Protein AF-0000000084687989 (afdb_homodimer)

Nearest PDB structures (foldseek):
  3awd-assembly1_D  TM=9.070E-01  e=1.779E-14  Gluconobacter oxydans
  4dyv-assembly1_A  TM=9.206E-01  e=1.058E-13  Xanthobacter autotrophicus Py2
  5zi0-assembly1_D  TM=8.362E-01  e=7.218E-14  Levilactobacillus brevis ATCC 367
  4dry-assembly1_A  TM=9.124E-01  e=2.395E-12  Sinorhizobium meliloti 1021
  5zfm-assembly1_D  TM=8.132E-01  e=1.999E-13  Levilactobacillus brevis ATCC 367

pLDDT: mean 89.08, std 17.15, range [34.72, 98.94]

Secondary structure (DSSP, 8-state):
-------------TT-EEEEET----SSS--HHHHHHHHHHHTT-EEEEEESSHHHHHHHHHHHHHHHTT-TTPPPEEEEE--TTSHHHHHHHHHHHHHHHS---EEEE------S-S-TTT--HHHHHHHHIIIIIHHHHHHHHHHHHHHTTGGG-EEEEEE-S-SS----TT-SHHHHHHHHHHHHHHHHHHHHGGGTEEEEEE-TT-/-------------TT-EEEEET----SSS--HHHHHHHHHHHTT-EEEEEESSHHHHHHHHHHHHHHHTT-TTPPPEEEEE--TTSHHHHHHHHHHHHHHHS---EEEE------S-S-TTT--HHHHHHHHIIIIIHHHHHHHHHHHHHHTTGGG-EEEEEE-S-SS----TT-SHHHHHHHHHHHHHHHHHHHHGGGTEEEEEE-TT-

InterPro domains:
  IPR002347 Short-chain dehydrogenase/reductase SDR [PF00106] (16-210)
  IPR002347 Short-chain dehydrogenase/reductase SDR [PR00080] (102-113)
  IPR002347 Short-chain dehydrogenase/reductase SDR [PR00080] (158-166)
  IPR002347 Short-chain dehydrogenase/reductase SDR [PR00080] (178-197)
  IPR002347 Short-chain dehydrogenase/reductase SDR [PR00081] (20-37)
  IPR002347 Short-chain dehydrogenase/reductase SDR [PR00081] (102-113)
  IPR002347 Short-chain dehydrogenase/reductase SDR [PR00081] (152-168)
  IPR002347 Short-chain dehydrogenase/reductase SDR [PR00081] (178-197)
  IPR002347 Short-chain dehydrogenase/reductase SDR [PR00081] (199-210)
  IPR020904 Short-chain dehydrogenase/reductase, conserved site [PS00061] (165-193)
  IPR036291 NAD(P)-binding domain superfamily [SSF51735] (12-209)

Organism: Botryosphaeria parva (strain UCR-NP2) (NCBI:txid1287680)

Structure (mmCIF, N/CA/C/O backbone):
data_AF-0000000084687989-model_v1
#
loop_
_entity.id
_entity.type
_entity.pdbx_description
1 polymer 'Putative short-chain dehydrogenase reductase sdr protein'
#
loop_
_atom_site.group_PDB
_atom_site.id
_atom_site.type_symbol
_atom_site.label_atom_id
_atom_site.label_alt_id
_atom_site.label_comp_id
_atom_site.label_asym_id
_atom_site.label_entity_id
_atom_site.label_seq_id
_atom_site.pdbx_PDB_ins_code
_atom_site.Cartn_x
_atom_site.Cartn_y
_atom_site.Cartn_z
_atom_site.occupancy
_atom_site.B_iso_or_equiv
_atom_site.auth_seq_id
_atom_site.auth_comp_id
_atom_site.auth_asym_id
_atom_site.auth_atom_id
_atom_site.pdbx_PDB_model_num
ATOM 1 N N . MET A 1 1 ? -3.402 -11.742 -52.562 1 34.72 1 MET A N 1
ATOM 2 C CA . MET A 1 1 ? -2.896 -12.93 -51.875 1 34.72 1 MET A CA 1
ATOM 3 C C . MET A 1 1 ? -3.08 -12.82 -50.375 1 34.72 1 MET A C 1
ATOM 5 O O . MET A 1 1 ? -2.6 -11.867 -49.75 1 34.72 1 MET A O 1
ATOM 9 N N . SER A 1 2 ? -4.215 -13.359 -49.812 1 37.75 2 SER A N 1
ATOM 10 C CA . SER A 1 2 ? -4.719 -13.383 -48.438 1 37.75 2 SER A CA 1
ATOM 11 C C . SER A 1 2 ? -3.725 -14.047 -47.5 1 37.75 2 SER A C 1
ATOM 13 O O . SER A 1 2 ? -3.285 -15.18 -47.75 1 37.75 2 SER A O 1
ATOM 15 N N . HIS A 1 3 ? -2.82 -13.305 -46.938 1 43 3 HIS A N 1
ATOM 16 C CA . HIS A 1 3 ? -1.905 -13.883 -45.969 1 43 3 HIS A CA 1
ATOM 17 C C . HIS A 1 3 ? -2.652 -14.742 -44.938 1 43 3 HIS A C 1
ATOM 19 O O . HIS A 1 3 ? -3.586 -14.266 -44.281 1 43 3 HIS A O 1
ATOM 25 N N . PRO A 1 4 ? -2.693 -16.094 -45.219 1 42.88 4 PRO A N 1
ATOM 26 C CA . PRO A 1 4 ? -3.391 -16.969 -44.25 1 42.88 4 PRO A CA 1
ATOM 27 C C . PRO A 1 4 ? -3.021 -16.656 -42.812 1 42.88 4 PRO A C 1
ATOM 29 O O . PRO A 1 4 ? -1.905 -16.219 -42.531 1 42.88 4 PRO A O 1
ATOM 32 N N . HIS A 1 5 ? -3.92 -16.031 -42.094 1 41.25 5 HIS A N 1
ATOM 33 C CA . HIS A 1 5 ? -3.826 -15.93 -40.625 1 41.25 5 HIS A CA 1
ATOM 34 C C . HIS A 1 5 ? -3.275 -17.203 -40 1 41.25 5 HIS A C 1
ATOM 36 O O . HIS A 1 5 ? -3.867 -18.281 -40.156 1 41.25 5 HIS A O 1
ATOM 42 N N . THR A 1 6 ? -2.004 -17.469 -40.219 1 38.75 6 THR A N 1
ATOM 43 C CA . THR A 1 6 ? -1.519 -18.594 -39.406 1 38.75 6 THR A CA 1
ATOM 44 C C . THR A 1 6 ? -2.195 -18.625 -38.062 1 38.75 6 THR A C 1
ATOM 46 O O . THR A 1 6 ? -2.16 -17.641 -37.312 1 38.75 6 THR A O 1
ATOM 49 N N . PRO A 1 7 ? -3.252 -19.453 -37.938 1 39.09 7 PRO A N 1
ATOM 50 C CA . PRO A 1 7 ? -3.848 -19.469 -36.625 1 39.09 7 PRO A CA 1
ATOM 51 C C . PRO A 1 7 ? -2.803 -19.406 -35.5 1 39.09 7 PRO A C 1
ATOM 53 O O . PRO A 1 7 ? -1.708 -19.953 -35.656 1 39.09 7 PRO A O 1
ATOM 56 N N . ARG A 1 8 ? -2.637 -18.25 -34.938 1 43.06 8 ARG A N 1
ATOM 57 C CA . ARG A 1 8 ? -1.857 -18.219 -33.719 1 43.06 8 ARG A CA 1
ATOM 58 C C . ARG A 1 8 ? -1.845 -19.578 -33.031 1 43.06 8 ARG A C 1
ATOM 60 O O . ARG A 1 8 ? -2.9 -20.125 -32.688 1 43.06 8 ARG A O 1
ATOM 67 N N . ARG A 1 9 ? -1.252 -20.453 -33.625 1 44.94 9 ARG A N 1
ATOM 68 C CA . ARG A 1 9 ? -1.193 -21.781 -33.031 1 44.94 9 ARG A CA 1
ATOM 69 C C . ARG A 1 9 ? -1.443 -21.703 -31.531 1 44.94 9 ARG A C 1
ATOM 71 O O . ARG A 1 9 ? -0.708 -21.031 -30.797 1 44.94 9 ARG A O 1
ATOM 78 N N . PRO A 1 10 ? -2.584 -21.969 -31 1 52.78 10 PRO A N 1
ATOM 79 C CA . PRO A 1 10 ? -3.041 -21.891 -29.609 1 52.78 10 PRO A CA 1
ATOM 80 C C . PRO A 1 10 ? -2.016 -22.438 -28.609 1 52.78 10 PRO A C 1
ATOM 82 O O . PRO A 1 10 ? -1.48 -23.531 -28.812 1 52.78 10 PRO A O 1
ATOM 85 N N . ARG A 1 11 ? -1.165 -21.594 -27.984 1 62.25 11 ARG A N 1
ATOM 86 C CA . ARG A 1 11 ? -0.045 -21.938 -27.125 1 62.25 11 ARG A CA 1
ATOM 87 C C . ARG A 1 11 ? -0.489 -22.875 -26 1 62.25 11 ARG A C 1
ATOM 89 O O . ARG A 1 11 ? -1.372 -22.547 -25.219 1 62.25 11 ARG A O 1
ATOM 96 N N . SER A 1 12 ? -0.439 -24.125 -26.281 1 88.88 12 SER A N 1
ATOM 97 C CA . SER A 1 12 ? -0.671 -25.172 -25.297 1 88.88 12 SER A CA 1
ATOM 98 C C . SER A 1 12 ? 0.185 -24.953 -24.062 1 88.88 12 SER A C 1
ATOM 100 O O . SER A 1 12 ? 1.348 -24.562 -24.156 1 88.88 12 SER A O 1
ATOM 102 N N . LEU A 1 13 ? -0.496 -25.016 -22.828 1 95.62 13 LEU A N 1
ATOM 103 C CA . LEU A 1 13 ? 0.204 -24.938 -21.547 1 95.62 13 LEU A CA 1
ATOM 104 C C . LEU A 1 13 ? 0.449 -26.328 -20.984 1 95.62 13 LEU A C 1
ATOM 106 O O . LEU A 1 13 ? 0.655 -26.484 -19.781 1 95.62 13 LEU A O 1
ATOM 110 N N . ALA A 1 14 ? 0.366 -27.266 -21.922 1 94.94 14 ALA A N 1
ATOM 111 C CA . ALA A 1 14 ? 0.663 -28.625 -21.5 1 94.94 14 ALA A CA 1
ATOM 112 C C . ALA A 1 14 ? 2.064 -28.719 -20.891 1 94.94 14 ALA A C 1
ATOM 114 O O . ALA A 1 14 ? 3.02 -28.172 -21.438 1 94.94 14 ALA A O 1
ATOM 115 N N . GLY A 1 15 ? 2.104 -29.391 -19.812 1 95.44 15 GLY A N 1
ATOM 116 C CA . GLY A 1 15 ? 3.385 -29.578 -19.141 1 95.44 15 GLY A CA 1
ATOM 117 C C . GLY A 1 15 ? 3.738 -28.453 -18.188 1 95.44 15 GLY A C 1
ATOM 118 O O . GLY A 1 15 ? 4.746 -28.531 -17.484 1 95.44 15 GLY A O 1
ATOM 119 N N . LYS A 1 16 ? 2.967 -27.438 -18.156 1 97.88 16 LYS A N 1
ATOM 120 C CA . LYS A 1 16 ? 3.174 -26.328 -17.234 1 97.88 16 LYS A CA 1
ATOM 121 C C . LYS A 1 16 ? 2.316 -26.5 -15.977 1 97.88 16 LYS A C 1
ATOM 123 O O . LYS A 1 16 ? 1.377 -27.297 -15.961 1 97.88 16 LYS A O 1
ATOM 128 N N . ALA A 1 17 ? 2.658 -25.781 -14.938 1 98.75 17 ALA A N 1
ATOM 129 C CA . ALA A 1 17 ? 1.918 -25.797 -13.68 1 98.75 17 ALA A CA 1
ATOM 130 C C . ALA A 1 17 ? 1.626 -24.375 -13.203 1 98.75 17 ALA A C 1
ATOM 132 O O . ALA A 1 17 ? 2.5 -23.516 -13.242 1 98.75 17 ALA A O 1
ATOM 133 N N . ALA A 1 18 ? 0.414 -24.234 -12.742 1 98.94 18 ALA A N 1
ATOM 134 C CA . ALA A 1 18 ? -0.031 -22.922 -12.273 1 98.94 18 ALA A CA 1
ATOM 135 C C . ALA A 1 18 ? -0.56 -23 -10.844 1 98.94 18 ALA A C 1
ATOM 137 O O . ALA A 1 18 ? -1.088 -24.031 -10.43 1 98.94 18 ALA A O 1
ATOM 138 N N . ILE A 1 19 ? -0.331 -21.938 -10.133 1 98.94 19 ILE A N 1
ATOM 139 C CA . ILE A 1 19 ? -1.017 -21.672 -8.875 1 98.94 19 ILE A CA 1
ATOM 140 C C . ILE A 1 19 ? -2.004 -20.516 -9.062 1 98.94 19 ILE A C 1
ATOM 142 O O . ILE A 1 19 ? -1.635 -19.453 -9.547 1 98.94 19 ILE A O 1
ATOM 146 N N . VAL A 1 20 ? -3.268 -20.719 -8.719 1 98.81 20 VAL A N 1
ATOM 147 C CA . VAL A 1 20 ? -4.277 -19.672 -8.734 1 98.81 20 VAL A CA 1
ATOM 148 C C . VAL A 1 20 ? -4.816 -19.438 -7.324 1 98.81 20 VAL A C 1
ATOM 150 O O . VAL A 1 20 ? -5.48 -20.312 -6.762 1 98.81 20 VAL A O 1
ATOM 153 N N . THR A 1 21 ? -4.52 -18.312 -6.762 1 98.56 21 THR A N 1
ATOM 154 C CA . THR A 1 21 ? -5.078 -17.984 -5.453 1 98.56 21 THR A CA 1
ATOM 155 C C . THR A 1 21 ? -6.48 -17.406 -5.598 1 98.56 21 THR A C 1
ATOM 157 O O . THR A 1 21 ? -6.789 -16.75 -6.598 1 98.56 21 THR A O 1
ATOM 160 N N . GLY A 1 22 ? -7.289 -17.641 -4.547 1 96.75 22 GLY A N 1
ATOM 161 C CA . GLY A 1 22 ? -8.68 -17.25 -4.684 1 96.75 22 GLY A CA 1
ATOM 162 C C . GLY A 1 22 ? -9.398 -17.969 -5.801 1 96.75 22 GLY A C 1
ATOM 163 O O . GLY A 1 22 ? -10.188 -17.375 -6.539 1 96.75 22 GLY A O 1
ATOM 164 N N . ALA A 1 23 ? -9.094 -19.188 -5.973 1 97.19 23 ALA A N 1
ATOM 165 C CA . ALA A 1 23 ? -9.625 -19.969 -7.082 1 97.19 23 ALA A CA 1
ATOM 166 C C . ALA A 1 23 ? -11.062 -20.406 -6.805 1 97.19 23 ALA A C 1
ATOM 168 O O . ALA A 1 23 ? -11.742 -20.938 -7.688 1 97.19 23 ALA A O 1
ATOM 169 N N . GLY A 1 24 ? -11.469 -20.188 -5.59 1 93.75 24 GLY A N 1
ATOM 170 C CA . GLY A 1 24 ? -12.875 -20.406 -5.285 1 93.75 24 GLY A CA 1
ATOM 171 C C . GLY A 1 24 ? -13.758 -19.25 -5.727 1 93.75 24 GLY A C 1
ATOM 172 O O . GLY A 1 24 ? -13.273 -18.25 -6.258 1 93.75 24 GLY A O 1
ATOM 173 N N . SER A 1 25 ? -15.047 -19.422 -5.695 1 84.06 25 SER A N 1
ATOM 174 C CA . SER A 1 25 ? -16.016 -18.375 -5.953 1 84.06 25 SER A CA 1
ATOM 175 C C . SER A 1 25 ? -17.203 -18.469 -5 1 84.06 25 SER A C 1
ATOM 177 O O . SER A 1 25 ? -17.844 -19.516 -4.898 1 84.06 25 SER A O 1
ATOM 179 N N . ALA A 1 26 ? -17.266 -17.547 -4.152 1 66.62 26 ALA A N 1
ATOM 180 C CA . ALA A 1 26 ? -18.344 -17.562 -3.17 1 66.62 26 ALA A CA 1
ATOM 181 C C . ALA A 1 26 ? -19.703 -17.328 -3.836 1 66.62 26 ALA A C 1
ATOM 183 O O . ALA A 1 26 ? -20.719 -17.859 -3.396 1 66.62 26 ALA A O 1
ATOM 184 N N . GLY A 1 27 ? -19.812 -16.562 -4.734 1 61.78 27 GLY A N 1
ATOM 185 C CA . GLY A 1 27 ? -21.109 -16.219 -5.309 1 61.78 27 GLY A CA 1
ATOM 186 C C . GLY A 1 27 ? -21.484 -17.094 -6.484 1 61.78 27 GLY A C 1
ATOM 187 O O . GLY A 1 27 ? -20.906 -18.141 -6.695 1 61.78 27 GLY A O 1
ATOM 188 N N . THR A 1 28 ? -22.75 -16.844 -6.938 1 55.25 28 THR A N 1
ATOM 189 C CA . THR A 1 28 ? -23.375 -17.625 -8.008 1 55.25 28 THR A CA 1
ATOM 190 C C . THR A 1 28 ? -22.547 -17.531 -9.289 1 55.25 28 THR A C 1
ATOM 192 O O . THR A 1 28 ? -22.656 -18.391 -10.172 1 55.25 28 THR A O 1
ATOM 195 N N . GLY A 1 29 ? -21.688 -16.547 -9.305 1 60.69 29 GLY A N 1
ATOM 196 C CA . GLY A 1 29 ? -20.906 -16.391 -10.523 1 60.69 29 GLY A CA 1
ATOM 197 C C . GLY A 1 29 ? -19.516 -16.984 -10.438 1 60.69 29 GLY A C 1
ATOM 198 O O . GLY A 1 29 ? -19.141 -17.531 -9.398 1 60.69 29 GLY A O 1
ATOM 199 N N . ILE A 1 30 ? -19.062 -17.078 -11.664 1 70.12 30 ILE A N 1
ATOM 200 C CA . ILE A 1 30 ? -17.688 -17.547 -11.711 1 70.12 30 ILE A CA 1
ATOM 201 C C . ILE A 1 30 ? -16.734 -16.391 -11.477 1 70.12 30 ILE A C 1
ATOM 203 O O . ILE A 1 30 ? -16.641 -15.477 -12.305 1 70.12 30 ILE A O 1
ATOM 207 N N . GLY A 1 31 ? -16.188 -16.375 -10.344 1 86.12 31 GLY A N 1
ATOM 208 C CA . GLY A 1 31 ? -15.195 -15.359 -10.062 1 86.12 31 GLY A CA 1
ATOM 209 C C . GLY A 1 31 ? -13.961 -15.477 -10.93 1 86.12 31 GLY A C 1
ATOM 210 O O . GLY A 1 31 ? -13.734 -16.516 -11.562 1 86.12 31 GLY A O 1
ATOM 211 N N . ASN A 1 32 ? -13.18 -14.414 -11.023 1 89.19 32 ASN A N 1
ATOM 212 C CA . ASN A 1 32 ? -11.977 -14.359 -11.852 1 89.19 32 ASN A CA 1
ATOM 213 C C . ASN A 1 32 ? -11.023 -15.5 -11.523 1 89.19 32 ASN A C 1
ATOM 215 O O . ASN A 1 32 ? -10.398 -16.062 -12.422 1 89.19 32 ASN A O 1
ATOM 219 N N . GLY A 1 33 ? -10.938 -15.906 -10.266 1 94.88 33 GLY A N 1
ATOM 220 C CA . GLY A 1 33 ? -10.023 -16.969 -9.867 1 94.88 33 GLY A CA 1
ATOM 221 C C . GLY A 1 33 ? -10.414 -18.328 -10.414 1 94.88 33 GLY A C 1
ATOM 222 O O . GLY A 1 33 ? -9.602 -19 -11.047 1 94.88 33 GLY A O 1
ATOM 223 N N . ARG A 1 34 ? -11.688 -18.656 -10.258 1 95.88 34 ARG A N 1
ATOM 224 C CA . ARG A 1 34 ? -12.203 -19.922 -10.781 1 95.88 34 ARG A CA 1
ATOM 225 C C . ARG A 1 34 ? -12.125 -19.938 -12.305 1 95.88 34 ARG A C 1
ATOM 227 O O . ARG A 1 34 ? -11.688 -20.938 -12.891 1 95.88 34 ARG A O 1
ATOM 234 N N . ALA A 1 35 ? -12.508 -18.844 -12.953 1 94.56 35 ALA A N 1
ATOM 235 C CA . ALA A 1 35 ? -12.445 -18.766 -14.414 1 94.56 35 ALA A CA 1
ATOM 236 C C . ALA A 1 35 ? -11.016 -18.953 -14.914 1 94.56 35 ALA A C 1
ATOM 238 O O . ALA A 1 35 ? -10.781 -19.672 -15.883 1 94.56 35 ALA A O 1
ATOM 239 N N . SER A 1 36 ? -10.094 -18.312 -14.234 1 95.75 36 SER A N 1
ATOM 240 C CA . SER A 1 36 ? -8.695 -18.422 -14.617 1 95.75 36 SER A CA 1
ATOM 241 C C . SER A 1 36 ? -8.195 -19.859 -14.477 1 95.75 36 SER A C 1
ATOM 243 O O . SER A 1 36 ? -7.504 -20.375 -15.359 1 95.75 36 SER A O 1
ATOM 245 N N . ALA A 1 37 ? -8.562 -20.469 -13.375 1 97.81 37 ALA A N 1
ATOM 246 C CA . ALA A 1 37 ? -8.133 -21.844 -13.133 1 97.81 37 ALA A CA 1
ATOM 247 C C . ALA A 1 37 ? -8.664 -22.781 -14.219 1 97.81 37 ALA A C 1
ATOM 249 O O . ALA A 1 37 ? -7.926 -23.594 -14.758 1 97.81 37 ALA A O 1
ATOM 250 N N . ILE A 1 38 ? -9.898 -22.625 -14.539 1 96.69 38 ILE A N 1
ATOM 251 C CA . ILE A 1 38 ? -10.539 -23.484 -15.531 1 96.69 38 ILE A CA 1
ATOM 252 C C . ILE A 1 38 ? -9.898 -23.266 -16.906 1 96.69 38 ILE A C 1
ATOM 254 O O . ILE A 1 38 ? -9.586 -24.234 -17.609 1 96.69 38 ILE A O 1
ATOM 258 N N . LEU A 1 39 ? -9.648 -22 -17.281 1 96.25 39 LEU A N 1
ATOM 259 C CA . LEU A 1 39 ? -9.062 -21.688 -18.578 1 96.25 39 LEU A CA 1
ATOM 260 C C . LEU A 1 39 ? -7.648 -22.234 -18.688 1 96.25 39 LEU A C 1
ATOM 262 O O . LEU A 1 39 ? -7.262 -22.766 -19.734 1 96.25 39 LEU A O 1
ATOM 266 N N . LEU A 1 40 ? -6.906 -22.156 -17.609 1 97.81 40 LEU A N 1
ATOM 267 C CA . LEU A 1 40 ? -5.551 -22.688 -17.594 1 97.81 40 LEU A CA 1
ATOM 268 C C . LEU A 1 40 ? -5.57 -24.203 -17.781 1 97.81 40 LEU A C 1
ATOM 270 O O . LEU A 1 40 ? -4.785 -24.75 -18.547 1 97.81 40 LEU A O 1
ATOM 274 N N . ALA A 1 41 ? -6.469 -24.844 -17.062 1 97.94 41 ALA A N 1
ATOM 275 C CA . ALA A 1 41 ? -6.586 -26.297 -17.188 1 97.94 41 ALA A CA 1
ATOM 276 C C . ALA A 1 41 ? -7.043 -26.688 -18.594 1 97.94 41 ALA A C 1
ATOM 278 O O . ALA A 1 41 ? -6.578 -27.688 -19.156 1 97.94 41 ALA A O 1
ATOM 279 N N . GLU A 1 42 ? -7.91 -25.922 -19.125 1 96.31 42 GLU A N 1
ATOM 280 C CA . GLU A 1 42 ? -8.391 -26.156 -20.484 1 96.31 42 GLU A CA 1
ATOM 281 C C . GLU A 1 42 ? -7.246 -26.125 -21.484 1 96.31 42 GLU A C 1
ATOM 283 O O . GLU A 1 42 ? -7.27 -26.859 -22.484 1 96.31 42 GLU A O 1
ATOM 288 N N . ASP A 1 43 ? -6.277 -25.359 -21.188 1 96.69 43 ASP A N 1
ATOM 289 C CA . ASP A 1 43 ? -5.121 -25.219 -22.062 1 96.69 43 ASP A CA 1
ATOM 290 C C . ASP A 1 43 ? -4.051 -26.266 -21.734 1 96.69 43 ASP A C 1
ATOM 292 O O . ASP A 1 43 ? -2.939 -26.203 -22.266 1 96.69 43 ASP A O 1
ATOM 296 N N . GLY A 1 44 ? -4.426 -27.156 -20.844 1 97 44 GLY A N 1
ATOM 297 C CA . GLY A 1 44 ? -3.564 -28.297 -20.578 1 97 44 GLY A CA 1
ATOM 298 C C . GLY A 1 44 ? -2.686 -28.094 -19.344 1 97 44 GLY A C 1
ATOM 299 O O . GLY A 1 44 ? -1.911 -28.984 -18.984 1 97 44 GLY A O 1
ATOM 300 N N . CYS A 1 45 ? -2.781 -27 -18.672 1 98.12 45 CYS A N 1
ATOM 301 C CA . CYS A 1 45 ? -1.948 -26.656 -17.531 1 98.12 45 CYS A CA 1
ATOM 302 C C . CYS A 1 45 ? -2.391 -27.406 -16.281 1 98.12 45 CYS A C 1
ATOM 304 O O . CYS A 1 45 ? -3.588 -27.531 -16.016 1 98.12 45 CYS A O 1
ATOM 306 N N . ALA A 1 46 ? -1.42 -27.938 -15.555 1 98.56 46 ALA A N 1
ATOM 307 C CA . ALA A 1 46 ? -1.758 -28.375 -14.195 1 98.56 46 ALA A CA 1
ATOM 308 C C . ALA A 1 46 ? -2.051 -27.172 -13.297 1 98.56 46 ALA A C 1
ATOM 310 O O . ALA A 1 46 ? -1.351 -26.156 -13.359 1 98.56 46 ALA A O 1
ATOM 311 N N . VAL A 1 47 ? -3.107 -27.281 -12.484 1 98.88 47 VAL A N 1
ATOM 312 C CA . VAL A 1 47 ? -3.516 -26.094 -11.742 1 98.88 47 VAL A CA 1
ATOM 313 C C . VAL A 1 47 ? -3.709 -26.453 -10.266 1 98.88 47 VAL A C 1
ATOM 315 O O . VAL A 1 47 ? -4.473 -27.359 -9.938 1 98.88 47 VAL A O 1
ATOM 318 N N . LEU A 1 48 ? -2.969 -25.812 -9.391 1 98.94 48 LEU A N 1
ATOM 319 C CA . LEU A 1 48 ? -3.291 -25.828 -7.965 1 98.94 48 LEU A CA 1
ATOM 320 C C . LEU A 1 48 ? -4.277 -24.703 -7.625 1 98.94 48 LEU A C 1
ATOM 322 O O . LEU A 1 48 ? -3.941 -23.531 -7.715 1 98.94 48 LEU A O 1
ATOM 326 N N . CYS A 1 49 ? -5.477 -25.094 -7.254 1 98.81 49 CYS A N 1
ATOM 327 C CA . CYS A 1 49 ? -6.539 -24.172 -6.867 1 98.81 49 CYS A CA 1
ATOM 328 C C . CYS A 1 49 ? -6.469 -23.859 -5.379 1 98.81 49 CYS A C 1
ATOM 330 O O . CYS A 1 49 ? -6.797 -24.703 -4.543 1 98.81 49 CYS A O 1
ATOM 332 N N . VAL A 1 50 ? -6.148 -22.609 -5.078 1 98.88 50 VAL A N 1
ATOM 333 C CA . VAL A 1 50 ? -5.934 -22.203 -3.691 1 98.88 50 VAL A CA 1
ATOM 334 C C . VAL A 1 50 ? -7.082 -21.312 -3.23 1 98.88 50 VAL A C 1
ATOM 336 O O . VAL A 1 50 ? -7.445 -20.344 -3.918 1 98.88 50 VAL A O 1
ATOM 339 N N . ASP A 1 51 ? -7.672 -21.625 -2.115 1 98.19 51 ASP A N 1
ATOM 340 C CA . ASP A 1 51 ? -8.672 -20.797 -1.453 1 98.19 51 ASP A CA 1
ATOM 341 C C . ASP A 1 51 ? -8.68 -21.047 0.053 1 98.19 51 ASP A C 1
ATOM 343 O O . ASP A 1 51 ? -8.398 -22.156 0.506 1 98.19 51 ASP A O 1
ATOM 347 N N . GLN A 1 52 ? -8.945 -20 0.755 1 97.69 52 GLN A N 1
ATOM 348 C CA . GLN A 1 52 ? -9.047 -20.188 2.197 1 97.69 52 GLN A CA 1
ATOM 349 C C . GLN A 1 52 ? -10.188 -21.141 2.545 1 97.69 52 GLN A C 1
ATOM 351 O O . GLN A 1 52 ? -10.109 -21.891 3.529 1 97.69 52 GLN A O 1
ATOM 356 N N . ASP A 1 53 ? -11.18 -21.141 1.755 1 97.06 53 ASP A N 1
ATOM 357 C CA . ASP A 1 53 ? -12.305 -22.062 1.89 1 97.06 53 ASP A CA 1
ATOM 358 C C . ASP A 1 53 ? -12.055 -23.359 1.1 1 97.06 53 ASP A C 1
ATOM 360 O O . ASP A 1 53 ? -12.125 -23.359 -0.131 1 97.06 53 ASP A O 1
ATOM 364 N N . ALA A 1 54 ? -11.844 -24.406 1.792 1 97.56 54 ALA A N 1
ATOM 365 C CA . ALA A 1 54 ? -11.477 -25.688 1.182 1 97.56 54 ALA A CA 1
ATOM 366 C C . ALA A 1 54 ? -12.562 -26.156 0.224 1 97.56 54 ALA A C 1
ATOM 368 O O . ALA A 1 54 ? -12.258 -26.703 -0.847 1 97.56 54 ALA A O 1
ATOM 369 N N . ALA A 1 55 ? -13.734 -26 0.617 1 97.31 55 ALA A N 1
ATOM 370 C CA . ALA A 1 55 ? -14.852 -26.484 -0.187 1 97.31 55 ALA A CA 1
ATOM 371 C C . ALA A 1 55 ? -14.945 -25.734 -1.512 1 97.31 55 ALA A C 1
ATOM 373 O O . ALA A 1 55 ? -15.273 -26.328 -2.545 1 97.31 55 ALA A O 1
ATOM 374 N N . LEU A 1 56 ? -14.672 -24.469 -1.487 1 96.88 56 LEU A N 1
ATOM 375 C CA . LEU A 1 56 ? -14.742 -23.672 -2.701 1 96.88 56 LEU A CA 1
ATOM 376 C C . LEU A 1 56 ? -13.617 -24.031 -3.666 1 96.88 56 LEU A C 1
ATOM 378 O O . LEU A 1 56 ? -13.836 -24.094 -4.879 1 96.88 56 LEU A O 1
ATOM 382 N N . ALA A 1 57 ? -12.453 -24.25 -3.141 1 97.81 57 ALA A N 1
ATOM 383 C CA . ALA A 1 57 ? -11.352 -24.719 -3.979 1 97.81 57 ALA A CA 1
ATOM 384 C C . ALA A 1 57 ? -11.672 -26.078 -4.602 1 97.81 57 ALA A C 1
ATOM 386 O O . ALA A 1 57 ? -11.438 -26.297 -5.793 1 97.81 57 ALA A O 1
ATOM 387 N N . ALA A 1 58 ? -12.219 -26.953 -3.824 1 97.94 58 ALA A N 1
ATOM 388 C CA . ALA A 1 58 ? -12.57 -28.297 -4.289 1 97.94 58 ALA A CA 1
ATOM 389 C C . ALA A 1 58 ? -13.625 -28.234 -5.383 1 97.94 58 ALA A C 1
ATOM 391 O O . ALA A 1 58 ? -13.578 -29.016 -6.344 1 97.94 58 ALA A O 1
ATOM 392 N N . ALA A 1 59 ? -14.555 -27.328 -5.184 1 97.19 59 ALA A N 1
ATOM 393 C CA . ALA A 1 59 ? -15.594 -27.172 -6.195 1 97.19 59 ALA A CA 1
ATOM 394 C C . ALA A 1 59 ? -15 -26.812 -7.547 1 97.19 59 ALA A C 1
ATOM 396 O O . ALA A 1 59 ? -15.438 -27.312 -8.586 1 97.19 59 ALA A O 1
ATOM 397 N N . THR A 1 60 ? -14.039 -25.922 -7.57 1 97.56 60 THR A N 1
ATOM 398 C CA . THR A 1 60 ? -13.367 -25.547 -8.812 1 97.56 60 THR A CA 1
ATOM 399 C C . THR A 1 60 ? -12.656 -26.75 -9.422 1 97.56 60 THR A C 1
ATOM 401 O O . THR A 1 60 ? -12.727 -26.969 -10.633 1 97.56 60 THR A O 1
ATOM 404 N N . VAL A 1 61 ? -12 -27.516 -8.625 1 98.12 61 VAL A N 1
ATOM 405 C CA . VAL A 1 61 ? -11.305 -28.703 -9.086 1 98.12 61 VAL A CA 1
ATOM 406 C C . VAL A 1 61 ? -12.305 -29.672 -9.727 1 98.12 61 VAL A C 1
ATOM 408 O O . VAL A 1 61 ? -12.039 -30.234 -10.789 1 98.12 61 VAL A O 1
ATOM 411 N N . ASP A 1 62 ? -13.43 -29.828 -9.094 1 97.19 62 ASP A N 1
ATOM 412 C CA . ASP A 1 62 ? -14.469 -30.703 -9.625 1 97.19 62 ASP A CA 1
ATOM 413 C C . ASP A 1 62 ? -14.961 -30.219 -10.984 1 97.19 62 ASP A C 1
ATOM 415 O O . ASP A 1 62 ? -15.211 -31.031 -11.883 1 97.19 62 ASP A O 1
ATOM 419 N N . MET A 1 63 ? -15.094 -28.953 -11.109 1 95.56 63 MET A N 1
ATOM 420 C CA . MET A 1 63 ? -15.508 -28.375 -12.383 1 95.56 63 MET A CA 1
ATOM 421 C C . MET A 1 63 ? -14.484 -28.672 -13.477 1 95.56 63 MET A C 1
ATOM 423 O O . MET A 1 63 ? -14.852 -29.016 -14.602 1 95.56 63 MET A O 1
ATOM 427 N N . ILE A 1 64 ? -13.25 -28.5 -13.109 1 96.69 64 ILE A N 1
ATOM 428 C CA . ILE A 1 64 ? -12.18 -28.766 -14.062 1 96.69 64 ILE A CA 1
ATOM 429 C C . ILE A 1 64 ? -12.188 -30.25 -14.453 1 96.69 64 ILE A C 1
ATOM 431 O O . ILE A 1 64 ? -12.086 -30.578 -15.633 1 96.69 64 ILE A O 1
ATOM 435 N N . ALA A 1 65 ? -12.336 -31.109 -13.492 1 96.44 65 ALA A N 1
ATOM 436 C CA . ALA A 1 65 ? -12.375 -32.562 -13.742 1 96.44 65 ALA A CA 1
ATOM 437 C C . ALA A 1 65 ? -13.555 -32.906 -14.641 1 96.44 65 ALA A C 1
ATOM 439 O O . ALA A 1 65 ? -13.406 -33.719 -15.562 1 96.44 65 ALA A O 1
ATOM 440 N N . SER A 1 66 ? -14.656 -32.312 -14.344 1 94.88 66 SER A N 1
ATOM 441 C CA . SER A 1 66 ? -15.852 -32.562 -15.125 1 94.88 66 SER A CA 1
ATOM 442 C C . SER A 1 66 ? -15.695 -32.094 -16.562 1 94.88 66 SER A C 1
ATOM 444 O O . SER A 1 66 ? -16.062 -32.812 -17.5 1 94.88 66 SER A O 1
ATOM 446 N N . ALA A 1 67 ? -15.148 -30.938 -16.734 1 92 67 ALA A N 1
ATOM 447 C CA . ALA A 1 67 ? -14.945 -30.391 -18.078 1 92 67 ALA A CA 1
ATOM 448 C C . ALA A 1 67 ? -13.922 -31.219 -18.844 1 92 67 ALA A C 1
ATOM 450 O O . ALA A 1 67 ? -14.016 -31.359 -20.062 1 92 67 ALA A O 1
ATOM 451 N N . GLY A 1 68 ? -12.938 -31.625 -18.141 1 89.5 68 GLY A N 1
ATOM 452 C CA . GLY A 1 68 ? -11.844 -32.344 -18.766 1 89.5 68 GLY A CA 1
ATOM 453 C C . GLY A 1 68 ? -12.172 -33.812 -19.047 1 89.5 68 GLY A C 1
ATOM 454 O O . GLY A 1 68 ? -11.391 -34.531 -19.672 1 89.5 68 GLY A O 1
ATOM 455 N N . SER A 1 69 ? -13.219 -34.344 -18.531 1 87.38 69 SER A N 1
ATOM 456 C CA . SER A 1 69 ? -13.578 -35.75 -18.672 1 87.38 69 SER A CA 1
ATOM 457 C C . SER A 1 69 ? -13.797 -36.125 -20.141 1 87.38 69 SER A C 1
ATOM 459 O O . SER A 1 69 ? -13.695 -37.281 -20.516 1 87.38 69 SER A O 1
ATOM 461 N N . THR A 1 70 ? -13.953 -35.125 -20.938 1 82.19 70 THR A N 1
ATOM 462 C CA . THR A 1 70 ? -14.242 -35.438 -22.344 1 82.19 70 THR A CA 1
ATOM 463 C C . THR A 1 70 ? -13.078 -35 -23.234 1 82.19 70 THR A C 1
ATOM 465 O O . THR A 1 70 ? -13.188 -35.031 -24.453 1 82.19 70 THR A O 1
ATOM 468 N N . SER A 1 71 ? -12.055 -34.438 -22.641 1 79.25 71 SER A N 1
ATOM 469 C CA . SER A 1 71 ? -10.922 -33.938 -23.422 1 79.25 71 SER A CA 1
ATOM 470 C C . SER A 1 71 ? -9.602 -34.406 -22.812 1 79.25 71 SER A C 1
ATOM 472 O O . SER A 1 71 ? -9.375 -34.25 -21.609 1 79.25 71 SER A O 1
ATOM 474 N N . ALA A 1 72 ? -8.836 -35 -23.641 1 76.19 72 ALA A N 1
ATOM 475 C CA . ALA A 1 72 ? -7.527 -35.5 -23.188 1 76.19 72 ALA A CA 1
ATOM 476 C C . ALA A 1 72 ? -6.555 -34.344 -23.016 1 76.19 72 ALA A C 1
ATOM 478 O O . ALA A 1 72 ? -5.512 -34.5 -22.359 1 76.19 72 ALA A O 1
ATOM 479 N N . SER A 1 73 ? -6.93 -33.156 -23.328 1 87.38 73 SER A N 1
ATOM 480 C CA . SER A 1 73 ? -5.988 -32.062 -23.359 1 87.38 73 SER A CA 1
ATOM 481 C C . SER A 1 73 ? -6.078 -31.219 -22.078 1 87.38 73 SER A C 1
ATOM 483 O O . SER A 1 73 ? -5.199 -30.406 -21.797 1 87.38 73 SER A O 1
ATOM 485 N N . PHE A 1 74 ? -6.992 -31.562 -21.188 1 92 74 PHE A N 1
ATOM 486 C CA . PHE A 1 74 ? -7.184 -30.766 -19.969 1 92 74 PHE A CA 1
ATOM 487 C C . PHE A 1 74 ? -6.133 -31.125 -18.922 1 92 74 PHE A C 1
ATOM 489 O O . PHE A 1 74 ? -5.836 -32.312 -18.719 1 92 74 PHE A O 1
ATOM 496 N N . GLY A 1 75 ? -5.562 -30.156 -18.312 1 95.56 75 GLY A N 1
ATOM 497 C CA . GLY A 1 75 ? -4.598 -30.391 -17.25 1 95.56 75 GLY A CA 1
ATOM 498 C C . GLY A 1 75 ? -5.238 -30.812 -15.938 1 95.56 75 GLY A C 1
ATOM 499 O O . GLY A 1 75 ? -6.426 -30.562 -15.719 1 95.56 75 GLY A O 1
ATOM 500 N N . PRO A 1 76 ? -4.527 -31.469 -15.172 1 96.81 76 PRO A N 1
ATOM 501 C CA . PRO A 1 76 ? -5.047 -31.859 -13.852 1 96.81 76 PRO A CA 1
ATOM 502 C C . PRO A 1 76 ? -5.164 -30.672 -12.898 1 96.81 76 PRO A C 1
ATOM 504 O O . PRO A 1 76 ? -4.516 -29.641 -13.102 1 96.81 76 PRO A O 1
ATOM 507 N N . ALA A 1 77 ? -6.051 -30.844 -11.906 1 98.56 77 ALA A N 1
ATOM 508 C CA . ALA A 1 77 ? -6.203 -29.797 -10.898 1 98.56 77 ALA A CA 1
ATOM 509 C C . ALA A 1 77 ? -6.234 -30.406 -9.492 1 98.56 77 ALA A C 1
ATOM 511 O O . ALA A 1 77 ? -6.629 -31.562 -9.32 1 98.56 77 ALA A O 1
ATOM 512 N N . ALA A 1 78 ? -5.766 -29.672 -8.555 1 98.75 78 ALA A N 1
ATOM 513 C CA . ALA A 1 78 ? -5.824 -30.031 -7.141 1 98.75 78 ALA A CA 1
ATOM 514 C C . ALA A 1 78 ? -6.203 -28.828 -6.285 1 98.75 78 ALA A C 1
ATOM 516 O O . ALA A 1 78 ? -5.945 -27.672 -6.664 1 98.75 78 ALA A O 1
ATOM 517 N N . ALA A 1 79 ? -6.82 -29.156 -5.152 1 98.81 79 ALA A N 1
ATOM 518 C CA . ALA A 1 79 ? -7.219 -28.109 -4.219 1 98.81 79 ALA A CA 1
ATOM 519 C C . ALA A 1 79 ? -6.195 -27.953 -3.096 1 98.81 79 ALA A C 1
ATOM 521 O O . ALA A 1 79 ? -5.582 -28.922 -2.67 1 98.81 79 ALA A O 1
ATOM 522 N N . CYS A 1 80 ? -5.996 -26.734 -2.625 1 98.81 80 CYS A N 1
ATOM 523 C CA . CYS A 1 80 ? -5.152 -26.422 -1.479 1 98.81 80 CYS A CA 1
ATOM 524 C C . CYS A 1 80 ? -5.777 -25.312 -0.631 1 98.81 80 CYS A C 1
ATOM 526 O O . CYS A 1 80 ? -5.949 -24.188 -1.096 1 98.81 80 CYS A O 1
ATOM 528 N N . ALA A 1 81 ? -6.184 -25.672 0.561 1 98.81 81 ALA A N 1
ATOM 529 C CA . ALA A 1 81 ? -6.719 -24.672 1.481 1 98.81 81 ALA A CA 1
ATOM 530 C C . ALA A 1 81 ? -5.598 -23.844 2.113 1 98.81 81 ALA A C 1
ATOM 532 O O . ALA A 1 81 ? -4.691 -24.406 2.736 1 98.81 81 ALA A O 1
ATOM 533 N N . ALA A 1 82 ? -5.66 -22.484 1.951 1 98.81 82 ALA A N 1
ATOM 534 C CA . ALA A 1 82 ? -4.625 -21.625 2.539 1 98.81 82 ALA A CA 1
ATOM 535 C C . ALA A 1 82 ? -5.102 -20.188 2.652 1 98.81 82 ALA A C 1
ATOM 537 O O . ALA A 1 82 ? -5.844 -19.703 1.794 1 98.81 82 ALA A O 1
ATOM 538 N N . ASP A 1 83 ? -4.691 -19.562 3.668 1 98.56 83 ASP A N 1
ATOM 539 C CA . ASP A 1 83 ? -4.793 -18.125 3.822 1 98.56 83 ASP A CA 1
ATOM 540 C C . ASP A 1 83 ? -3.523 -17.422 3.334 1 98.56 83 ASP A C 1
ATOM 542 O O . ASP A 1 83 ? -2.508 -17.422 4.035 1 98.56 83 ASP A O 1
ATOM 546 N N . VAL A 1 84 ? -3.652 -16.781 2.188 1 98.31 84 VAL A N 1
ATOM 547 C CA . VAL A 1 84 ? -2.436 -16.281 1.55 1 98.31 84 VAL A CA 1
ATOM 548 C C . VAL A 1 84 ? -1.986 -14.992 2.225 1 98.31 84 VAL A C 1
ATOM 550 O O . VAL A 1 84 ? -0.938 -14.438 1.885 1 98.31 84 VAL A O 1
ATOM 553 N N . SER A 1 85 ? -2.75 -14.469 3.172 1 97.19 85 SER A N 1
ATOM 554 C CA . SER A 1 85 ? -2.262 -13.344 3.955 1 97.19 85 SER A CA 1
ATOM 555 C C . SER A 1 85 ? -1.239 -13.789 4.992 1 97.19 85 SER A C 1
ATOM 557 O O . SER A 1 85 ? -0.625 -12.953 5.664 1 97.19 85 SER A O 1
ATOM 559 N N . SER A 1 86 ? -1.027 -15.078 5.148 1 98.06 86 SER A N 1
ATOM 560 C CA . SER A 1 86 ? -0.014 -15.656 6.023 1 98.06 86 SER A CA 1
ATOM 561 C C . SER A 1 86 ? 1.235 -16.047 5.238 1 98.06 86 SER A C 1
ATOM 563 O O . SER A 1 86 ? 1.187 -16.922 4.379 1 98.06 86 SER A O 1
ATOM 565 N N . PRO A 1 87 ? 2.359 -15.461 5.59 1 97.88 87 PRO A N 1
ATOM 566 C CA . PRO A 1 87 ? 3.584 -15.82 4.875 1 97.88 87 PRO A CA 1
ATOM 567 C C . PRO A 1 87 ? 3.873 -17.328 4.922 1 97.88 87 PRO A C 1
ATOM 569 O O . PRO A 1 87 ? 4.27 -17.906 3.91 1 97.88 87 PRO A O 1
ATOM 572 N N . ALA A 1 88 ? 3.652 -17.953 6.02 1 98.31 88 ALA A N 1
ATOM 573 C CA . ALA A 1 88 ? 3.93 -19.375 6.164 1 98.31 88 ALA A CA 1
ATOM 574 C C . ALA A 1 88 ? 3.029 -20.203 5.254 1 98.31 88 ALA A C 1
ATOM 576 O O . ALA A 1 88 ? 3.465 -21.219 4.688 1 98.31 88 ALA A O 1
ATOM 577 N N . GLU A 1 89 ? 1.801 -19.812 5.105 1 98.81 89 GLU A N 1
ATOM 578 C CA . GLU A 1 89 ? 0.878 -20.547 4.242 1 98.81 89 GLU A CA 1
ATOM 579 C C . GLU A 1 89 ? 1.229 -20.344 2.77 1 98.81 89 GLU A C 1
ATOM 581 O O . GLU A 1 89 ? 1.055 -21.266 1.961 1 98.81 89 GLU A O 1
ATOM 586 N N . CYS A 1 90 ? 1.757 -19.203 2.441 1 98.81 90 CYS A N 1
ATOM 587 C CA . CYS A 1 90 ? 2.209 -18.969 1.074 1 98.81 90 CYS A CA 1
ATOM 588 C C . CYS A 1 90 ? 3.346 -19.922 0.711 1 98.81 90 CYS A C 1
ATOM 590 O O . CYS A 1 90 ? 3.357 -20.5 -0.38 1 98.81 90 CYS A O 1
ATOM 592 N N . GLU A 1 91 ? 4.227 -20.062 1.648 1 98.81 91 GLU A N 1
ATOM 593 C CA . GLU A 1 91 ? 5.316 -21.016 1.439 1 98.81 91 GLU A CA 1
ATOM 594 C C . GLU A 1 91 ? 4.793 -22.438 1.265 1 98.81 91 GLU A C 1
ATOM 596 O O . GLU A 1 91 ? 5.207 -23.141 0.349 1 98.81 91 GLU A O 1
ATOM 601 N N . ARG A 1 92 ? 3.891 -22.797 2.104 1 98.88 92 ARG A N 1
ATOM 602 C CA . ARG A 1 92 ? 3.305 -24.125 2.053 1 98.88 92 ARG A CA 1
ATOM 603 C C . ARG A 1 92 ? 2.602 -24.359 0.721 1 98.88 92 ARG A C 1
ATOM 605 O O . ARG A 1 92 ? 2.686 -25.453 0.156 1 98.88 92 ARG A O 1
ATOM 612 N N . VAL A 1 93 ? 1.953 -23.359 0.186 1 98.94 93 VAL A N 1
ATOM 613 C CA . VAL A 1 93 ? 1.223 -23.453 -1.072 1 98.94 93 VAL A CA 1
ATOM 614 C C . VAL A 1 93 ? 2.195 -23.766 -2.211 1 98.94 93 VAL A C 1
ATOM 616 O O . VAL A 1 93 ? 1.959 -24.656 -3.018 1 98.94 93 VAL A O 1
ATOM 619 N N . VAL A 1 94 ? 3.295 -23.016 -2.283 1 98.94 94 VAL A N 1
ATOM 620 C CA . VAL A 1 94 ? 4.254 -23.203 -3.369 1 98.94 94 VAL A CA 1
ATOM 621 C C . VAL A 1 94 ? 4.902 -24.578 -3.258 1 98.94 94 VAL A C 1
ATOM 623 O O . VAL A 1 94 ? 5.074 -25.266 -4.262 1 98.94 94 VAL A O 1
ATOM 626 N N . HIS A 1 95 ? 5.156 -24.984 -2.053 1 98.88 95 HIS A N 1
ATOM 627 C CA . HIS A 1 95 ? 5.719 -26.328 -1.844 1 98.88 95 HIS A CA 1
ATOM 628 C C . HIS A 1 95 ? 4.734 -27.406 -2.266 1 98.88 95 HIS A C 1
ATOM 630 O O . HIS A 1 95 ? 5.133 -28.438 -2.824 1 98.88 95 HIS A O 1
ATOM 636 N N . ALA A 1 96 ? 3.498 -27.219 -1.967 1 98.88 96 ALA A N 1
ATOM 637 C CA . ALA A 1 96 ? 2.475 -28.172 -2.381 1 98.88 96 ALA A CA 1
ATOM 638 C C . ALA A 1 96 ? 2.439 -28.312 -3.9 1 98.88 96 ALA A C 1
ATOM 640 O O . ALA A 1 96 ? 2.314 -29.422 -4.422 1 98.88 96 ALA A O 1
ATOM 641 N N . ALA A 1 97 ? 2.561 -27.203 -4.605 1 98.88 97 ALA A N 1
ATOM 642 C CA . ALA A 1 97 ? 2.592 -27.25 -6.066 1 98.88 97 ALA A CA 1
ATOM 643 C C . ALA A 1 97 ? 3.816 -28.016 -6.566 1 98.88 97 ALA A C 1
ATOM 645 O O . ALA A 1 97 ? 3.713 -28.844 -7.477 1 98.88 97 ALA A O 1
ATOM 646 N N . LEU A 1 98 ? 4.945 -27.719 -5.953 1 98.81 98 LEU A N 1
ATOM 647 C CA . LEU A 1 98 ? 6.184 -28.391 -6.352 1 98.81 98 LEU A CA 1
ATOM 648 C C . LEU A 1 98 ? 6.113 -29.891 -6.082 1 98.81 98 LEU A C 1
ATOM 650 O O . LEU A 1 98 ? 6.582 -30.688 -6.891 1 98.81 98 LEU A O 1
ATOM 654 N N . ARG A 1 99 ? 5.559 -30.234 -4.977 1 98.69 99 ARG A N 1
ATOM 655 C CA . ARG A 1 99 ? 5.418 -31.641 -4.633 1 98.69 99 ARG A CA 1
ATOM 656 C C . ARG A 1 99 ? 4.48 -32.344 -5.602 1 98.69 99 ARG A C 1
ATOM 658 O O . ARG A 1 99 ? 4.738 -33.5 -6.004 1 98.69 99 ARG A O 1
ATOM 665 N N . ARG A 1 100 ? 3.473 -31.688 -6.023 1 98.56 100 ARG A N 1
ATOM 666 C CA . ARG A 1 100 ? 2.42 -32.312 -6.812 1 98.56 100 ARG A CA 1
ATOM 667 C C . ARG A 1 100 ? 2.773 -32.312 -8.297 1 98.56 100 ARG A C 1
ATOM 669 O O . ARG A 1 100 ? 2.51 -33.312 -9 1 98.56 100 ARG A O 1
ATOM 676 N N . PHE A 1 101 ? 3.355 -31.203 -8.703 1 98.44 101 PHE A N 1
ATOM 677 C CA . PHE A 1 101 ? 3.494 -31.031 -10.141 1 98.44 101 PHE A CA 1
ATOM 678 C C . PHE A 1 101 ? 4.965 -30.984 -10.539 1 98.44 101 PHE A C 1
ATOM 680 O O . PHE A 1 101 ? 5.289 -31.031 -11.727 1 98.44 101 PHE A O 1
ATOM 687 N N . GLY A 1 102 ? 5.883 -30.766 -9.602 1 98.31 102 GLY A N 1
ATOM 688 C CA . GLY A 1 102 ? 7.32 -30.766 -9.844 1 98.31 102 GLY A CA 1
ATOM 689 C C . GLY A 1 102 ? 7.84 -29.406 -10.312 1 98.31 102 GLY A C 1
ATOM 690 O O . GLY A 1 102 ? 9.047 -29.234 -10.461 1 98.31 102 GLY A O 1
ATOM 691 N N . ARG A 1 103 ? 6.926 -28.5 -10.578 1 98.25 103 ARG A N 1
ATOM 692 C CA . ARG A 1 103 ? 7.32 -27.188 -11.102 1 98.25 103 ARG A CA 1
ATOM 693 C C . ARG A 1 103 ? 6.238 -26.156 -10.844 1 98.25 103 ARG A C 1
ATOM 695 O O . ARG A 1 103 ? 5.113 -26.5 -10.477 1 98.25 103 ARG A O 1
ATOM 702 N N . VAL A 1 104 ? 6.613 -24.906 -10.945 1 98.88 104 VAL A N 1
ATOM 703 C CA . VAL A 1 104 ? 5.707 -23.766 -10.984 1 98.88 104 VAL A CA 1
ATOM 704 C C . VAL A 1 104 ? 6.074 -22.844 -12.148 1 98.88 104 VAL A C 1
ATOM 706 O O . VAL A 1 104 ? 7.199 -22.344 -12.227 1 98.88 104 VAL A O 1
ATOM 709 N N . ASP A 1 105 ? 5.074 -22.625 -13.039 1 98.75 105 ASP A N 1
ATOM 710 C CA . ASP A 1 105 ? 5.316 -21.797 -14.219 1 98.75 105 ASP A CA 1
ATOM 711 C C . ASP A 1 105 ? 4.508 -20.516 -14.156 1 98.75 105 ASP A C 1
ATOM 713 O O . ASP A 1 105 ? 4.922 -19.484 -14.703 1 98.75 105 ASP A O 1
ATOM 717 N N . ILE A 1 106 ? 3.332 -20.562 -13.508 1 98.88 106 ILE A N 1
ATOM 718 C CA . ILE A 1 106 ? 2.396 -19.438 -13.516 1 98.88 106 ILE A CA 1
ATOM 719 C C . ILE A 1 106 ? 1.846 -19.219 -12.109 1 98.88 106 ILE A C 1
ATOM 721 O O . ILE A 1 106 ? 1.453 -20.172 -11.43 1 98.88 106 ILE A O 1
ATOM 725 N N . LEU A 1 107 ? 1.901 -18.062 -11.664 1 98.88 107 LEU A N 1
ATOM 726 C CA . LEU A 1 107 ? 1.23 -17.625 -10.438 1 98.88 107 LEU A CA 1
ATOM 727 C C . LEU A 1 107 ? 0.19 -16.562 -10.742 1 98.88 107 LEU A C 1
ATOM 729 O O . LEU A 1 107 ? 0.522 -15.5 -11.281 1 98.88 107 LEU A O 1
ATOM 733 N N . VAL A 1 108 ? -1.059 -16.844 -10.469 1 98.69 108 VAL A N 1
ATOM 734 C CA . VAL A 1 108 ? -2.131 -15.859 -10.539 1 98.69 108 VAL A CA 1
ATOM 735 C C . VAL A 1 108 ? -2.543 -15.438 -9.133 1 98.69 108 VAL A C 1
ATOM 737 O O . VAL A 1 108 ? -3.227 -16.188 -8.43 1 98.69 108 VAL A O 1
ATOM 740 N N . ASN A 1 109 ? -2.084 -14.328 -8.773 1 98.25 109 ASN A N 1
ATOM 741 C CA . ASN A 1 109 ? -2.547 -13.695 -7.543 1 98.25 109 ASN A CA 1
ATOM 742 C C . ASN A 1 109 ? -3.896 -13.008 -7.738 1 98.25 109 ASN A C 1
ATOM 744 O O . ASN A 1 109 ? -3.959 -11.883 -8.234 1 98.25 109 ASN A O 1
ATOM 748 N N . ASN A 1 110 ? -4.945 -13.672 -7.203 1 95.88 110 ASN A N 1
ATOM 749 C CA . ASN A 1 110 ? -6.289 -13.188 -7.508 1 95.88 110 ASN A CA 1
ATOM 750 C C . ASN A 1 110 ? -7.047 -12.805 -6.246 1 95.88 110 ASN A C 1
ATOM 752 O O . ASN A 1 110 ? -8.125 -12.211 -6.32 1 95.88 110 ASN A O 1
ATOM 756 N N . VAL A 1 111 ? -6.52 -13.141 -5.098 1 94.69 111 VAL A N 1
ATOM 757 C CA . VAL A 1 111 ? -7.219 -12.836 -3.857 1 94.69 111 VAL A CA 1
ATOM 758 C C . VAL A 1 111 ? -7.281 -11.328 -3.656 1 94.69 111 VAL A C 1
ATOM 760 O O . VAL A 1 111 ? -6.273 -10.633 -3.82 1 94.69 111 VAL A O 1
ATOM 763 N N . GLY A 1 112 ? -8.422 -10.82 -3.328 1 91.44 112 GLY A N 1
ATOM 764 C CA . GLY A 1 112 ? -8.648 -9.422 -2.994 1 91.44 112 GLY A CA 1
ATOM 765 C C . GLY A 1 112 ? -9.984 -9.188 -2.307 1 91.44 112 GLY A C 1
ATOM 766 O O . GLY A 1 112 ? -10.953 -9.906 -2.561 1 91.44 112 GLY A O 1
ATOM 767 N N . ILE A 1 113 ? -10 -8.227 -1.512 1 89.5 113 ILE A N 1
ATOM 768 C CA . ILE A 1 113 ? -11.227 -7.836 -0.826 1 89.5 113 ILE A CA 1
ATOM 769 C C . ILE A 1 113 ? -11.422 -6.328 -0.946 1 89.5 113 ILE A C 1
ATOM 771 O O . ILE A 1 113 ? -10.484 -5.594 -1.258 1 89.5 113 ILE A O 1
ATOM 775 N N . LEU A 1 114 ? -12.625 -5.895 -0.732 1 85.5 114 LEU A N 1
ATOM 776 C CA . LEU A 1 114 ? -12.883 -4.461 -0.69 1 85.5 114 LEU A CA 1
ATOM 777 C C . LEU A 1 114 ? -12.156 -3.812 0.484 1 85.5 114 LEU A C 1
ATOM 779 O O . LEU A 1 114 ? -11.617 -2.713 0.354 1 85.5 114 LEU A O 1
ATOM 783 N N . GLY A 1 115 ? -12.141 -4.637 1.595 1 84.44 115 GLY A N 1
ATOM 784 C CA . GLY A 1 115 ? -11.43 -4.18 2.775 1 84.44 115 GLY A CA 1
ATOM 785 C C . GLY A 1 115 ? -12.281 -3.34 3.705 1 84.44 115 GLY A C 1
ATOM 786 O O . GLY A 1 115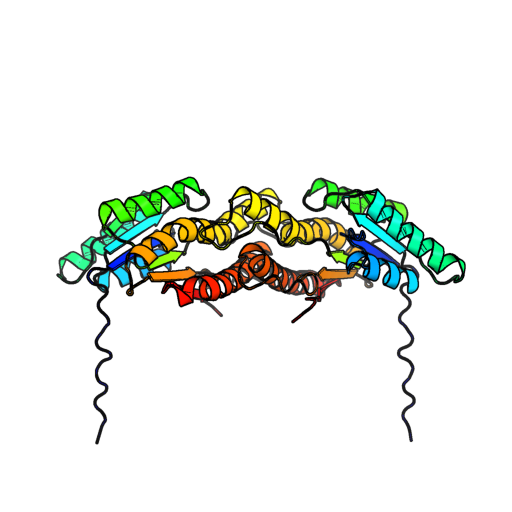 ? -13.516 -3.422 3.666 1 84.44 115 GLY A O 1
ATOM 787 N N . ALA A 1 116 ? -11.586 -2.578 4.594 1 88.31 116 ALA A N 1
ATOM 788 C CA . ALA A 1 116 ? -12.25 -1.771 5.613 1 88.31 116 ALA A CA 1
ATOM 789 C C . ALA A 1 116 ? -13.078 -0.66 4.977 1 88.31 116 ALA A C 1
ATOM 791 O O . ALA A 1 116 ? -12.594 0.075 4.117 1 88.31 116 ALA A O 1
ATOM 792 N N . PRO A 1 117 ? -14.289 -0.563 5.469 1 91.56 117 PRO A N 1
ATOM 793 C CA . PRO A 1 117 ? -15.141 0.473 4.883 1 91.56 117 PRO A CA 1
ATOM 794 C C . PRO A 1 117 ? -14.766 1.879 5.348 1 91.56 117 PRO A C 1
ATOM 796 O O . PRO A 1 117 ? -14.188 2.041 6.422 1 91.56 117 PRO A O 1
ATOM 799 N N . GLY A 1 118 ? -15.125 2.846 4.398 1 94.44 118 GLY A N 1
ATOM 800 C CA . GLY A 1 118 ? -15.062 4.242 4.801 1 94.44 118 GLY A CA 1
ATOM 801 C C . GLY A 1 118 ? -13.875 4.977 4.207 1 94.44 118 GLY A C 1
ATOM 802 O O . GLY A 1 118 ? -12.953 4.355 3.668 1 94.44 118 GLY A O 1
ATOM 803 N N . ASP A 1 119 ? -13.969 6.273 4.359 1 95.81 119 ASP A N 1
ATOM 804 C CA . ASP A 1 119 ? -12.852 7.129 3.979 1 95.81 119 ASP A CA 1
ATOM 805 C C . ASP A 1 119 ? -11.852 7.27 5.125 1 95.81 119 ASP A C 1
ATOM 807 O O . ASP A 1 119 ? -11.906 6.52 6.098 1 95.81 119 ASP A O 1
ATOM 811 N N . ALA A 1 120 ? -10.922 8.172 5.02 1 96.5 120 ALA A N 1
ATOM 812 C CA . ALA A 1 120 ? -9.852 8.297 6.004 1 96.5 120 ALA A CA 1
ATOM 813 C C . ALA A 1 120 ? -10.406 8.57 7.395 1 96.5 120 ALA A C 1
ATOM 815 O O . ALA A 1 120 ? -9.828 8.141 8.398 1 96.5 120 ALA A O 1
ATOM 816 N N . THR A 1 121 ? -11.516 9.242 7.508 1 97.44 121 THR A N 1
ATOM 817 C CA . THR A 1 121 ? -12.062 9.648 8.797 1 97.44 121 THR A CA 1
ATOM 818 C C . THR A 1 121 ? -12.805 8.492 9.461 1 97.44 121 THR A C 1
ATOM 820 O O . THR A 1 121 ? -13.094 8.539 10.656 1 97.44 121 THR A O 1
ATOM 823 N N . ALA A 1 122 ? -13.055 7.426 8.711 1 96.94 122 ALA A N 1
ATOM 824 C CA . ALA A 1 122 ? -13.938 6.387 9.227 1 96.94 122 ALA A CA 1
ATOM 825 C C . ALA A 1 122 ? -13.227 5.039 9.289 1 96.94 122 ALA A C 1
ATOM 827 O O . ALA A 1 122 ? -13.57 4.188 10.117 1 96.94 122 ALA A O 1
ATOM 828 N N . VAL A 1 123 ? -12.25 4.82 8.508 1 95.75 123 VAL A N 1
ATOM 829 C CA . VAL A 1 123 ? -11.633 3.506 8.359 1 95.75 123 VAL A CA 1
ATOM 830 C C . VAL A 1 123 ? -10.961 3.098 9.672 1 95.75 123 VAL A C 1
ATOM 832 O O . VAL A 1 123 ? -10.297 3.912 10.312 1 95.75 123 VAL A O 1
ATOM 835 N N . ALA A 1 124 ? -11.148 1.884 10.078 1 96.44 124 ALA A N 1
ATOM 836 C CA . ALA A 1 124 ? -10.539 1.345 11.289 1 96.44 124 ALA A CA 1
ATOM 837 C C . ALA A 1 124 ? -9.133 0.821 11.016 1 96.44 124 ALA A C 1
ATOM 839 O O . ALA A 1 124 ? -8.898 0.161 10 1 96.44 124 ALA A O 1
ATOM 840 N N . PRO A 1 125 ? -8.203 1.053 11.938 1 95.69 125 PRO A N 1
ATOM 841 C CA . PRO A 1 125 ? -6.812 0.663 11.719 1 95.69 125 PRO A CA 1
ATOM 842 C C . PRO A 1 125 ? -6.648 -0.838 11.484 1 95.69 125 PRO A C 1
ATOM 844 O O . PRO A 1 125 ? -5.91 -1.253 10.586 1 95.69 125 PRO A O 1
ATOM 847 N N . ASP A 1 126 ? -7.332 -1.634 12.273 1 95.38 126 ASP A N 1
ATOM 848 C CA . ASP A 1 126 ? -7.195 -3.08 12.148 1 95.38 126 ASP A CA 1
ATOM 849 C C . ASP A 1 126 ? -7.699 -3.562 10.789 1 95.38 126 ASP A C 1
ATOM 851 O O . ASP A 1 126 ? -7.094 -4.438 10.172 1 95.38 126 ASP A O 1
ATOM 855 N N . GLY A 1 127 ? -8.797 -3.021 10.406 1 95.88 127 GLY A N 1
ATOM 856 C CA . GLY A 1 127 ? -9.328 -3.346 9.094 1 95.88 127 GLY A CA 1
ATOM 857 C C . GLY A 1 127 ? -8.414 -2.912 7.961 1 95.88 127 GLY A C 1
ATOM 858 O O . GLY A 1 127 ? -8.273 -3.623 6.961 1 95.88 127 GLY A O 1
ATOM 859 N N . TRP A 1 128 ? -7.809 -1.764 8.086 1 96.88 128 TRP A N 1
ATOM 860 C CA . TRP A 1 128 ? -6.855 -1.266 7.102 1 96.88 128 TRP A CA 1
ATOM 861 C C . TRP A 1 128 ? -5.684 -2.229 6.945 1 96.88 128 TRP A C 1
ATOM 863 O O . TRP A 1 128 ? -5.348 -2.635 5.828 1 96.88 128 TRP A O 1
ATOM 873 N N . ASP A 1 129 ? -5.156 -2.602 8.062 1 96.12 129 ASP A N 1
ATOM 874 C CA . ASP A 1 129 ? -3.994 -3.484 8.047 1 96.12 129 ASP A CA 1
ATOM 875 C C . ASP A 1 129 ? -4.332 -4.828 7.402 1 96.12 129 ASP A C 1
ATOM 877 O O . ASP A 1 129 ? -3.574 -5.328 6.57 1 96.12 129 ASP A O 1
ATOM 881 N N . ARG A 1 130 ? -5.387 -5.352 7.809 1 95.81 130 ARG A N 1
ATOM 882 C CA . ARG A 1 130 ? -5.812 -6.637 7.262 1 95.81 130 ARG A CA 1
ATOM 883 C C . ARG A 1 130 ? -6.047 -6.539 5.758 1 95.81 130 ARG A C 1
ATOM 885 O O . ARG A 1 130 ? -5.633 -7.418 5 1 95.81 130 ARG A O 1
ATOM 892 N N . GLY A 1 131 ? -6.691 -5.5 5.336 1 95.81 131 GLY A N 1
ATOM 893 C CA . GLY A 1 131 ? -6.977 -5.32 3.922 1 95.81 131 GLY A CA 1
ATOM 894 C C . GLY A 1 131 ? -5.727 -5.176 3.074 1 95.81 131 GLY A C 1
ATOM 895 O O . GLY A 1 131 ? -5.617 -5.785 2.01 1 95.81 131 GLY A O 1
ATOM 896 N N . MET A 1 132 ? -4.797 -4.371 3.555 1 97.06 132 MET A N 1
ATOM 897 C CA . MET A 1 132 ? -3.553 -4.184 2.816 1 97.06 132 MET A CA 1
ATOM 898 C C . MET A 1 132 ? -2.744 -5.477 2.773 1 97.06 132 MET A C 1
ATOM 900 O O . MET A 1 132 ? -2.07 -5.758 1.781 1 97.06 132 MET A O 1
ATOM 904 N N . ARG A 1 133 ? -2.838 -6.211 3.818 1 97 133 ARG A N 1
ATOM 905 C CA . ARG A 1 133 ? -2.156 -7.5 3.85 1 97 133 ARG A CA 1
ATOM 906 C C . ARG A 1 133 ? -2.75 -8.461 2.822 1 97 133 ARG A C 1
ATOM 908 O O . ARG A 1 133 ? -2.018 -9.094 2.059 1 97 133 ARG A O 1
ATOM 915 N N . VAL A 1 134 ? -4.02 -8.57 2.791 1 96.81 134 VAL A N 1
ATOM 916 C CA . VAL A 1 134 ? -4.707 -9.492 1.892 1 96.81 134 VAL A CA 1
ATOM 917 C C . VAL A 1 134 ? -4.523 -9.039 0.445 1 96.81 134 VAL A C 1
ATOM 919 O O . VAL A 1 134 ? -4.148 -9.836 -0.419 1 96.81 134 VAL A O 1
ATOM 922 N N . ASN A 1 135 ? -4.699 -7.73 0.205 1 95.69 135 ASN A N 1
ATOM 923 C CA . ASN A 1 135 ? -4.777 -7.234 -1.164 1 95.69 135 ASN A CA 1
ATOM 924 C C . ASN A 1 135 ? -3.389 -7.008 -1.758 1 95.69 135 ASN A C 1
ATOM 926 O O . ASN A 1 135 ? -3.227 -6.996 -2.979 1 95.69 135 ASN A O 1
ATOM 930 N N . VAL A 1 136 ? -2.373 -6.781 -0.915 1 97.56 136 VAL A N 1
ATOM 931 C CA . VAL A 1 136 ? -1.076 -6.383 -1.448 1 97.56 136 VAL A CA 1
ATOM 932 C C . VAL A 1 136 ? 0.003 -7.344 -0.962 1 97.56 136 VAL A C 1
ATOM 934 O O . VAL A 1 136 ? 0.621 -8.055 -1.764 1 97.56 136 VAL A O 1
ATOM 937 N N . ALA A 1 137 ? 0.147 -7.477 0.347 1 98.31 137 ALA A N 1
ATOM 938 C CA . ALA A 1 137 ? 1.245 -8.266 0.897 1 98.31 137 ALA A CA 1
ATOM 939 C C . ALA A 1 137 ? 1.141 -9.727 0.464 1 98.31 137 ALA A C 1
ATOM 941 O O . ALA A 1 137 ? 2.156 -10.391 0.26 1 98.31 137 ALA A O 1
ATOM 942 N N . SER A 1 138 ? -0.046 -10.25 0.363 1 98.44 138 SER A N 1
ATOM 943 C CA . SER A 1 138 ? -0.25 -11.641 -0.029 1 98.44 138 SER A CA 1
ATOM 944 C C . SER A 1 138 ? 0.429 -11.945 -1.359 1 98.44 138 SER A C 1
ATOM 946 O O . SER A 1 138 ? 0.989 -13.031 -1.543 1 98.44 138 SER A O 1
ATOM 948 N N . MET A 1 139 ? 0.415 -10.992 -2.303 1 98.44 139 MET A N 1
ATOM 949 C CA . MET A 1 139 ? 1.029 -11.172 -3.615 1 98.44 139 MET A CA 1
ATOM 950 C C . MET A 1 139 ? 2.549 -11.234 -3.5 1 98.44 139 MET A C 1
ATOM 952 O O . MET A 1 139 ? 3.201 -11.984 -4.227 1 98.44 139 MET A O 1
ATOM 956 N N . VAL A 1 140 ? 3.049 -10.43 -2.586 1 98.56 140 VAL A N 1
ATOM 957 C CA . VAL A 1 140 ? 4.484 -10.43 -2.33 1 98.56 140 VAL A CA 1
ATOM 958 C C . VAL A 1 140 ? 4.906 -11.773 -1.737 1 98.56 140 VAL A C 1
ATOM 960 O O . VAL A 1 140 ? 5.891 -12.375 -2.176 1 98.56 140 VAL A O 1
ATOM 963 N N . TRP A 1 141 ? 4.113 -12.297 -0.777 1 98.56 141 TRP A N 1
ATOM 964 C CA . TRP A 1 141 ? 4.461 -13.539 -0.096 1 98.56 141 TRP A CA 1
ATOM 965 C C . TRP A 1 141 ? 4.383 -14.727 -1.051 1 98.56 141 TRP A C 1
ATOM 967 O O . TRP A 1 141 ? 5.234 -15.617 -1.012 1 98.56 141 TRP A O 1
ATOM 977 N N . MET A 1 142 ? 3.424 -14.711 -1.88 1 98.88 142 MET A N 1
ATOM 978 C CA . MET A 1 142 ? 3.34 -15.766 -2.885 1 98.88 142 MET A CA 1
ATOM 979 C C . MET A 1 142 ? 4.523 -15.703 -3.846 1 98.88 142 MET A C 1
ATOM 981 O O . MET A 1 142 ? 5.16 -16.719 -4.121 1 98.88 142 MET A O 1
ATOM 985 N N . ALA A 1 143 ? 4.816 -14.516 -4.348 1 98.75 143 ALA A N 1
ATOM 986 C CA . ALA A 1 143 ? 5.914 -14.344 -5.293 1 98.75 143 ALA A CA 1
ATOM 987 C C . ALA A 1 143 ? 7.25 -14.719 -4.66 1 98.75 143 ALA A C 1
ATOM 989 O O . ALA A 1 143 ? 8.141 -15.234 -5.34 1 98.75 143 ALA A O 1
ATOM 990 N N . LYS A 1 144 ? 7.367 -14.461 -3.365 1 98.56 144 LYS A N 1
ATOM 991 C CA . LYS A 1 144 ? 8.602 -14.75 -2.635 1 98.56 144 LYS A CA 1
ATOM 992 C C . LYS A 1 144 ? 9.039 -16.188 -2.85 1 98.56 144 LYS A C 1
ATOM 994 O O . LYS A 1 144 ? 10.234 -16.469 -2.984 1 98.56 144 LYS A O 1
ATOM 999 N N . HIS A 1 145 ? 8.117 -17.062 -2.926 1 98.75 145 HIS A N 1
ATOM 1000 C CA . HIS A 1 145 ? 8.445 -18.484 -3.027 1 98.75 145 HIS A CA 1
ATOM 1001 C C . HIS A 1 145 ? 8.234 -19 -4.449 1 98.75 145 HIS A C 1
ATOM 1003 O O . HIS A 1 145 ? 8.938 -19.906 -4.895 1 98.75 145 HIS A O 1
ATOM 1009 N N . ALA A 1 146 ? 7.32 -18.375 -5.207 1 98.94 146 ALA A N 1
ATOM 1010 C CA . ALA A 1 146 ? 7.02 -18.844 -6.559 1 98.94 146 ALA A CA 1
ATOM 1011 C C . ALA A 1 146 ? 8.125 -18.453 -7.531 1 98.94 146 ALA A C 1
ATOM 1013 O O . ALA A 1 146 ? 8.477 -19.219 -8.43 1 98.94 146 ALA A O 1
ATOM 1014 N N . VAL A 1 147 ? 8.688 -17.25 -7.316 1 98.81 147 VAL A N 1
ATOM 1015 C CA . VAL A 1 147 ? 9.664 -16.734 -8.266 1 98.81 147 VAL A CA 1
ATOM 1016 C C . VAL A 1 147 ? 10.906 -17.625 -8.273 1 98.81 147 VAL A C 1
ATOM 1018 O O . VAL A 1 147 ? 11.352 -18.062 -9.336 1 98.81 147 VAL A O 1
ATOM 1021 N N . PRO A 1 148 ? 11.438 -18 -7.082 1 98.56 148 PRO A N 1
ATOM 1022 C CA . PRO A 1 148 ? 12.562 -18.922 -7.113 1 98.56 148 PRO A CA 1
ATOM 1023 C C . PRO A 1 148 ? 12.219 -20.266 -7.777 1 98.56 148 PRO A C 1
ATOM 1025 O O . PRO A 1 148 ? 13.055 -20.844 -8.477 1 98.56 148 PRO A O 1
ATOM 1028 N N . ALA A 1 149 ? 11.039 -20.75 -7.559 1 98.75 149 ALA A N 1
ATOM 1029 C CA . ALA A 1 149 ? 10.602 -21.984 -8.203 1 98.75 149 ALA A CA 1
ATOM 1030 C C . ALA A 1 149 ? 10.57 -21.828 -9.719 1 98.75 149 ALA A C 1
ATOM 1032 O O . ALA A 1 149 ? 10.961 -22.75 -10.453 1 98.75 149 ALA A O 1
ATOM 1033 N N . MET A 1 150 ? 10.164 -20.703 -10.219 1 98.69 150 MET A N 1
ATOM 1034 C CA . MET A 1 150 ? 10.086 -20.406 -11.648 1 98.69 150 MET A CA 1
ATOM 1035 C C . MET A 1 150 ? 11.477 -20.328 -12.266 1 98.69 150 MET A C 1
ATOM 1037 O O . MET A 1 150 ? 11.688 -20.797 -13.391 1 98.69 150 MET A O 1
ATOM 1041 N N . LEU A 1 151 ? 12.359 -19.781 -11.531 1 97.44 151 LEU A N 1
ATOM 1042 C CA . LEU A 1 151 ? 13.719 -19.609 -12.039 1 97.44 151 LEU A CA 1
ATOM 1043 C C . LEU A 1 151 ? 14.414 -20.953 -12.195 1 97.44 151 LEU A C 1
ATOM 1045 O O . LEU A 1 151 ? 15.305 -21.094 -13.031 1 97.44 151 LEU A O 1
ATOM 1049 N N . ARG A 1 152 ? 13.945 -21.906 -11.461 1 96.88 152 ARG A N 1
ATOM 1050 C CA . ARG A 1 152 ? 14.508 -23.25 -11.57 1 96.88 152 ARG A CA 1
ATOM 1051 C C . ARG A 1 152 ? 14.07 -23.922 -12.867 1 96.88 152 ARG A C 1
ATOM 1053 O O . ARG A 1 152 ? 14.633 -24.953 -13.266 1 96.88 152 ARG A O 1
ATOM 1060 N N . ASN A 1 153 ? 13.117 -23.344 -13.516 1 96.56 153 ASN A N 1
ATOM 1061 C CA . ASN A 1 153 ? 12.656 -23.875 -14.789 1 96.56 153 ASN A CA 1
ATOM 1062 C C . ASN A 1 153 ? 13.648 -23.594 -15.914 1 96.56 153 ASN A C 1
ATOM 1064 O O . ASN A 1 153 ? 13.477 -24.062 -17.031 1 96.56 153 ASN A O 1
ATOM 1068 N N . GLY A 1 154 ? 14.734 -22.75 -15.695 1 93.38 154 GLY A N 1
ATOM 1069 C CA . GLY A 1 154 ? 15.695 -22.375 -16.719 1 93.38 154 GLY A CA 1
ATOM 1070 C C . GLY A 1 154 ? 15.195 -21.25 -17.625 1 93.38 154 GLY A C 1
ATOM 1071 O O . GLY A 1 154 ? 14.609 -20.281 -17.141 1 93.38 154 GLY A O 1
ATOM 1072 N N . PRO A 1 155 ? 15.461 -21.422 -18.906 1 89.06 155 PRO A N 1
ATOM 1073 C CA . PRO A 1 155 ? 15.133 -20.328 -19.828 1 89.06 155 PRO A CA 1
ATOM 1074 C C . PRO A 1 155 ? 13.625 -20.109 -19.953 1 89.06 155 PRO A C 1
ATOM 1076 O O . PRO A 1 155 ? 13.195 -19.031 -20.391 1 89.06 155 PRO A O 1
ATOM 1079 N N . ALA A 1 156 ? 12.883 -21.156 -19.547 1 87.38 156 ALA A N 1
ATOM 1080 C CA . ALA A 1 156 ? 11.43 -21.016 -19.641 1 87.38 156 ALA A CA 1
ATOM 1081 C C . ALA A 1 156 ? 10.906 -20 -18.625 1 87.38 156 ALA A C 1
ATOM 1083 O O . ALA A 1 156 ? 9.906 -19.328 -18.875 1 87.38 156 ALA A O 1
ATOM 1084 N N . GLY A 1 157 ? 11.609 -19.953 -17.469 1 95.94 157 GLY A N 1
ATOM 1085 C CA . GLY A 1 157 ? 11.227 -18.984 -16.438 1 95.94 157 GLY A CA 1
ATOM 1086 C C . GLY A 1 157 ? 9.805 -19.188 -15.938 1 95.94 157 GLY A C 1
ATOM 1087 O O . GLY A 1 157 ? 9.422 -20.297 -15.57 1 95.94 157 GLY A O 1
ATOM 1088 N N . GLY A 1 158 ? 9.039 -18.062 -15.812 1 98.31 158 GLY A N 1
ATOM 1089 C CA . GLY A 1 158 ? 7.664 -18.125 -15.344 1 98.31 158 GLY A CA 1
ATOM 1090 C C . GLY A 1 158 ? 6.926 -16.797 -15.492 1 98.31 158 GLY A C 1
ATOM 1091 O O . GLY A 1 158 ? 7.422 -15.875 -16.141 1 98.31 158 GLY A O 1
ATOM 1092 N N . SER A 1 159 ? 5.699 -16.812 -15.094 1 98.62 159 SER A N 1
ATOM 1093 C CA . SER A 1 159 ? 4.859 -15.625 -15.203 1 98.62 159 SER A CA 1
ATOM 1094 C C . SER A 1 159 ? 4.023 -15.422 -13.945 1 98.62 159 SER A C 1
ATOM 1096 O O . SER A 1 159 ? 3.449 -16.375 -13.414 1 98.62 159 SER A O 1
ATOM 1098 N N . VAL A 1 160 ? 4.039 -14.211 -13.484 1 98.69 160 VAL A N 1
ATOM 1099 C CA . VAL A 1 160 ? 3.188 -13.797 -12.375 1 98.69 160 VAL A CA 1
ATOM 1100 C C . VAL A 1 160 ? 2.121 -12.828 -12.883 1 98.69 160 VAL A C 1
ATOM 1102 O O . VAL A 1 160 ? 2.432 -11.867 -13.586 1 98.69 160 VAL A O 1
ATOM 1105 N N . VAL A 1 161 ? 0.874 -13.094 -12.594 1 98.19 161 VAL A N 1
ATOM 1106 C CA . VAL A 1 161 ? -0.244 -12.195 -12.875 1 98.19 161 VAL A CA 1
ATOM 1107 C C . VAL A 1 161 ? -0.852 -11.703 -11.562 1 98.19 161 VAL A C 1
ATOM 1109 O O . VAL A 1 161 ? -1.355 -12.5 -10.766 1 98.19 161 VAL A O 1
ATOM 1112 N N . ASN A 1 162 ? -0.75 -10.438 -11.305 1 97.06 162 ASN A N 1
ATOM 1113 C CA . ASN A 1 162 ? -1.419 -9.797 -10.18 1 97.06 162 ASN A CA 1
ATOM 1114 C C . ASN A 1 162 ? -2.77 -9.211 -10.586 1 97.06 162 ASN A C 1
ATOM 1116 O O . ASN A 1 162 ? -2.838 -8.336 -11.445 1 97.06 162 ASN A O 1
ATOM 1120 N N . VAL A 1 163 ? -3.826 -9.695 -9.977 1 93.12 163 VAL A N 1
ATOM 1121 C CA . VAL A 1 163 ? -5.156 -9.188 -10.312 1 93.12 163 VAL A CA 1
ATOM 1122 C C . VAL A 1 163 ? -5.531 -8.055 -9.359 1 93.12 163 VAL A C 1
ATOM 1124 O O . VAL A 1 163 ? -5.703 -8.281 -8.156 1 93.12 163 VAL A O 1
ATOM 1127 N N . GLY A 1 164 ? -5.422 -6.785 -9.719 1 78 164 GLY A N 1
ATOM 1128 C CA . GLY A 1 164 ? -5.602 -5.586 -8.914 1 78 164 GLY A CA 1
ATOM 1129 C C . GLY A 1 164 ? -7.051 -5.324 -8.547 1 78 164 GLY A C 1
ATOM 1130 O O . GLY A 1 164 ? -7.336 -4.703 -7.523 1 78 164 GLY A O 1
ATOM 1131 N N . SER A 1 165 ? -7.859 -5.238 -9.625 1 60.84 165 SER A N 1
ATOM 1132 C CA . SER A 1 165 ? -9.227 -4.789 -9.398 1 60.84 165 SER A CA 1
ATOM 1133 C C . SER A 1 165 ? -10.211 -5.949 -9.5 1 60.84 165 SER A C 1
ATOM 1135 O O . SER A 1 165 ? -9.984 -6.902 -10.242 1 60.84 165 SER A O 1
ATOM 1137 N N . VAL A 1 166 ? -10.68 -6.5 -8.469 1 46.97 166 VAL A N 1
ATOM 1138 C CA . VAL A 1 166 ? -11.852 -7.336 -8.719 1 46.97 166 VAL A CA 1
ATOM 1139 C C . VAL A 1 166 ? -12.828 -6.602 -9.641 1 46.97 166 VAL A C 1
ATOM 1141 O O . VAL A 1 166 ? -12.898 -5.371 -9.625 1 46.97 166 VAL A O 1
ATOM 1144 N N . ALA A 1 167 ? -13.32 -7.293 -10.57 1 39.91 167 ALA A N 1
ATOM 1145 C CA . ALA A 1 167 ? -14.281 -6.75 -11.531 1 39.91 167 ALA A CA 1
ATOM 1146 C C . ALA A 1 167 ? -14.867 -5.43 -11.031 1 39.91 167 ALA A C 1
ATOM 1148 O O . ALA A 1 167 ? -14.656 -5.047 -9.875 1 39.91 167 ALA A O 1
ATOM 1149 N N . GLY A 1 168 ? -16.188 -5.215 -11.461 1 36.78 168 GLY A N 1
ATOM 1150 C CA . GLY A 1 168 ? -17.359 -4.352 -11.539 1 36.78 168 GLY A CA 1
ATOM 1151 C C . GLY A 1 168 ? -17.672 -3.654 -10.227 1 36.78 168 GLY A C 1
ATOM 1152 O O . GLY A 1 168 ? -18.75 -3.076 -10.062 1 36.78 168 GLY A O 1
ATOM 1153 N N . LEU A 1 169 ? -17.141 -4.352 -9.195 1 37.69 169 LEU A N 1
ATOM 1154 C CA . LEU A 1 169 ? -17.906 -3.705 -8.141 1 37.69 169 LEU A CA 1
ATOM 1155 C C . LEU A 1 169 ? -17.625 -2.209 -8.094 1 37.69 169 LEU A C 1
ATOM 1157 O O . LEU A 1 169 ? -16.469 -1.795 -7.957 1 37.69 169 LEU A O 1
ATOM 1161 N N . GLY A 1 170 ? -18.156 -1.651 -9 1 39.09 170 GLY A N 1
ATOM 1162 C CA . GLY A 1 170 ? -18.453 -0.228 -8.938 1 39.09 170 GLY A CA 1
ATOM 1163 C C . GLY A 1 170 ? -18.328 0.342 -7.535 1 39.09 170 GLY A C 1
ATOM 1164 O O . GLY A 1 170 ? -19.094 1.22 -7.141 1 39.09 170 GLY A O 1
ATOM 1165 N N . GLY A 1 171 ? -18.078 -0.654 -6.578 1 43.38 171 GLY A N 1
ATOM 1166 C CA . GLY A 1 171 ? -18.25 0.03 -5.305 1 43.38 171 GLY A CA 1
ATOM 1167 C C . GLY A 1 171 ? -17.688 1.437 -5.301 1 43.38 171 GLY A C 1
ATOM 1168 O O . GLY A 1 171 ? -16.625 1.684 -5.875 1 43.38 171 GLY A O 1
ATOM 1169 N N . GLY A 1 172 ? -18.484 2.209 -5.344 1 44.78 172 GLY A N 1
ATOM 1170 C CA . GLY A 1 172 ? -18.453 3.66 -5.25 1 44.78 172 GLY A CA 1
ATOM 1171 C C . GLY A 1 172 ? -17.266 4.191 -4.48 1 44.78 172 GLY A C 1
ATOM 1172 O O . GLY A 1 172 ? -16.594 3.443 -3.768 1 44.78 172 GLY A O 1
ATOM 1173 N N . GLN A 1 173 ? -16.625 5.438 -4.891 1 57.34 173 GLN A N 1
ATOM 1174 C CA . GLN A 1 173 ? -15.781 6.539 -4.441 1 57.34 173 GLN A CA 1
ATOM 1175 C C . GLN A 1 173 ? -15.859 6.711 -2.928 1 57.34 173 GLN A C 1
ATOM 1177 O O . GLN A 1 173 ? -15.195 7.582 -2.361 1 57.34 173 GLN A O 1
ATOM 1182 N N . SER A 1 174 ? -16.516 5.578 -2.283 1 74.31 174 SER A N 1
ATOM 1183 C CA . SER A 1 174 ? -16.703 5.965 -0.888 1 74.31 174 SER A CA 1
ATOM 1184 C C . SER A 1 174 ? -15.648 5.324 0.006 1 74.31 174 SER A C 1
ATOM 1186 O O . SER A 1 174 ? -15.391 5.805 1.11 1 74.31 174 SER A O 1
ATOM 1188 N N . ASP A 1 175 ? -14.969 4.059 -0.458 1 91.81 175 ASP A N 1
ATOM 1189 C CA . ASP A 1 175 ? -13.992 3.439 0.428 1 91.81 175 ASP A CA 1
ATOM 1190 C C . ASP A 1 175 ? -12.57 3.807 0.015 1 91.81 175 ASP A C 1
ATOM 1192 O O . ASP A 1 175 ? -12.258 3.881 -1.176 1 91.81 175 ASP A O 1
ATOM 1196 N N . LEU A 1 176 ? -11.773 3.875 0.996 1 95.38 176 LEU A N 1
ATOM 1197 C CA . LEU A 1 176 ? -10.422 4.379 0.777 1 95.38 176 LEU A CA 1
ATOM 1198 C C . LEU A 1 176 ? -9.453 3.23 0.495 1 95.38 176 LEU A C 1
ATOM 1200 O O . LEU A 1 176 ? -8.602 3.336 -0.389 1 95.38 176 LEU A O 1
ATOM 1204 N N . LEU A 1 177 ? -9.633 2.117 1.176 1 95.31 177 LEU A N 1
ATOM 1205 C CA . LEU A 1 177 ? -8.633 1.06 1.172 1 95.31 177 LEU A CA 1
ATOM 1206 C C . LEU A 1 177 ? -8.508 0.429 -0.212 1 95.31 177 LEU A C 1
ATOM 1208 O O . LEU A 1 177 ? -7.402 0.214 -0.707 1 95.31 177 LEU A O 1
ATOM 1212 N N . TYR A 1 178 ? -9.562 0.214 -0.874 1 92.69 178 TYR A N 1
ATOM 1213 C CA . TYR A 1 178 ? -9.531 -0.567 -2.105 1 92.69 178 TYR A CA 1
ATOM 1214 C C . TYR A 1 178 ? -8.758 0.164 -3.197 1 92.69 178 TYR A C 1
ATOM 1216 O O . TYR A 1 178 ? -7.801 -0.377 -3.758 1 92.69 178 TYR A O 1
ATOM 1224 N N . PRO A 1 179 ? -9.102 1.406 -3.52 1 91 179 PRO A N 1
ATOM 1225 C CA . PRO A 1 179 ? -8.305 2.105 -4.531 1 91 179 PRO A CA 1
ATOM 1226 C C . PRO A 1 179 ? -6.836 2.242 -4.141 1 91 179 PRO A C 1
ATOM 1228 O O . PRO A 1 179 ? -5.957 2.223 -5.004 1 91 179 PRO A O 1
ATOM 1231 N N . VAL A 1 180 ? -6.574 2.422 -2.912 1 94.38 180 VAL A N 1
ATOM 1232 C CA . VAL A 1 180 ? -5.195 2.541 -2.453 1 94.38 180 VAL A CA 1
ATOM 1233 C C . VAL A 1 180 ? -4.445 1.236 -2.721 1 94.38 180 VAL A C 1
ATOM 1235 O O . VAL A 1 180 ? -3.326 1.251 -3.238 1 94.38 180 VAL A O 1
ATOM 1238 N N . SER A 1 181 ? -5.062 0.124 -2.367 1 94.75 181 SER A N 1
ATOM 1239 C CA . SER A 1 181 ? -4.438 -1.173 -2.615 1 94.75 181 SER A CA 1
ATOM 1240 C C . SER A 1 181 ? -4.207 -1.398 -4.105 1 94.75 181 SER A C 1
ATOM 1242 O O . SER A 1 181 ? -3.188 -1.969 -4.5 1 94.75 181 SER A O 1
ATOM 1244 N N . LYS A 1 182 ? -5.109 -0.96 -4.91 1 90.94 182 LYS A N 1
ATOM 1245 C CA . LYS A 1 182 ? -4.941 -1.074 -6.355 1 90.94 182 LYS A CA 1
ATOM 1246 C C . LYS A 1 182 ? -3.719 -0.291 -6.828 1 90.94 182 LYS A C 1
ATOM 1248 O O . LYS A 1 182 ? -2.967 -0.761 -7.684 1 90.94 182 LYS A O 1
ATOM 1253 N N . GLY A 1 183 ? -3.594 0.897 -6.359 1 91.31 183 GLY A N 1
ATOM 1254 C CA . GLY A 1 183 ? -2.4 1.665 -6.672 1 91.31 183 GLY A CA 1
ATOM 1255 C C . GLY A 1 183 ? -1.116 0.96 -6.273 1 91.31 183 GLY A C 1
ATOM 1256 O O . GLY A 1 183 ? -0.14 0.967 -7.023 1 91.31 183 GLY A O 1
ATOM 1257 N N . ALA A 1 184 ? -1.16 0.382 -5.113 1 94.44 184 ALA A N 1
ATOM 1258 C CA . ALA A 1 184 ? -0.009 -0.38 -4.637 1 94.44 184 ALA A CA 1
ATOM 1259 C C . ALA A 1 184 ? 0.302 -1.546 -5.57 1 94.44 184 ALA A C 1
ATOM 1261 O O . ALA A 1 184 ? 1.465 -1.792 -5.902 1 94.44 184 ALA A O 1
ATOM 1262 N N . VAL A 1 185 ? -0.687 -2.225 -6.008 1 95.44 185 VAL A N 1
ATOM 1263 C CA . VAL A 1 185 ? -0.525 -3.422 -6.824 1 95.44 185 VAL A CA 1
ATOM 1264 C C . VAL A 1 185 ? 0.076 -3.047 -8.18 1 95.44 185 VAL A C 1
ATOM 1266 O O . VAL A 1 185 ? 0.911 -3.779 -8.719 1 95.44 185 VAL A O 1
ATOM 1269 N N . VAL A 1 186 ? -0.34 -1.932 -8.719 1 92.75 186 VAL A N 1
ATOM 1270 C CA . VAL A 1 186 ? 0.191 -1.484 -10 1 92.75 186 VAL A CA 1
ATOM 1271 C C . VAL A 1 186 ? 1.702 -1.289 -9.898 1 92.75 186 VAL A C 1
ATOM 1273 O O . VAL A 1 186 ? 2.459 -1.808 -10.719 1 92.75 186 VAL A O 1
ATOM 1276 N N . ASN A 1 187 ? 2.154 -0.593 -8.914 1 92.94 187 ASN A N 1
ATOM 1277 C CA . ASN A 1 187 ? 3.586 -0.361 -8.773 1 92.94 187 ASN A CA 1
ATOM 1278 C C . ASN A 1 187 ? 4.32 -1.628 -8.336 1 92.94 187 ASN A C 1
ATOM 1280 O O . ASN A 1 187 ? 5.477 -1.837 -8.703 1 92.94 187 ASN A O 1
ATOM 1284 N N . LEU A 1 188 ? 3.645 -2.453 -7.543 1 95.44 188 LEU A N 1
ATOM 1285 C CA . LEU A 1 188 ? 4.195 -3.77 -7.227 1 95.44 188 LEU A CA 1
ATOM 1286 C C . LEU A 1 188 ? 4.516 -4.543 -8.5 1 95.44 188 LEU A C 1
ATOM 1288 O O . LEU A 1 188 ? 5.625 -5.059 -8.656 1 95.44 188 LEU A O 1
ATOM 1292 N N . THR A 1 189 ? 3.562 -4.539 -9.359 1 95.69 189 THR A N 1
ATOM 1293 C CA . THR A 1 189 ? 3.695 -5.262 -10.625 1 95.69 189 THR A CA 1
ATOM 1294 C C . THR A 1 189 ? 4.84 -4.695 -11.453 1 95.69 189 THR A C 1
ATOM 1296 O O . THR A 1 189 ? 5.699 -5.441 -11.93 1 95.69 189 THR A O 1
ATOM 1299 N N . ARG A 1 190 ? 4.859 -3.385 -11.586 1 94.44 190 ARG A N 1
ATOM 1300 C CA . ARG A 1 190 ? 5.902 -2.732 -12.375 1 94.44 190 ARG A CA 1
ATOM 1301 C C . ARG A 1 190 ? 7.285 -3.027 -11.797 1 94.44 190 ARG A C 1
ATOM 1303 O O . ARG A 1 190 ? 8.219 -3.342 -12.539 1 94.44 190 ARG A O 1
ATOM 1310 N N . SER A 1 191 ? 7.398 -2.932 -10.523 1 94.62 191 SER A N 1
ATOM 1311 C CA . SER A 1 191 ? 8.68 -3.139 -9.859 1 94.62 191 SER A CA 1
ATOM 1312 C C . SER A 1 191 ? 9.148 -4.582 -10 1 94.62 191 SER A C 1
ATOM 1314 O O . SER A 1 191 ? 10.32 -4.84 -10.297 1 94.62 191 SER A O 1
ATOM 1316 N N . MET A 1 192 ? 8.273 -5.488 -9.805 1 96.62 192 MET A N 1
ATOM 1317 C CA . MET A 1 192 ? 8.625 -6.898 -9.938 1 96.62 192 MET A CA 1
ATOM 1318 C C . MET A 1 192 ? 9.016 -7.23 -11.375 1 96.62 192 MET A C 1
ATOM 1320 O O . MET A 1 192 ? 9.922 -8.031 -11.609 1 96.62 192 MET A O 1
ATOM 1324 N N . ALA A 1 193 ? 8.258 -6.656 -12.328 1 95.69 193 ALA A N 1
ATOM 1325 C CA . ALA A 1 193 ? 8.594 -6.863 -13.734 1 95.69 193 ALA A CA 1
ATOM 1326 C C . ALA A 1 193 ? 10.016 -6.406 -14.031 1 95.69 193 ALA A C 1
ATOM 1328 O O . ALA A 1 193 ? 10.75 -7.078 -14.758 1 95.69 193 ALA A O 1
ATOM 1329 N N . TRP A 1 194 ? 10.32 -5.309 -13.492 1 95.19 194 TRP A N 1
ATOM 1330 C CA . TRP A 1 194 ? 11.664 -4.77 -13.68 1 95.19 194 TRP A CA 1
ATOM 1331 C C . TRP A 1 194 ? 12.703 -5.648 -12.992 1 95.19 194 TRP A C 1
ATOM 1333 O O . TRP A 1 194 ? 13.758 -5.934 -13.562 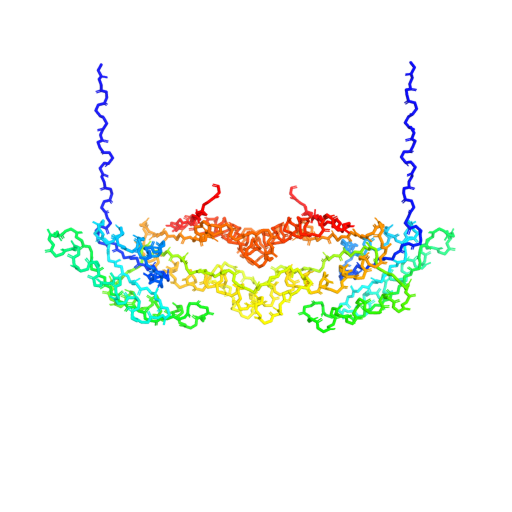1 95.19 194 TRP A O 1
ATOM 1343 N N . GLN A 1 195 ? 12.469 -6.16 -11.836 1 95.31 195 GLN A N 1
ATOM 1344 C CA . GLN A 1 195 ? 13.43 -6.871 -11 1 95.31 195 GLN A CA 1
ATOM 1345 C C . GLN A 1 195 ? 13.609 -8.312 -11.469 1 95.31 195 GLN A C 1
ATOM 1347 O O . GLN A 1 195 ? 14.711 -8.852 -11.43 1 95.31 195 GLN A O 1
ATOM 1352 N N . HIS A 1 196 ? 12.547 -8.875 -11.93 1 96.31 196 HIS A N 1
ATOM 1353 C CA . HIS A 1 196 ? 12.594 -10.312 -12.195 1 96.31 196 HIS A CA 1
ATOM 1354 C C . HIS A 1 196 ? 12.523 -10.602 -13.688 1 96.31 196 HIS A C 1
ATOM 1356 O O . HIS A 1 196 ? 12.836 -11.711 -14.133 1 96.31 196 HIS A O 1
ATOM 1362 N N . GLY A 1 197 ? 12.125 -9.648 -14.461 1 95.31 197 GLY A N 1
ATOM 1363 C CA . GLY A 1 197 ? 11.984 -9.812 -15.898 1 95.31 197 GLY A CA 1
ATOM 1364 C C . GLY A 1 197 ? 13.25 -10.297 -16.578 1 95.31 197 GLY A C 1
ATOM 1365 O O . GLY A 1 197 ? 13.227 -11.281 -17.312 1 95.31 197 GLY A O 1
ATOM 1366 N N . PRO A 1 198 ? 14.336 -9.664 -16.297 1 94.62 198 PRO A N 1
ATOM 1367 C CA . PRO A 1 198 ? 15.594 -10.055 -16.938 1 94.62 198 PRO A CA 1
ATOM 1368 C C . PRO A 1 198 ? 15.992 -11.492 -16.641 1 94.62 198 PRO A C 1
ATOM 1370 O O . PRO A 1 198 ? 16.688 -12.133 -17.438 1 94.62 198 PRO A O 1
ATOM 1373 N N . ALA A 1 199 ? 15.523 -12.047 -15.531 1 95.75 199 ALA A N 1
ATOM 1374 C CA . ALA A 1 199 ? 15.852 -13.422 -15.148 1 95.75 199 ALA A CA 1
ATOM 1375 C C . ALA A 1 199 ? 14.844 -14.406 -15.742 1 95.75 199 ALA A C 1
ATOM 1377 O O . ALA A 1 199 ? 14.961 -15.617 -15.531 1 95.75 199 ALA A O 1
ATOM 1378 N N . GLY A 1 200 ? 13.812 -13.836 -16.422 1 97.12 200 GLY A N 1
ATOM 1379 C CA . GLY A 1 200 ? 12.93 -14.727 -17.156 1 97.12 200 GLY A CA 1
ATOM 1380 C C . GLY A 1 200 ? 11.562 -14.867 -16.516 1 97.12 200 GLY A C 1
ATOM 1381 O O . GLY A 1 200 ? 10.789 -15.75 -16.875 1 97.12 200 GLY A O 1
ATOM 1382 N N . VAL A 1 201 ? 11.32 -14.07 -15.477 1 98.19 201 VAL A N 1
ATOM 1383 C CA . VAL A 1 201 ? 10 -14.109 -14.867 1 98.19 201 VAL A CA 1
ATOM 1384 C C . VAL A 1 201 ? 9.219 -12.844 -15.242 1 98.19 201 VAL A C 1
ATOM 1386 O O . VAL A 1 201 ? 9.523 -11.758 -14.758 1 98.19 201 VAL A O 1
ATOM 1389 N N . ARG A 1 202 ? 8.219 -13.016 -16.094 1 97.56 202 ARG A N 1
ATOM 1390 C CA . ARG A 1 202 ? 7.363 -11.898 -16.469 1 97.56 202 ARG A CA 1
ATOM 1391 C C . ARG A 1 202 ? 6.344 -11.586 -15.383 1 97.56 202 ARG A C 1
ATOM 1393 O O . ARG A 1 202 ? 5.828 -12.5 -14.734 1 97.56 202 ARG A O 1
ATOM 1400 N N . VAL A 1 203 ? 6.047 -10.352 -15.133 1 97.75 203 VAL A N 1
ATOM 1401 C CA . VAL A 1 203 ? 5.066 -9.922 -14.141 1 97.75 203 VAL A CA 1
ATOM 1402 C C . VAL A 1 203 ? 4.117 -8.898 -14.758 1 97.75 203 VAL A C 1
ATOM 1404 O O . VAL A 1 203 ? 4.555 -7.875 -15.289 1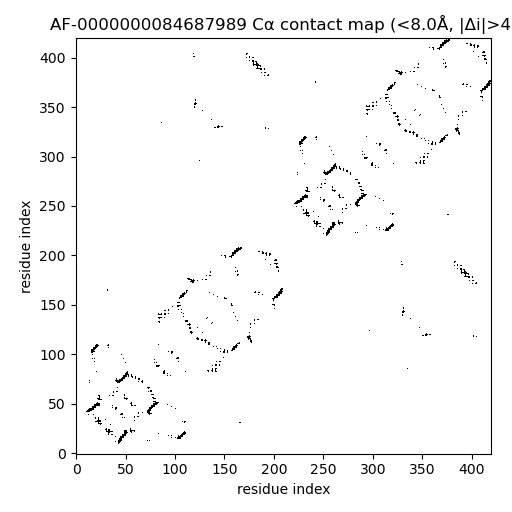 97.75 203 VAL A O 1
ATOM 1407 N N . ASN A 1 204 ? 2.797 -9.227 -14.703 1 95.56 204 ASN A N 1
ATOM 1408 C CA . ASN A 1 204 ? 1.78 -8.344 -15.266 1 95.56 204 ASN A CA 1
ATOM 1409 C C . ASN A 1 204 ? 0.596 -8.18 -1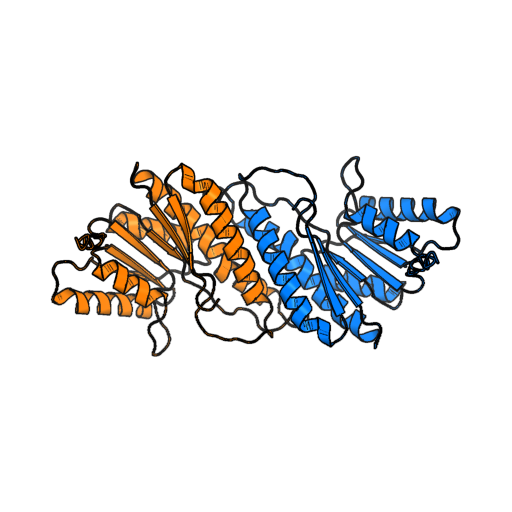4.312 1 95.56 204 ASN A C 1
ATOM 1411 O O . ASN A 1 204 ? 0.457 -8.93 -13.352 1 95.56 204 ASN A O 1
ATOM 1415 N N . CYS A 1 205 ? -0.126 -7.145 -14.539 1 93.25 205 CYS A N 1
ATOM 1416 C CA . CYS A 1 205 ? -1.332 -6.883 -13.766 1 93.25 205 CYS A CA 1
ATOM 1417 C C . CYS A 1 205 ? -2.57 -6.91 -14.656 1 93.25 205 CYS A C 1
ATOM 1419 O O . CYS A 1 205 ? -2.521 -6.484 -15.805 1 93.25 205 CYS A O 1
ATOM 1421 N N . VAL A 1 206 ? -3.635 -7.469 -14.164 1 85.31 206 VAL A N 1
ATOM 1422 C CA . VAL A 1 206 ? -4.949 -7.395 -14.797 1 85.31 206 VAL A CA 1
ATOM 1423 C C . VAL A 1 206 ? -5.891 -6.562 -13.93 1 85.31 206 VAL A C 1
ATOM 1425 O O . VAL A 1 206 ? -6.008 -6.793 -12.727 1 85.31 206 VAL A O 1
ATOM 1428 N N . CYS A 1 207 ? -6.25 -5.473 -14.312 1 70.62 207 CYS A N 1
ATOM 1429 C CA . CYS A 1 207 ? -7.219 -4.633 -13.625 1 70.62 207 CYS A CA 1
ATOM 1430 C C . CYS A 1 207 ? -8.586 -4.727 -14.281 1 70.62 207 CYS A C 1
ATOM 1432 O O . CYS A 1 207 ? -8.859 -4.031 -15.266 1 70.62 207 CYS A O 1
ATOM 1434 N N . PRO A 1 208 ? -9.352 -5.672 -13.773 1 51.94 208 PRO A N 1
ATOM 1435 C CA . PRO A 1 208 ? -10.688 -5.75 -14.367 1 51.94 208 PRO A CA 1
ATOM 1436 C C . PRO A 1 208 ? -11.523 -4.5 -14.109 1 51.94 208 PRO A C 1
ATOM 1438 O O . PRO A 1 208 ? -11.492 -3.955 -13 1 51.94 208 PRO A O 1
ATOM 1441 N N . GLY A 1 209 ? -11.984 -3.535 -15.133 1 47.03 209 GLY A N 1
ATOM 1442 C CA . GLY A 1 209 ? -12.867 -2.379 -15.141 1 47.03 209 GLY A CA 1
ATOM 1443 C C . GLY A 1 209 ? -12.148 -1.089 -15.5 1 47.03 209 GLY A C 1
ATOM 1444 O O . GLY A 1 209 ? -12.648 0.002 -15.219 1 47.03 209 GLY A O 1
ATOM 1445 N N . GLY A 1 210 ? -10.805 -1.068 -15.695 1 37 210 GLY A N 1
ATOM 1446 C CA . GLY A 1 210 ? -10.477 0.267 -16.172 1 37 210 GLY A CA 1
ATOM 1447 C C . GLY A 1 210 ? -11.336 0.714 -17.344 1 37 210 GLY A C 1
ATOM 1448 O O . GLY A 1 210 ? -11.969 -0.11 -18 1 37 210 GLY A O 1
ATOM 1449 N N . MET B 1 1 ? 0.503 47.594 -24.562 1 34.78 1 MET B N 1
ATOM 1450 C CA . MET B 1 1 ? 0.021 47.844 -23.203 1 34.78 1 MET B CA 1
ATOM 1451 C C . MET B 1 1 ? 0.262 46.625 -22.312 1 34.78 1 MET B C 1
ATOM 1453 O O . MET B 1 1 ? -0.218 45.531 -22.625 1 34.78 1 MET B O 1
ATOM 1457 N N . SER B 1 2 ? 1.43 46.562 -21.594 1 37.94 2 SER B N 1
ATOM 1458 C CA . SER B 1 2 ? 2.01 45.531 -20.734 1 37.94 2 SER B CA 1
ATOM 1459 C C . SER B 1 2 ? 1.093 45.219 -19.562 1 37.94 2 SER B C 1
ATOM 1461 O O . SER B 1 2 ? 0.665 46.125 -18.844 1 37.94 2 SER B O 1
ATOM 1463 N N . HIS B 1 3 ? 0.2 44.281 -19.734 1 43.78 3 HIS B N 1
ATOM 1464 C CA . HIS B 1 3 ? -0.648 43.906 -18.609 1 43.78 3 HIS B CA 1
ATOM 1465 C C . HIS B 1 3 ? 0.174 43.688 -17.344 1 43.78 3 HIS B C 1
ATOM 1467 O O . HIS B 1 3 ? 1.136 42.906 -17.344 1 43.78 3 HIS B O 1
ATOM 1473 N N . PRO B 1 4 ? 0.227 44.719 -16.469 1 43.78 4 PRO B N 1
ATOM 1474 C CA . PRO B 1 4 ? 1.004 44.562 -15.234 1 43.78 4 PRO B CA 1
ATOM 1475 C C . PRO B 1 4 ? 0.712 43.25 -14.523 1 43.78 4 PRO B C 1
ATOM 1477 O O . PRO B 1 4 ? -0.39 42.719 -14.641 1 43.78 4 PRO B O 1
ATOM 1480 N N . HIS B 1 5 ? 1.649 42.344 -14.539 1 41.69 5 HIS B N 1
ATOM 1481 C CA . HIS B 1 5 ? 1.633 41.156 -13.688 1 41.69 5 HIS B CA 1
ATOM 1482 C C . HIS B 1 5 ? 1.145 41.5 -12.289 1 41.69 5 HIS B C 1
ATOM 1484 O O . HIS B 1 5 ? 1.748 42.312 -11.594 1 41.69 5 HIS B O 1
ATOM 1490 N N . THR B 1 6 ? -0.136 41.75 -12.133 1 39.28 6 THR B N 1
ATOM 1491 C CA . THR B 1 6 ? -0.555 41.844 -10.742 1 39.28 6 THR B CA 1
ATOM 1492 C C . THR B 1 6 ? 0.218 40.875 -9.867 1 39.28 6 THR B C 1
ATOM 1494 O O . THR B 1 6 ? 0.227 39.656 -10.133 1 39.28 6 THR B O 1
ATOM 1497 N N . PRO B 1 7 ? 1.275 41.375 -9.227 1 39.28 7 PRO B N 1
ATOM 1498 C CA . PRO B 1 7 ? 1.968 40.406 -8.391 1 39.28 7 PRO B CA 1
ATOM 1499 C C . PRO B 1 7 ? 1.007 39.469 -7.656 1 39.28 7 PRO B C 1
ATOM 1501 O O . PRO B 1 7 ? -0.09 39.875 -7.27 1 39.28 7 PRO B O 1
ATOM 1504 N N . ARG B 1 8 ? 0.864 38.281 -8.156 1 43.53 8 ARG B N 1
ATOM 1505 C CA . ARG B 1 8 ? 0.178 37.281 -7.348 1 43.53 8 ARG B CA 1
ATOM 1506 C C . ARG B 1 8 ? 0.254 37.625 -5.863 1 43.53 8 ARG B C 1
ATOM 1508 O O . ARG B 1 8 ? 1.346 37.781 -5.309 1 43.53 8 ARG B O 1
ATOM 1515 N N . ARG B 1 9 ? -0.365 38.625 -5.531 1 44.88 9 ARG B N 1
ATOM 1516 C CA . ARG B 1 9 ? -0.336 39 -4.121 1 44.88 9 ARG B CA 1
ATOM 1517 C C . ARG B 1 9 ? 0.022 37.781 -3.248 1 44.88 9 ARG B C 1
ATOM 1519 O O . ARG B 1 9 ? -0.673 36.781 -3.266 1 44.88 9 ARG B O 1
ATOM 1526 N N . PRO B 1 10 ? 1.198 37.625 -2.795 1 52.88 10 PRO B N 1
ATOM 1527 C CA . PRO B 1 10 ? 1.758 36.5 -2.021 1 52.88 10 PRO B CA 1
ATOM 1528 C C . PRO B 1 10 ? 0.824 36.031 -0.911 1 52.88 10 PRO B C 1
ATOM 1530 O O . PRO B 1 10 ? 0.298 36.844 -0.15 1 52.88 10 PRO B O 1
ATOM 1533 N N . ARG B 1 11 ? 0.012 34.969 -1.123 1 62.69 11 ARG B N 1
ATOM 1534 C CA . ARG B 1 11 ? -1.034 34.469 -0.241 1 62.69 11 ARG B CA 1
ATOM 1535 C C . ARG B 1 11 ? -0.495 34.219 1.165 1 62.69 11 ARG B C 1
ATOM 1537 O O . ARG B 1 11 ? 0.436 33.438 1.353 1 62.69 11 ARG B O 1
ATOM 1544 N N . SER B 1 12 ? -0.544 35.25 1.948 1 88.81 12 SER B N 1
ATOM 1545 C CA . SER B 1 12 ? -0.225 35.125 3.369 1 88.81 12 SER B CA 1
ATOM 1546 C C . SER B 1 12 ? -1.006 34 4.035 1 88.81 12 SER B C 1
ATOM 1548 O O . SER B 1 12 ? -2.184 33.812 3.73 1 88.81 12 SER B O 1
ATOM 1550 N N . LEU B 1 13 ? -0.246 33.125 4.816 1 95.56 13 LEU B N 1
ATOM 1551 C CA . LEU B 1 13 ? -0.866 32.062 5.605 1 95.56 13 LEU B CA 1
ATOM 1552 C C . LEU B 1 13 ? -1.034 32.5 7.059 1 95.56 13 LEU B C 1
ATOM 1554 O O . LEU B 1 13 ? -1.16 31.641 7.949 1 95.56 13 LEU B O 1
ATOM 1558 N N . ALA B 1 14 ? -0.983 33.812 7.18 1 94.94 14 ALA B N 1
ATOM 1559 C CA . ALA B 1 14 ? -1.213 34.344 8.523 1 94.94 14 ALA B CA 1
ATOM 1560 C C . ALA B 1 14 ? -2.57 33.875 9.062 1 94.94 14 ALA B C 1
ATOM 1562 O O . ALA B 1 14 ? -3.572 33.938 8.344 1 94.94 14 ALA B O 1
ATOM 1563 N N . GLY B 1 15 ? -2.523 33.469 10.273 1 95.38 15 GLY B N 1
ATOM 1564 C CA . GLY B 1 15 ? -3.754 33.031 10.914 1 95.38 15 GLY B CA 1
ATOM 1565 C C . GLY B 1 15 ? -4.082 31.578 10.664 1 95.38 15 GLY B C 1
ATOM 1566 O O . GLY B 1 15 ? -5.043 31.047 11.227 1 95.38 15 GLY B O 1
ATOM 1567 N N . LYS B 1 16 ? -3.338 30.922 9.859 1 97.81 16 LYS B N 1
ATOM 1568 C CA . LYS B 1 16 ? -3.516 29.5 9.602 1 97.81 16 LYS B CA 1
ATOM 1569 C C . LYS B 1 16 ? -2.578 28.656 10.461 1 97.81 16 LYS B C 1
ATOM 1571 O O . LYS B 1 16 ? -1.619 29.188 11.031 1 97.81 16 LYS B O 1
ATOM 1576 N N . ALA B 1 17 ? -2.875 27.391 10.586 1 98.81 17 ALA B N 1
ATOM 1577 C CA . ALA B 1 17 ? -2.059 26.453 11.344 1 98.81 17 ALA B CA 1
ATOM 1578 C C . ALA B 1 17 ? -1.778 25.188 10.531 1 98.81 17 ALA B C 1
ATOM 1580 O O . ALA B 1 17 ? -2.678 24.641 9.883 1 98.81 17 ALA B O 1
ATOM 1581 N N . ALA B 1 18 ? -0.544 24.781 10.617 1 98.94 18 ALA B N 1
ATOM 1582 C CA . ALA B 1 18 ? -0.109 23.594 9.875 1 98.94 18 ALA B CA 1
ATOM 1583 C C . ALA B 1 18 ? 0.508 22.562 10.805 1 98.94 18 ALA B C 1
ATOM 1585 O O . ALA B 1 18 ? 1.087 22.906 11.836 1 98.94 18 ALA B O 1
ATOM 1586 N N . ILE B 1 19 ? 0.303 21.344 10.438 1 98.94 19 ILE B N 1
ATOM 1587 C CA . ILE B 1 19 ? 1.059 20.219 10.977 1 98.94 19 ILE B CA 1
ATOM 1588 C C . ILE B 1 19 ? 2 19.656 9.914 1 98.94 19 ILE B C 1
ATOM 1590 O O . ILE B 1 19 ? 1.57 19.344 8.797 1 98.94 19 ILE B O 1
ATOM 1594 N N . VAL B 1 20 ? 3.283 19.562 10.211 1 98.81 20 VAL B N 1
ATOM 1595 C CA . VAL B 1 20 ? 4.258 18.938 9.32 1 98.81 20 VAL B CA 1
ATOM 1596 C C . VAL B 1 20 ? 4.879 17.719 10.008 1 98.81 20 VAL B C 1
ATOM 1598 O O . VAL B 1 20 ? 5.598 17.859 11 1 98.81 20 VAL B O 1
ATOM 1601 N N . THR B 1 21 ? 4.59 16.562 9.5 1 98.5 21 THR B N 1
ATOM 1602 C CA . THR B 1 21 ? 5.219 15.367 10.031 1 98.5 21 THR B CA 1
ATOM 1603 C C . THR B 1 21 ? 6.59 15.148 9.406 1 98.5 21 THR B C 1
ATOM 1605 O O . THR B 1 21 ? 6.812 15.508 8.25 1 98.5 21 THR B O 1
ATOM 1608 N N . GLY B 1 22 ? 7.461 14.5 10.203 1 96.75 22 GLY B N 1
ATOM 1609 C CA . GLY B 1 22 ? 8.828 14.398 9.719 1 96.75 22 GLY B CA 1
ATOM 1610 C C . GLY B 1 22 ? 9.5 15.75 9.539 1 96.75 22 GLY B C 1
ATOM 1611 O O . GLY B 1 22 ? 10.227 15.961 8.562 1 96.75 22 GLY B O 1
ATOM 1612 N N . ALA B 1 23 ? 9.219 16.641 10.391 1 97.12 23 ALA B N 1
ATOM 1613 C CA . ALA B 1 23 ? 9.711 18.016 10.273 1 97.12 23 ALA B CA 1
ATOM 1614 C C . ALA B 1 23 ? 11.172 18.109 10.703 1 97.12 23 ALA B C 1
ATOM 1616 O O . ALA B 1 23 ? 11.812 19.156 10.523 1 97.12 23 ALA B O 1
ATOM 1617 N N . GLY B 1 24 ? 11.648 17.031 11.266 1 93.62 24 GLY B N 1
ATOM 1618 C CA . GLY B 1 24 ? 13.07 16.969 11.547 1 93.62 24 GLY B CA 1
ATOM 1619 C C . GLY B 1 24 ? 13.898 16.609 10.328 1 93.62 24 GLY B C 1
ATOM 1620 O O . GLY B 1 24 ? 13.359 16.344 9.258 1 93.62 24 GLY B O 1
ATOM 1621 N N . SER B 1 25 ? 15.195 16.75 10.398 1 84.12 25 SER B N 1
ATOM 1622 C CA . SER B 1 25 ? 16.125 16.312 9.367 1 84.12 25 SER B CA 1
ATOM 1623 C C . SER B 1 25 ? 17.375 15.688 9.969 1 84.12 25 SER B C 1
ATOM 1625 O O . SER B 1 25 ? 18.047 16.297 10.797 1 84.12 25 SER B O 1
ATOM 1627 N N . ALA B 1 26 ? 17.469 14.445 9.789 1 66.94 26 ALA B N 1
ATOM 1628 C CA . ALA B 1 26 ? 18.625 13.734 10.352 1 66.94 26 ALA B CA 1
ATOM 1629 C C . ALA B 1 26 ? 19.906 14.148 9.648 1 66.94 26 ALA B C 1
ATOM 1631 O O . ALA B 1 26 ? 20.969 14.188 10.266 1 66.94 26 ALA B O 1
ATOM 1632 N N . GLY B 1 27 ? 19.938 14.336 8.492 1 61.44 27 GLY B N 1
ATOM 1633 C CA . GLY B 1 27 ? 21.188 14.609 7.777 1 61.44 27 GLY B CA 1
ATOM 1634 C C . GLY B 1 27 ? 21.5 16.094 7.688 1 61.44 27 GLY B C 1
ATOM 1635 O O . GLY B 1 27 ? 20.922 16.906 8.406 1 61.44 27 GLY B O 1
ATOM 1636 N N . THR B 1 28 ? 22.734 16.344 7.137 1 55.22 28 THR B N 1
ATOM 1637 C CA . THR B 1 28 ? 23.297 17.688 7.023 1 55.22 28 THR B CA 1
ATOM 1638 C C . THR B 1 28 ? 22.375 18.578 6.199 1 55.22 28 THR B C 1
ATOM 1640 O O . THR B 1 28 ? 22.453 19.812 6.297 1 55.22 28 THR B O 1
ATOM 1643 N N . GLY B 1 29 ? 21.5 17.953 5.473 1 60.38 29 GLY B N 1
ATOM 1644 C CA . GLY B 1 29 ? 20.641 18.75 4.621 1 60.38 29 GLY B CA 1
ATOM 1645 C C . GLY B 1 29 ? 19.281 19.031 5.234 1 60.38 29 GLY B C 1
ATOM 1646 O O . GLY B 1 29 ? 18.969 18.562 6.328 1 60.38 29 GLY B O 1
ATOM 1647 N N . ILE B 1 30 ? 18.75 20.016 4.543 1 69.69 30 ILE B N 1
ATOM 1648 C CA . ILE B 1 30 ? 17.391 20.328 4.977 1 69.69 30 ILE B CA 1
ATOM 1649 C C . ILE B 1 30 ? 16.406 19.375 4.297 1 69.69 30 ILE B C 1
ATOM 1651 O O . ILE B 1 30 ? 16.219 19.438 3.08 1 69.69 30 ILE B O 1
ATOM 1655 N N . GLY B 1 31 ? 15.961 18.453 5.043 1 85.75 31 GLY B N 1
ATOM 1656 C CA . GLY B 1 31 ? 14.953 17.562 4.508 1 85.75 31 GLY B CA 1
ATOM 1657 C C . GLY B 1 31 ? 13.672 18.281 4.113 1 85.75 31 GLY B C 1
ATOM 1658 O O . GLY B 1 31 ? 13.438 19.422 4.523 1 85.75 31 GLY B O 1
ATOM 1659 N N . ASN B 1 32 ? 12.852 17.656 3.273 1 89.06 32 ASN B N 1
ATOM 1660 C CA . ASN B 1 32 ? 11.609 18.234 2.777 1 89.06 32 ASN B CA 1
ATOM 1661 C C . ASN B 1 32 ? 10.703 18.672 3.922 1 89.06 32 ASN B C 1
ATOM 1663 O O . ASN B 1 32 ? 10.039 19.703 3.83 1 89.06 32 ASN B O 1
ATOM 1667 N N . GLY B 1 33 ? 10.695 17.938 5.035 1 94.81 33 GLY B N 1
ATOM 1668 C CA . GLY B 1 33 ? 9.836 18.281 6.164 1 94.81 33 GLY B CA 1
ATOM 1669 C C . GLY B 1 33 ? 10.234 19.578 6.852 1 94.81 33 GLY B C 1
ATOM 1670 O O . GLY B 1 33 ? 9.406 20.469 7.023 1 94.81 33 GLY B O 1
ATOM 1671 N N . ARG B 1 34 ? 11.523 19.703 7.121 1 95.81 34 ARG B N 1
ATOM 1672 C CA . ARG B 1 34 ? 12.039 20.922 7.734 1 95.81 34 ARG B CA 1
ATOM 1673 C C . ARG B 1 34 ? 11.867 22.125 6.809 1 95.81 34 ARG B C 1
ATOM 1675 O O . ARG B 1 34 ? 11.422 23.188 7.234 1 95.81 34 ARG B O 1
ATOM 1682 N N . ALA B 1 35 ? 12.188 21.938 5.527 1 94.5 35 ALA B N 1
ATOM 1683 C CA . ALA B 1 35 ? 12.031 23.016 4.551 1 94.5 35 ALA B CA 1
ATOM 1684 C C . ALA B 1 35 ? 10.578 23.469 4.461 1 94.5 35 ALA B C 1
ATOM 1686 O O . ALA B 1 35 ? 10.305 24.672 4.426 1 94.5 35 ALA B O 1
ATOM 1687 N N . SER B 1 36 ? 9.68 22.516 4.457 1 95.75 36 SER B N 1
ATOM 1688 C CA . SER B 1 36 ? 8.258 22.844 4.391 1 95.75 36 SER B CA 1
ATOM 1689 C C . SER B 1 36 ? 7.812 23.625 5.621 1 95.75 36 SER B C 1
ATOM 1691 O O . SER B 1 36 ? 7.086 24.609 5.504 1 95.75 36 SER B O 1
ATOM 1693 N N . ALA B 1 37 ? 8.266 23.172 6.762 1 97.81 37 ALA B N 1
ATOM 1694 C CA . ALA B 1 37 ? 7.895 23.844 8.008 1 97.81 37 ALA B CA 1
ATOM 1695 C C . ALA B 1 37 ? 8.391 25.281 8.016 1 97.81 37 ALA B C 1
ATOM 1697 O O . ALA B 1 37 ? 7.637 26.203 8.367 1 97.81 37 ALA B O 1
ATOM 1698 N N . ILE B 1 38 ? 9.586 25.484 7.617 1 96.62 38 ILE B N 1
ATOM 1699 C CA . ILE B 1 38 ? 10.195 26.812 7.621 1 96.62 38 ILE B CA 1
ATOM 1700 C C . ILE B 1 38 ? 9.469 27.703 6.633 1 96.62 38 ILE B C 1
ATOM 1702 O O . ILE B 1 38 ? 9.133 28.859 6.953 1 96.62 38 ILE B O 1
ATOM 1706 N N . LEU B 1 39 ? 9.148 27.188 5.43 1 96.25 39 LEU B N 1
ATOM 1707 C CA . LEU B 1 39 ? 8.484 27.984 4.402 1 96.25 39 LEU B CA 1
ATOM 1708 C C . LEU B 1 39 ? 7.078 28.375 4.848 1 96.25 39 LEU B C 1
ATOM 1710 O O . LEU B 1 39 ? 6.641 29.5 4.613 1 96.25 39 LEU B O 1
ATOM 1714 N N . LEU B 1 40 ? 6.395 27.469 5.504 1 97.81 40 LEU B N 1
ATOM 1715 C CA . LEU B 1 40 ? 5.059 27.75 6.012 1 97.81 40 LEU B CA 1
ATOM 1716 C C . LEU B 1 40 ? 5.109 28.844 7.07 1 97.81 40 LEU B C 1
ATOM 1718 O O . LEU B 1 40 ? 4.293 29.781 7.051 1 97.81 40 LEU B O 1
ATOM 1722 N N . ALA B 1 41 ? 6.066 28.734 7.957 1 97.94 41 ALA B N 1
ATOM 1723 C CA . ALA B 1 41 ? 6.223 29.75 9 1 97.94 41 ALA B CA 1
ATOM 1724 C C . ALA B 1 41 ? 6.598 31.094 8.391 1 97.94 41 ALA B C 1
ATOM 1726 O O . ALA B 1 41 ? 6.129 32.156 8.844 1 97.94 41 ALA B O 1
ATOM 1727 N N . GLU B 1 42 ? 7.414 31.047 7.406 1 96.25 42 GLU B N 1
ATOM 1728 C CA . GLU B 1 42 ? 7.82 32.281 6.711 1 96.25 42 GLU B CA 1
ATOM 1729 C C . GLU B 1 42 ? 6.613 33 6.129 1 96.25 42 GLU B C 1
ATOM 1731 O O . GLU B 1 42 ? 6.598 34.219 6.062 1 96.25 42 GLU B O 1
ATOM 1736 N N . ASP B 1 43 ? 5.645 32.25 5.785 1 96.62 43 ASP B N 1
ATOM 1737 C CA . ASP B 1 43 ? 4.438 32.812 5.195 1 96.62 43 ASP B CA 1
ATOM 1738 C C . ASP B 1 43 ? 3.416 33.188 6.27 1 96.62 43 ASP B C 1
ATOM 1740 O O . ASP B 1 43 ? 2.273 33.5 5.961 1 96.62 43 ASP B O 1
ATOM 1744 N N . GLY B 1 44 ? 3.865 33.062 7.496 1 97 44 GLY B N 1
ATOM 1745 C CA . GLY B 1 44 ? 3.055 33.531 8.602 1 97 44 GLY B CA 1
ATOM 1746 C C . GLY B 1 44 ? 2.25 32.438 9.273 1 97 44 GLY B C 1
ATOM 1747 O O . GLY B 1 44 ? 1.527 32.688 10.242 1 97 44 GLY B O 1
ATOM 1748 N N . CYS B 1 45 ? 2.363 31.234 8.859 1 98.12 45 CYS B N 1
ATOM 1749 C CA . CYS B 1 45 ? 1.593 30.094 9.359 1 98.12 45 CYS B CA 1
ATOM 1750 C C . CYS B 1 45 ? 2.135 29.609 10.695 1 98.12 45 CYS B C 1
ATOM 1752 O O . CYS B 1 45 ? 3.35 29.531 10.883 1 98.12 45 CYS B O 1
ATOM 1754 N N . ALA B 1 46 ? 1.223 29.359 11.625 1 98.56 46 ALA B N 1
ATOM 1755 C CA . ALA B 1 46 ? 1.657 28.578 12.789 1 98.56 46 ALA B CA 1
ATOM 1756 C C . ALA B 1 46 ? 1.971 27.141 12.406 1 98.56 46 ALA B C 1
ATOM 1758 O O . ALA B 1 46 ? 1.242 26.531 11.617 1 98.56 46 ALA B O 1
ATOM 1759 N N . VAL B 1 47 ? 3.076 26.625 12.938 1 98.88 47 VAL B N 1
ATOM 1760 C CA . VAL B 1 47 ? 3.496 25.312 12.461 1 98.88 47 VAL B CA 1
ATOM 1761 C C . VAL B 1 47 ? 3.789 24.391 13.648 1 98.88 47 VAL B C 1
ATOM 1763 O O . VAL B 1 47 ? 4.594 24.734 14.523 1 98.88 47 VAL B O 1
ATOM 1766 N N . LEU B 1 48 ? 3.092 23.281 13.758 1 98.94 48 LEU B N 1
ATOM 1767 C CA . LEU B 1 48 ? 3.502 22.188 14.641 1 98.94 48 LEU B CA 1
ATOM 1768 C C . LEU B 1 48 ? 4.477 21.25 13.93 1 98.94 48 LEU B C 1
ATOM 1770 O O . LEU B 1 48 ? 4.102 20.562 12.977 1 98.94 48 LEU B O 1
ATOM 1774 N N . CYS B 1 49 ? 5.703 21.25 14.391 1 98.81 49 CYS B N 1
ATOM 1775 C CA . CYS B 1 49 ? 6.758 20.406 13.859 1 98.81 49 CYS B CA 1
ATOM 1776 C C . CYS B 1 49 ? 6.773 19.047 14.555 1 98.81 49 CYS B C 1
ATOM 1778 O O . CYS B 1 49 ? 7.176 18.938 15.711 1 98.81 49 CYS B O 1
ATOM 1780 N N . VAL B 1 50 ? 6.441 18.016 13.781 1 98.88 50 VAL B N 1
ATOM 1781 C CA . VAL B 1 50 ? 6.301 16.672 14.359 1 98.88 50 VAL B CA 1
ATOM 1782 C C . VAL B 1 50 ? 7.449 15.789 13.883 1 98.88 50 VAL B C 1
ATOM 1784 O O . VAL B 1 50 ? 7.746 15.727 12.688 1 98.88 50 VAL B O 1
ATOM 1787 N N . ASP B 1 51 ? 8.109 15.141 14.805 1 98.19 51 ASP B N 1
ATOM 1788 C CA . ASP B 1 51 ? 9.117 14.125 14.516 1 98.19 51 ASP B CA 1
ATOM 1789 C C . ASP B 1 51 ? 9.234 13.117 15.656 1 98.19 51 ASP B C 1
ATOM 1791 O O . ASP B 1 51 ? 9.008 13.461 16.812 1 98.19 51 ASP B O 1
ATOM 1795 N N . GLN B 1 52 ? 9.508 11.922 15.273 1 97.69 52 GLN B N 1
ATOM 1796 C CA . GLN B 1 52 ? 9.703 10.938 16.328 1 97.69 52 GLN B CA 1
ATOM 1797 C C . GLN B 1 52 ? 10.891 11.305 17.219 1 97.69 52 GLN B C 1
ATOM 1799 O O . GLN B 1 52 ? 10.891 11.008 18.406 1 97.69 52 GLN B O 1
ATOM 1804 N N . ASP B 1 53 ? 11.836 11.945 16.656 1 97.06 53 ASP B N 1
ATOM 1805 C CA . ASP B 1 53 ? 12.984 12.453 17.391 1 97.06 53 ASP B CA 1
ATOM 1806 C C . ASP B 1 53 ? 12.727 13.867 17.906 1 97.06 53 ASP B C 1
ATOM 1808 O O . ASP B 1 53 ? 12.727 14.828 17.125 1 97.06 53 ASP B O 1
ATOM 1812 N N . ALA B 1 54 ? 12.586 13.992 19.156 1 97.56 54 ALA B N 1
ATOM 1813 C CA . ALA B 1 54 ? 12.219 15.258 19.781 1 97.56 54 ALA B CA 1
ATOM 1814 C C . ALA B 1 54 ? 13.258 16.344 19.5 1 97.56 54 ALA B C 1
ATOM 1816 O O . ALA B 1 54 ? 12.914 17.5 19.25 1 97.56 54 ALA B O 1
ATOM 1817 N N . ALA B 1 55 ? 14.453 15.969 19.531 1 97.31 55 ALA B N 1
ATOM 1818 C CA . ALA B 1 55 ? 15.531 16.938 19.344 1 97.31 55 ALA B CA 1
ATOM 1819 C C . ALA B 1 55 ? 15.523 17.484 17.922 1 97.31 55 ALA B C 1
ATOM 1821 O O . ALA B 1 55 ? 15.805 18.672 17.719 1 97.31 55 ALA B O 1
ATOM 1822 N N . LEU B 1 56 ? 15.219 16.656 16.984 1 96.88 56 LEU B N 1
ATOM 1823 C CA . LEU B 1 56 ? 15.195 17.094 15.586 1 96.88 56 LEU B CA 1
ATOM 1824 C C . LEU B 1 56 ? 14.023 18.047 15.328 1 96.88 56 LEU B C 1
ATOM 1826 O O . LEU B 1 56 ? 14.164 19.031 14.602 1 96.88 56 LEU B O 1
ATOM 1830 N N . ALA B 1 57 ? 12.898 17.734 15.914 1 97.81 57 ALA B N 1
ATOM 1831 C CA . ALA B 1 57 ? 11.758 18.641 15.812 1 97.81 57 ALA B CA 1
ATOM 1832 C C . ALA B 1 57 ? 12.078 20 16.453 1 97.81 57 ALA B C 1
ATOM 1834 O O . ALA B 1 57 ? 11.781 21.047 15.883 1 97.81 57 ALA B O 1
ATOM 1835 N N . ALA B 1 58 ? 12.703 19.969 17.594 1 97.94 58 ALA B N 1
ATOM 1836 C CA . ALA B 1 58 ? 13.055 21.188 18.312 1 97.94 58 ALA B CA 1
ATOM 1837 C C . ALA B 1 58 ? 14.039 22.031 17.516 1 97.94 58 ALA B C 1
ATOM 1839 O O . ALA B 1 58 ? 13.961 23.25 17.516 1 97.94 58 ALA B O 1
ATOM 1840 N N . ALA B 1 59 ? 14.953 21.328 16.875 1 97.19 59 ALA B N 1
ATOM 1841 C CA . ALA B 1 59 ? 15.93 22.047 16.062 1 97.19 59 ALA B CA 1
ATOM 1842 C C . ALA B 1 59 ? 15.234 22.844 14.953 1 97.19 59 ALA B C 1
ATOM 1844 O O . ALA B 1 59 ? 15.625 23.969 14.664 1 97.19 59 ALA B O 1
ATOM 1845 N N . THR B 1 60 ? 14.25 22.266 14.328 1 97.56 60 THR B N 1
ATOM 1846 C CA . THR B 1 60 ? 13.5 22.969 13.297 1 97.56 60 THR B CA 1
ATOM 1847 C C . THR B 1 60 ? 12.781 24.188 13.883 1 97.56 60 THR B C 1
ATOM 1849 O O . THR B 1 60 ? 12.789 25.266 13.289 1 97.56 60 THR B O 1
ATOM 1852 N N . VAL B 1 61 ? 12.188 24.016 15.008 1 98.12 61 VAL B N 1
ATOM 1853 C CA . VAL B 1 61 ? 11.5 25.109 15.688 1 98.12 61 VAL B CA 1
ATOM 1854 C C . VAL B 1 61 ? 12.484 26.25 15.969 1 98.12 61 VAL B C 1
ATOM 1856 O O . VAL B 1 61 ? 12.172 27.422 15.766 1 98.12 61 VAL B O 1
ATOM 1859 N N . ASP B 1 62 ? 13.664 25.891 16.422 1 97.19 62 ASP B N 1
ATOM 1860 C CA . ASP B 1 62 ? 14.695 26.891 16.703 1 97.19 62 ASP B CA 1
ATOM 1861 C C . ASP B 1 62 ? 15.078 27.656 15.445 1 97.19 62 ASP B C 1
ATOM 1863 O O . ASP B 1 62 ? 15.297 28.875 15.492 1 97.19 62 ASP B O 1
ATOM 1867 N N . MET B 1 63 ? 15.164 26.953 14.375 1 95.5 63 MET B N 1
ATOM 1868 C CA . MET B 1 63 ? 15.492 27.609 13.109 1 95.5 63 MET B CA 1
ATOM 1869 C C . MET B 1 63 ? 14.406 28.594 12.711 1 95.5 63 MET B C 1
ATOM 1871 O O . MET B 1 63 ? 14.711 29.703 12.25 1 95.5 63 MET B O 1
ATOM 1875 N N . ILE B 1 64 ? 13.195 28.172 12.875 1 96.69 64 ILE B N 1
ATOM 1876 C CA . ILE B 1 64 ? 12.07 29.047 12.547 1 96.69 64 ILE B CA 1
ATOM 1877 C C . ILE B 1 64 ? 12.102 30.281 13.453 1 96.69 64 ILE B C 1
ATOM 1879 O O . ILE B 1 64 ? 11.93 31.406 12.977 1 96.69 64 ILE B O 1
ATOM 1883 N N . ALA B 1 65 ? 12.336 30.078 14.727 1 96.38 65 ALA B N 1
ATOM 1884 C CA . ALA B 1 65 ? 12.398 31.188 15.68 1 96.38 65 ALA B CA 1
ATOM 1885 C C . ALA B 1 65 ? 13.523 32.156 15.328 1 96.38 65 ALA B C 1
ATOM 1887 O O . ALA B 1 65 ? 13.344 33.375 15.398 1 96.38 65 ALA B O 1
ATOM 1888 N N . SER B 1 66 ? 14.625 31.562 14.977 1 94.88 66 SER B N 1
ATOM 1889 C CA . SER B 1 66 ? 15.789 32.375 14.625 1 94.88 66 SER B CA 1
ATOM 1890 C C . SER B 1 66 ? 15.523 33.188 13.367 1 94.88 66 SER B C 1
ATOM 1892 O O . SER B 1 66 ? 15.859 34.375 13.312 1 94.88 66 SER B O 1
ATOM 1894 N N . ALA B 1 67 ? 14.93 32.562 12.391 1 92.12 67 ALA B N 1
ATOM 1895 C CA . ALA B 1 67 ? 14.633 33.25 11.141 1 92.12 67 ALA B CA 1
ATOM 1896 C C . ALA B 1 67 ? 13.578 34.344 11.352 1 92.12 67 ALA B C 1
ATOM 1898 O O . ALA B 1 67 ? 13.602 35.375 10.68 1 92.12 67 ALA B O 1
ATOM 1899 N N . GLY B 1 68 ? 12.664 34.031 12.195 1 89.75 68 GLY B N 1
ATOM 1900 C CA . GLY B 1 68 ? 11.547 34.938 12.43 1 89.75 68 GLY B CA 1
ATOM 1901 C C . GLY B 1 68 ? 11.898 36.094 13.367 1 89.75 68 GLY B C 1
ATOM 1902 O O . GLY B 1 68 ? 11.094 37 13.57 1 89.75 68 GLY B O 1
ATOM 1903 N N . SER B 1 69 ? 13.008 36.031 14.023 1 87.62 69 SER B N 1
ATOM 1904 C CA . SER B 1 69 ? 13.383 37.031 15.008 1 87.62 69 SER B CA 1
ATOM 1905 C C . SER B 1 69 ? 13.523 38.406 14.359 1 87.62 69 SER B C 1
ATOM 1907 O O . SER B 1 69 ? 13.422 39.438 15.039 1 87.62 69 SER B O 1
ATOM 1909 N N . THR B 1 70 ? 13.602 38.438 13.078 1 82.88 70 THR B N 1
ATOM 1910 C CA . THR B 1 70 ? 13.812 39.719 12.414 1 82.88 70 THR B CA 1
ATOM 1911 C C . THR B 1 70 ? 12.578 40.094 11.602 1 82.88 70 THR B C 1
ATOM 1913 O O . THR B 1 70 ? 12.617 41.062 10.844 1 82.88 70 THR B O 1
ATOM 1916 N N . SER B 1 71 ? 11.586 39.281 11.586 1 79.69 71 SER B N 1
ATOM 1917 C CA . SER B 1 71 ? 10.383 39.531 10.789 1 79.69 71 SER B CA 1
ATOM 1918 C C . SER B 1 71 ? 9.117 39.281 11.609 1 79.69 71 SER B C 1
ATOM 1920 O O . SER B 1 71 ? 8.969 38.25 12.258 1 79.69 71 SER B O 1
ATOM 1922 N N . ALA B 1 72 ? 8.312 40.281 11.594 1 76.75 72 ALA B N 1
ATOM 1923 C CA . ALA B 1 72 ? 7.047 40.219 12.32 1 76.75 72 ALA B CA 1
ATOM 1924 C C . ALA B 1 72 ? 6.055 39.312 11.594 1 76.75 72 ALA B C 1
ATOM 1926 O O . ALA B 1 72 ? 5.062 38.875 12.18 1 76.75 72 ALA B O 1
ATOM 1927 N N . SER B 1 73 ? 6.367 38.844 10.461 1 87.38 73 SER B N 1
ATOM 1928 C CA . SER B 1 73 ? 5.398 38.125 9.641 1 87.38 73 SER B CA 1
ATOM 1929 C C . SER B 1 73 ? 5.547 36.625 9.797 1 87.38 73 SER B C 1
ATOM 1931 O O . SER B 1 73 ? 4.66 35.875 9.398 1 87.38 73 SER B O 1
ATOM 1933 N N . PHE B 1 74 ? 6.531 36.156 10.562 1 91.94 74 PHE B N 1
ATOM 1934 C CA . PHE B 1 74 ? 6.773 34.75 10.695 1 91.94 74 PHE B CA 1
ATOM 1935 C C . PHE B 1 74 ? 5.805 34.125 11.688 1 91.94 74 PHE B C 1
ATOM 1937 O O . PHE B 1 74 ? 5.551 34.688 12.758 1 91.94 74 PHE B O 1
ATOM 1944 N N . GLY B 1 75 ? 5.25 33.031 11.352 1 95.62 75 GLY B N 1
ATOM 1945 C CA . GLY B 1 75 ? 4.359 32.312 12.258 1 95.62 75 GLY B CA 1
ATOM 1946 C C . GLY B 1 75 ? 5.094 31.594 13.367 1 95.62 75 GLY B C 1
ATOM 1947 O O . GLY B 1 75 ? 6.285 31.297 13.242 1 95.62 75 GLY B O 1
ATOM 1948 N N . PRO B 1 76 ? 4.449 31.359 14.414 1 96.81 76 PRO B N 1
ATOM 1949 C CA . PRO B 1 76 ? 5.055 30.609 15.5 1 96.81 76 PRO B CA 1
ATOM 1950 C C . PRO B 1 76 ? 5.203 29.125 15.172 1 96.81 76 PRO B C 1
ATOM 1952 O O . PRO B 1 76 ? 4.523 28.609 14.281 1 96.81 76 PRO B O 1
ATOM 1955 N N . ALA B 1 77 ? 6.145 28.484 15.891 1 98.5 77 ALA B N 1
ATOM 1956 C CA . ALA B 1 77 ? 6.332 27.047 15.711 1 98.5 77 ALA B CA 1
ATOM 1957 C C . ALA B 1 77 ? 6.469 26.344 17.062 1 98.5 77 ALA B C 1
ATOM 1959 O O . ALA B 1 77 ? 6.902 26.953 18.047 1 98.5 77 ALA B O 1
ATOM 1960 N N . ALA B 1 78 ? 6.043 25.141 17.109 1 98.75 78 ALA B N 1
ATOM 1961 C CA . ALA B 1 78 ? 6.199 24.281 18.266 1 98.75 78 ALA B CA 1
ATOM 1962 C C . ALA B 1 78 ? 6.594 22.859 17.859 1 98.75 78 ALA B C 1
ATOM 1964 O O . ALA B 1 78 ? 6.281 22.438 16.734 1 98.75 78 ALA B O 1
ATOM 1965 N N . ALA B 1 79 ? 7.297 22.219 18.781 1 98.81 79 ALA B N 1
ATOM 1966 C CA . ALA B 1 79 ? 7.719 20.844 18.531 1 98.81 79 ALA B CA 1
ATOM 1967 C C . ALA B 1 79 ? 6.762 19.844 19.188 1 98.81 79 ALA B C 1
ATOM 1969 O O . ALA B 1 79 ? 6.199 20.109 20.25 1 98.81 79 ALA B O 1
ATOM 1970 N N . CYS B 1 80 ? 6.559 18.719 18.547 1 98.81 80 CYS B N 1
ATOM 1971 C CA . CYS B 1 80 ? 5.773 17.594 19.062 1 98.81 80 CYS B CA 1
ATOM 1972 C C . CYS B 1 80 ? 6.422 16.266 18.703 1 98.81 80 CYS B C 1
ATOM 1974 O O . CYS B 1 80 ? 6.531 15.922 17.531 1 98.81 80 CYS B O 1
ATOM 1976 N N . ALA B 1 81 ? 6.902 15.578 19.703 1 98.81 81 ALA B N 1
ATOM 1977 C CA . ALA B 1 81 ? 7.465 14.25 19.469 1 98.81 81 ALA B CA 1
ATOM 1978 C C . ALA B 1 81 ? 6.363 13.203 19.312 1 98.81 81 ALA B C 1
ATOM 1980 O O . ALA B 1 81 ? 5.512 13.047 20.188 1 98.81 81 ALA B O 1
ATOM 1981 N N . ALA B 1 82 ? 6.387 12.469 18.125 1 98.81 82 ALA B N 1
ATOM 1982 C CA . ALA B 1 82 ? 5.367 11.445 17.906 1 98.81 82 ALA B CA 1
ATOM 1983 C C . ALA B 1 82 ? 5.809 10.461 16.828 1 98.81 82 ALA B C 1
ATOM 1985 O O . ALA B 1 82 ? 6.477 10.836 15.867 1 98.81 82 ALA B O 1
ATOM 1986 N N . ASP B 1 83 ? 5.445 9.273 17.016 1 98.56 83 ASP B N 1
ATOM 1987 C CA . ASP B 1 83 ? 5.512 8.242 15.984 1 98.56 83 ASP B CA 1
ATOM 1988 C C . ASP B 1 83 ? 4.195 8.148 15.219 1 98.56 83 ASP B C 1
ATOM 1990 O O . ASP B 1 83 ? 3.225 7.566 15.711 1 98.56 83 ASP B O 1
ATOM 1994 N N . VAL B 1 84 ? 4.23 8.625 13.977 1 98.31 84 VAL B N 1
ATOM 1995 C CA . VAL B 1 84 ? 2.967 8.773 13.266 1 98.31 84 VAL B CA 1
ATOM 1996 C C . VAL B 1 84 ? 2.521 7.418 12.719 1 98.31 84 VAL B C 1
ATOM 1998 O O . VAL B 1 84 ? 1.435 7.301 12.141 1 98.31 84 VAL B O 1
ATOM 2001 N N . SER B 1 85 ? 3.322 6.387 12.867 1 97.12 85 SER B N 1
ATOM 2002 C CA . SER B 1 85 ? 2.854 5.051 12.516 1 97.12 85 SER B CA 1
ATOM 2003 C C . SER B 1 85 ? 1.909 4.496 13.57 1 97.12 85 SER B C 1
ATOM 2005 O O . SER B 1 85 ? 1.317 3.432 13.391 1 97.12 85 SER B O 1
ATOM 2007 N N . SER B 1 86 ? 1.746 5.195 14.688 1 98.06 86 SER B N 1
ATOM 2008 C CA . SER B 1 86 ? 0.805 4.852 15.742 1 98.06 86 SER B CA 1
ATOM 2009 C C . SER B 1 86 ? -0.479 5.664 15.633 1 98.06 86 SER B C 1
ATOM 2011 O O . SER B 1 86 ? -0.457 6.891 15.758 1 98.06 86 SER B O 1
ATOM 2013 N N . PRO B 1 87 ? -1.602 4.98 15.469 1 97.88 87 PRO B N 1
ATOM 2014 C CA . PRO B 1 87 ? -2.857 5.727 15.375 1 97.88 87 PRO B CA 1
ATOM 2015 C C . PRO B 1 87 ? -3.1 6.629 16.578 1 97.88 87 PRO B C 1
ATOM 2017 O O . PRO B 1 87 ? -3.539 7.773 16.422 1 97.88 87 PRO B O 1
ATOM 2020 N N . ALA B 1 88 ? -2.795 6.184 17.75 1 98.38 88 ALA B N 1
ATOM 2021 C CA . ALA B 1 88 ? -3.021 6.961 18.953 1 98.38 88 ALA B CA 1
ATOM 2022 C C . ALA B 1 88 ? -2.154 8.219 18.969 1 98.38 88 ALA B C 1
ATOM 2024 O O . ALA B 1 88 ? -2.594 9.273 19.422 1 98.38 88 ALA B O 1
ATOM 2025 N N . GLU B 1 89 ? -0.944 8.117 18.5 1 98.81 89 GLU B N 1
ATOM 2026 C CA . GLU B 1 89 ? -0.055 9.273 18.469 1 98.81 89 GLU B CA 1
ATOM 2027 C C . GLU B 1 89 ? -0.5 10.281 17.422 1 98.81 89 GLU B C 1
ATOM 2029 O O . GLU B 1 89 ? -0.353 11.492 17.609 1 98.81 89 GLU B O 1
ATOM 2034 N N . CYS B 1 90 ? -1.084 9.797 16.359 1 98.81 90 CYS B N 1
ATOM 2035 C CA . CYS B 1 90 ? -1.626 10.703 15.344 1 98.81 90 CYS B CA 1
ATOM 2036 C C . CYS B 1 90 ? -2.756 11.547 15.922 1 98.81 90 CYS B C 1
ATOM 2038 O O . CYS B 1 90 ? -2.818 12.758 15.68 1 98.81 90 CYS B O 1
ATOM 2040 N N . GLU B 1 91 ? -3.572 10.883 16.672 1 98.81 91 GLU B N 1
ATOM 2041 C CA . GLU B 1 91 ? -4.648 11.609 17.344 1 98.81 91 GLU B CA 1
ATOM 2042 C C . GLU B 1 91 ? -4.094 12.656 18.297 1 98.81 91 GLU B C 1
ATOM 2044 O O . GLU B 1 91 ? -4.547 13.805 18.297 1 98.81 91 GLU B O 1
ATOM 2049 N N . ARG B 1 92 ? -3.133 12.266 19.062 1 98.88 92 ARG B N 1
ATOM 2050 C CA . ARG B 1 92 ? -2.514 13.164 20.016 1 98.88 92 ARG B CA 1
ATOM 2051 C C . ARG B 1 92 ? -1.888 14.367 19.328 1 98.88 92 ARG B C 1
ATOM 2053 O O . ARG B 1 92 ? -1.975 15.492 19.828 1 98.88 92 ARG B O 1
ATOM 2060 N N . VAL B 1 93 ? -1.302 14.156 18.172 1 98.94 93 VAL B N 1
ATOM 2061 C CA . VAL B 1 93 ? -0.646 15.219 17.406 1 98.94 93 VAL B CA 1
ATOM 2062 C C . VAL B 1 93 ? -1.678 16.266 16.984 1 98.94 93 VAL B C 1
ATOM 2064 O O . VAL B 1 93 ? -1.467 17.453 17.156 1 98.94 93 VAL B O 1
ATOM 2067 N N . VAL B 1 94 ? -2.805 15.828 16.422 1 98.94 94 VAL B N 1
ATOM 2068 C CA . VAL B 1 94 ? -3.82 16.75 15.945 1 98.94 94 VAL B CA 1
ATOM 2069 C C . VAL B 1 94 ? -4.422 17.516 17.125 1 98.94 94 VAL B C 1
ATOM 2071 O O . VAL B 1 94 ? -4.633 18.734 17.047 1 98.94 94 VAL B O 1
ATOM 2074 N N . HIS B 1 95 ? -4.59 16.828 18.219 1 98.88 95 HIS B N 1
ATOM 2075 C CA . HIS B 1 95 ? -5.102 17.5 19.406 1 98.88 95 HIS B CA 1
ATOM 2076 C C . HIS B 1 95 ? -4.117 18.531 19.938 1 98.88 95 HIS B C 1
ATOM 2078 O O . HIS B 1 95 ? -4.52 19.609 20.406 1 98.88 95 HIS B O 1
ATOM 2084 N N . ALA B 1 96 ? -2.863 18.219 19.891 1 98.88 96 ALA B N 1
ATOM 2085 C CA . ALA B 1 96 ? -1.84 19.172 20.312 1 98.88 96 ALA B CA 1
ATOM 2086 C C . ALA B 1 96 ? -1.894 20.438 19.469 1 98.88 96 ALA B C 1
ATOM 2088 O O . ALA B 1 96 ? -1.767 21.547 19.984 1 98.88 96 ALA B O 1
ATOM 2089 N N . ALA B 1 97 ? -2.096 20.281 18.172 1 98.88 97 ALA B N 1
ATOM 2090 C CA . ALA B 1 97 ? -2.215 21.453 17.297 1 98.88 97 ALA B CA 1
ATOM 2091 C C . ALA B 1 97 ? -3.445 22.281 17.641 1 98.88 97 ALA B C 1
ATOM 2093 O O . ALA B 1 97 ? -3.375 23.516 17.703 1 98.88 97 ALA B O 1
ATOM 2094 N N . LEU B 1 98 ? -4.547 21.594 17.875 1 98.81 98 LEU B N 1
ATOM 2095 C CA . LEU B 1 98 ? -5.789 22.281 18.219 1 98.81 98 LEU B CA 1
ATOM 2096 C C . LEU B 1 98 ? -5.656 23.016 19.547 1 98.81 98 LEU B C 1
ATOM 2098 O O . LEU B 1 98 ? -6.148 24.141 19.688 1 98.81 98 LEU B O 1
ATOM 2102 N N . ARG B 1 99 ? -5.023 22.391 20.453 1 98.69 99 ARG B N 1
ATOM 2103 C CA . ARG B 1 99 ? -4.824 23.016 21.766 1 98.69 99 ARG B CA 1
ATOM 2104 C C . ARG B 1 99 ? -3.926 24.25 21.641 1 98.69 99 ARG B C 1
ATOM 2106 O O . ARG B 1 99 ? -4.176 25.266 22.297 1 98.69 99 ARG B O 1
ATOM 2113 N N . ARG B 1 100 ? -2.959 24.188 20.828 1 98.56 100 ARG B N 1
ATOM 2114 C CA . ARG B 1 100 ? -1.939 25.234 20.75 1 98.56 100 ARG B CA 1
ATOM 2115 C C . ARG B 1 100 ? -2.385 26.375 19.844 1 98.56 100 ARG B C 1
ATOM 2117 O O . ARG B 1 100 ? -2.137 27.547 20.141 1 98.56 100 ARG B O 1
ATOM 2124 N N . PHE B 1 101 ? -3.021 25.969 18.766 1 98.44 101 PHE B N 1
ATOM 2125 C CA . PHE B 1 101 ? -3.252 26.969 17.734 1 98.44 101 PHE B CA 1
ATOM 2126 C C . PHE B 1 101 ? -4.746 27.203 17.531 1 98.44 101 PHE B C 1
ATOM 2128 O O . PHE B 1 101 ? -5.145 28.141 16.828 1 98.44 101 PHE B O 1
ATOM 2135 N N . GLY B 1 102 ? -5.617 26.312 17.984 1 98.31 102 GLY B N 1
ATOM 2136 C CA . GLY B 1 102 ? -7.062 26.453 17.922 1 98.31 102 GLY B CA 1
ATOM 2137 C C . GLY B 1 102 ? -7.648 25.938 16.625 1 98.31 102 GLY B C 1
ATOM 2138 O O . GLY B 1 102 ? -8.867 25.891 16.453 1 98.31 102 GLY B O 1
ATOM 2139 N N . ARG B 1 103 ? -6.781 25.594 15.688 1 98.19 103 ARG B N 1
ATOM 2140 C CA . ARG B 1 103 ? -7.242 25.172 14.375 1 98.19 103 ARG B CA 1
ATOM 2141 C C . ARG B 1 103 ? -6.176 24.344 13.664 1 98.19 103 ARG B C 1
ATOM 2143 O O . ARG B 1 103 ? -5.023 24.312 14.086 1 98.19 103 ARG B O 1
ATOM 2150 N N . VAL B 1 104 ? -6.586 23.625 12.656 1 98.88 104 VAL B N 1
ATOM 2151 C CA . VAL B 1 104 ? -5.715 22.953 11.688 1 98.88 104 VAL B CA 1
ATOM 2152 C C . VAL B 1 104 ? -6.18 23.281 10.273 1 98.88 104 VAL B C 1
ATOM 2154 O O . VAL B 1 104 ? -7.32 23 9.906 1 98.88 104 VAL B O 1
ATOM 2157 N N . ASP B 1 105 ? -5.25 23.859 9.469 1 98.75 105 ASP B N 1
ATOM 2158 C CA . ASP B 1 105 ? -5.586 24.25 8.102 1 98.75 105 ASP B CA 1
ATOM 2159 C C . ASP B 1 105 ? -4.816 23.406 7.09 1 98.75 105 ASP B C 1
ATOM 2161 O O . ASP B 1 105 ? -5.289 23.172 5.977 1 98.75 105 ASP B O 1
ATOM 2165 N N . ILE B 1 106 ? -3.602 22.969 7.469 1 98.81 106 ILE B N 1
ATOM 2166 C CA . ILE B 1 106 ? -2.701 22.297 6.543 1 98.81 106 ILE B CA 1
ATOM 2167 C C . ILE B 1 106 ? -2.072 21.078 7.223 1 98.81 106 ILE B C 1
ATOM 2169 O O . ILE B 1 106 ? -1.615 21.172 8.367 1 98.81 106 ILE B O 1
ATOM 2173 N N . LEU B 1 107 ? -2.123 20 6.602 1 98.88 107 LEU B N 1
ATOM 2174 C CA . LEU B 1 107 ? -1.391 18.797 6.996 1 98.88 107 LEU B CA 1
ATOM 2175 C C . LEU B 1 107 ? -0.402 18.391 5.91 1 98.88 107 LEU B C 1
ATOM 2177 O O . LEU B 1 107 ? -0.796 18.125 4.77 1 98.88 107 LEU B O 1
ATOM 2181 N N . VAL B 1 108 ? 0.866 18.391 6.23 1 98.69 108 VAL B N 1
ATOM 2182 C CA . VAL B 1 108 ? 1.904 17.859 5.355 1 98.69 108 VAL B CA 1
ATOM 2183 C C . VAL B 1 108 ? 2.387 16.516 5.887 1 98.69 108 VAL B C 1
ATOM 2185 O O . VAL B 1 108 ? 3.127 16.453 6.867 1 98.69 108 VAL B O 1
ATOM 2188 N N . ASN B 1 109 ? 1.926 15.531 5.277 1 98.19 109 ASN B N 1
ATOM 2189 C CA . ASN B 1 109 ? 2.443 14.188 5.535 1 98.19 109 ASN B CA 1
ATOM 2190 C C . ASN B 1 109 ? 3.756 13.945 4.801 1 98.19 109 ASN B C 1
ATOM 2192 O O . ASN B 1 109 ? 3.754 13.609 3.613 1 98.19 109 ASN B O 1
ATOM 2196 N N . ASN B 1 110 ? 4.848 13.977 5.582 1 95.81 110 ASN B N 1
ATOM 2197 C CA . ASN B 1 110 ? 6.156 13.953 4.934 1 95.81 110 ASN B CA 1
ATOM 2198 C C . ASN B 1 110 ? 6.98 12.75 5.379 1 95.81 110 ASN B C 1
ATOM 2200 O O . ASN B 1 110 ? 8.023 12.453 4.793 1 95.81 110 ASN B O 1
ATOM 2204 N N . VAL B 1 111 ? 6.547 12.062 6.41 1 94.69 111 VAL B N 1
ATOM 2205 C CA . VAL B 1 111 ? 7.316 10.93 6.91 1 94.69 111 VAL B CA 1
ATOM 2206 C C . VAL B 1 111 ? 7.344 9.82 5.863 1 94.69 111 VAL B C 1
ATOM 2208 O O . VAL B 1 111 ? 6.309 9.477 5.289 1 94.69 111 VAL B O 1
ATOM 2211 N N . GLY B 1 112 ? 8.484 9.281 5.609 1 91.38 112 GLY B N 1
ATOM 2212 C CA . GLY B 1 112 ? 8.695 8.148 4.719 1 91.38 112 GLY B CA 1
ATOM 2213 C C . GLY B 1 112 ? 10.062 7.504 4.879 1 91.38 112 GLY B C 1
ATOM 2214 O O . GLY B 1 112 ? 11.039 8.188 5.207 1 91.38 112 GLY B O 1
ATOM 2215 N N . ILE B 1 113 ? 10.094 6.281 4.629 1 89.44 113 ILE B N 1
ATOM 2216 C CA . ILE B 1 113 ? 11.352 5.539 4.676 1 89.44 113 ILE B CA 1
ATOM 2217 C C . ILE B 1 113 ? 11.492 4.688 3.416 1 89.44 113 ILE B C 1
ATOM 2219 O O . ILE B 1 113 ? 10.508 4.441 2.711 1 89.44 113 ILE B O 1
ATOM 2223 N N . LEU B 1 114 ? 12.695 4.281 3.146 1 85.5 114 LEU B N 1
ATOM 2224 C CA . LEU B 1 114 ? 12.906 3.354 2.041 1 85.5 114 LEU B CA 1
ATOM 2225 C C . LEU B 1 114 ? 12.242 2.012 2.322 1 85.5 114 LEU B C 1
ATOM 2227 O O . LEU B 1 114 ? 11.656 1.403 1.42 1 85.5 114 LEU B O 1
ATOM 2231 N N . GLY B 1 115 ? 12.32 1.676 3.652 1 84.5 115 GLY B N 1
ATOM 2232 C CA . GLY B 1 115 ? 11.664 0.45 4.082 1 84.5 115 GLY B CA 1
ATOM 2233 C C . GLY B 1 115 ? 12.555 -0.773 3.965 1 84.5 115 GLY B C 1
ATOM 2234 O O . GLY B 1 115 ? 13.781 -0.654 3.916 1 84.5 115 GLY B O 1
ATOM 2235 N N . ALA B 1 116 ? 11.891 -1.962 3.998 1 88.44 116 ALA B N 1
ATOM 2236 C CA . ALA B 1 116 ? 12.594 -3.242 3.975 1 88.44 116 ALA B CA 1
ATOM 2237 C C . ALA B 1 116 ? 13.344 -3.432 2.662 1 88.44 116 ALA B C 1
ATOM 2239 O O . ALA B 1 116 ? 12.781 -3.25 1.581 1 88.44 116 ALA B O 1
ATOM 2240 N N . PRO B 1 117 ? 14.578 -3.836 2.822 1 91.69 117 PRO B N 1
ATOM 2241 C CA . PRO B 1 117 ? 15.359 -4.016 1.597 1 91.69 117 PRO B CA 1
ATOM 2242 C C . PRO B 1 117 ? 14.969 -5.277 0.827 1 91.69 117 PRO B C 1
ATOM 2244 O O . PRO B 1 117 ? 14.453 -6.23 1.416 1 91.69 117 PRO B O 1
ATOM 2247 N N . GLY B 1 118 ? 15.242 -5.145 -0.547 1 94.5 118 GLY B N 1
ATOM 2248 C CA . GLY B 1 118 ? 15.164 -6.34 -1.368 1 94.5 118 GLY B CA 1
ATOM 2249 C C . GLY B 1 118 ? 13.922 -6.387 -2.238 1 94.5 118 GLY B C 1
ATOM 2250 O O . GLY B 1 118 ? 12.992 -5.602 -2.039 1 94.5 118 GLY B O 1
ATOM 2251 N N . ASP B 1 119 ? 13.984 -7.316 -3.162 1 95.81 119 ASP B N 1
ATOM 2252 C CA . ASP B 1 119 ? 12.82 -7.598 -3.998 1 95.81 119 ASP B CA 1
ATOM 2253 C C . ASP B 1 119 ? 11.891 -8.602 -3.326 1 95.81 119 ASP B C 1
ATOM 2255 O O . ASP B 1 119 ? 12.031 -8.883 -2.133 1 95.81 119 ASP B O 1
ATOM 2259 N N . ALA B 1 120 ? 10.938 -9.117 -4.031 1 96.56 120 ALA B N 1
ATOM 2260 C CA . ALA B 1 120 ? 9.922 -9.984 -3.443 1 96.56 120 ALA B CA 1
ATOM 2261 C C . ALA B 1 120 ? 10.555 -11.227 -2.814 1 96.56 120 ALA B C 1
ATOM 2263 O O . ALA B 1 120 ? 10.055 -11.75 -1.816 1 96.56 120 ALA B O 1
ATOM 2264 N N . THR B 1 121 ? 11.641 -11.703 -3.324 1 97.5 121 THR B N 1
ATOM 2265 C CA . THR B 1 121 ? 12.258 -12.938 -2.861 1 97.5 121 THR B CA 1
ATOM 2266 C C . THR B 1 121 ? 13.07 -12.703 -1.595 1 97.5 121 THR B C 1
ATOM 2268 O O . THR B 1 121 ? 13.43 -13.648 -0.893 1 97.5 121 THR B O 1
ATOM 2271 N N . ALA B 1 122 ? 13.297 -11.453 -1.249 1 97 122 ALA B N 1
ATOM 2272 C CA . ALA B 1 122 ? 14.25 -11.172 -0.176 1 97 122 ALA B CA 1
ATOM 2273 C C . ALA B 1 122 ? 13.586 -10.391 0.953 1 97 122 ALA B C 1
ATOM 2275 O O . ALA B 1 122 ? 14 -10.477 2.109 1 97 122 ALA B O 1
ATOM 2276 N N . VAL B 1 123 ? 12.562 -9.664 0.693 1 95.81 123 VAL B N 1
ATOM 2277 C CA . VAL B 1 123 ? 11.977 -8.734 1.655 1 95.81 123 VAL B CA 1
ATOM 2278 C C . VAL B 1 123 ? 11.398 -9.508 2.836 1 95.81 123 VAL B C 1
ATOM 2280 O O . VAL B 1 123 ? 10.75 -10.539 2.652 1 95.81 123 VAL B O 1
ATOM 2283 N N . ALA B 1 124 ? 11.656 -9.055 4.027 1 96.5 124 ALA B N 1
ATOM 2284 C CA . ALA B 1 124 ? 11.141 -9.672 5.246 1 96.5 124 ALA B CA 1
ATOM 2285 C C . ALA B 1 124 ? 9.734 -9.164 5.566 1 96.5 124 ALA B C 1
ATOM 2287 O O . ALA B 1 124 ? 9.453 -7.973 5.438 1 96.5 124 ALA B O 1
ATOM 2288 N N . PRO B 1 125 ? 8.859 -10.055 6.027 1 95.69 125 PRO B N 1
ATOM 2289 C CA . PRO B 1 125 ? 7.465 -9.672 6.273 1 95.69 125 PRO B CA 1
ATOM 2290 C C . PRO B 1 125 ? 7.332 -8.555 7.301 1 95.69 125 PRO B C 1
ATOM 2292 O O . PRO B 1 125 ? 6.551 -7.617 7.102 1 95.69 125 PRO B O 1
ATOM 2295 N N . ASP B 1 126 ? 8.086 -8.633 8.375 1 95.38 126 ASP B N 1
ATOM 2296 C CA . ASP B 1 126 ? 7.98 -7.625 9.422 1 95.38 126 ASP B CA 1
ATOM 2297 C C . ASP B 1 126 ? 8.414 -6.254 8.906 1 95.38 126 ASP B C 1
ATOM 2299 O O . ASP B 1 126 ? 7.793 -5.238 9.234 1 95.38 126 ASP B O 1
ATOM 2303 N N . GLY B 1 127 ? 9.469 -6.258 8.172 1 95.81 127 GLY B N 1
ATOM 2304 C CA . GLY B 1 127 ? 9.922 -5.02 7.559 1 95.81 127 GLY B CA 1
ATOM 2305 C C . GLY B 1 127 ? 8.93 -4.445 6.57 1 95.81 127 GLY B C 1
ATOM 2306 O O . GLY B 1 127 ? 8.75 -3.227 6.496 1 95.81 127 GLY B O 1
ATOM 2307 N N . TRP B 1 128 ? 8.305 -5.289 5.793 1 96.81 128 TRP B N 1
ATOM 2308 C CA . TRP B 1 128 ? 7.273 -4.871 4.848 1 96.81 128 TRP B CA 1
ATOM 2309 C C . TRP B 1 128 ? 6.121 -4.18 5.57 1 96.81 128 TRP B C 1
ATOM 2311 O O . TRP B 1 128 ? 5.727 -3.068 5.203 1 96.81 128 TRP B O 1
ATOM 2321 N N . ASP B 1 129 ? 5.676 -4.82 6.598 1 96.19 129 ASP B N 1
ATOM 2322 C CA . ASP B 1 129 ? 4.543 -4.289 7.348 1 96.19 129 ASP B CA 1
ATOM 2323 C C . ASP B 1 129 ? 4.879 -2.93 7.961 1 96.19 129 ASP B C 1
ATOM 2325 O O . ASP B 1 129 ? 4.09 -1.989 7.867 1 96.19 129 ASP B O 1
ATOM 2329 N N . ARG B 1 130 ? 5.98 -2.875 8.555 1 95.75 130 ARG B N 1
ATOM 2330 C CA . ARG B 1 130 ? 6.406 -1.624 9.172 1 95.75 130 ARG B CA 1
ATOM 2331 C C . ARG B 1 130 ? 6.543 -0.517 8.133 1 95.75 130 ARG B C 1
ATOM 2333 O O . ARG B 1 130 ? 6.109 0.615 8.367 1 95.75 130 ARG B O 1
ATOM 2340 N N . GLY B 1 131 ? 7.133 -0.829 7.027 1 95.75 131 GLY B N 1
ATOM 2341 C CA . GLY B 1 131 ? 7.32 0.161 5.98 1 95.75 131 GLY B CA 1
ATOM 2342 C C . GLY B 1 131 ? 6.016 0.688 5.414 1 95.75 131 GLY B C 1
ATOM 2343 O O . GLY B 1 131 ? 5.859 1.896 5.223 1 95.75 131 GLY B O 1
ATOM 2344 N N . MET B 1 132 ? 5.094 -0.224 5.145 1 97.06 132 MET B N 1
ATOM 2345 C CA . MET B 1 132 ? 3.797 0.191 4.613 1 97.06 132 MET B CA 1
ATOM 2346 C C . MET B 1 132 ? 3.027 1.017 5.637 1 97.06 132 MET B C 1
ATOM 2348 O O . MET B 1 132 ? 2.301 1.943 5.273 1 97.06 132 MET B O 1
ATOM 2352 N N . ARG B 1 133 ? 3.205 0.679 6.867 1 97 133 ARG B N 1
ATOM 2353 C CA . ARG B 1 133 ? 2.568 1.45 7.93 1 97 133 ARG B CA 1
ATOM 2354 C C . ARG B 1 133 ? 3.125 2.869 7.984 1 97 133 ARG B C 1
ATOM 2356 O O . ARG B 1 133 ? 2.365 3.838 8.031 1 97 133 ARG B O 1
ATOM 2363 N N . VAL B 1 134 ? 4.395 3 7.969 1 96.81 134 VAL B N 1
ATOM 2364 C CA . VAL B 1 134 ? 5.055 4.297 8.07 1 96.81 134 VAL B CA 1
ATOM 2365 C C . VAL B 1 134 ? 4.766 5.125 6.824 1 96.81 134 VAL B C 1
ATOM 2367 O O . VAL B 1 134 ? 4.367 6.289 6.922 1 96.81 134 VAL B O 1
ATOM 2370 N N . ASN B 1 135 ? 4.883 4.492 5.645 1 95.69 135 ASN B N 1
ATOM 2371 C CA . ASN B 1 135 ? 4.859 5.242 4.395 1 95.69 135 ASN B CA 1
ATOM 2372 C C . ASN B 1 135 ? 3.434 5.516 3.932 1 95.69 135 ASN B C 1
ATOM 2374 O O . ASN B 1 135 ? 3.195 6.445 3.156 1 95.69 135 ASN B O 1
ATOM 2378 N N . VAL B 1 136 ? 2.467 4.684 4.352 1 97.5 136 VAL B N 1
ATOM 2379 C CA . VAL B 1 136 ? 1.127 4.801 3.785 1 97.5 136 VAL B CA 1
ATOM 2380 C C . VAL B 1 136 ? 0.107 5.004 4.902 1 97.5 136 VAL B C 1
ATOM 2382 O O . VAL B 1 136 ? -0.538 6.051 4.984 1 97.5 136 VAL B O 1
ATOM 2385 N N . ALA B 1 137 ? 0.048 4.066 5.836 1 98.31 137 ALA B N 1
ATOM 2386 C CA . ALA B 1 137 ? -0.99 4.109 6.863 1 98.31 137 ALA B CA 1
ATOM 2387 C C . ALA B 1 137 ? -0.869 5.367 7.715 1 98.31 137 ALA B C 1
ATOM 2389 O O . ALA B 1 137 ? -1.876 5.918 8.164 1 98.31 137 ALA B O 1
ATOM 2390 N N . SER B 1 138 ? 0.329 5.809 7.992 1 98.44 138 SER B N 1
ATOM 2391 C CA . SER B 1 138 ? 0.551 6.996 8.812 1 98.44 138 SER B CA 1
ATOM 2392 C C . SER B 1 138 ? -0.197 8.203 8.25 1 98.44 138 SER B C 1
ATOM 2394 O O . SER B 1 138 ? -0.733 9.016 9.008 1 98.44 138 SER B O 1
ATOM 2396 N N . MET B 1 139 ? -0.268 8.328 6.914 1 98.5 139 MET B N 1
ATOM 2397 C CA . MET B 1 139 ? -0.956 9.438 6.266 1 98.5 139 MET B CA 1
ATOM 2398 C C . MET B 1 139 ? -2.463 9.344 6.477 1 98.5 139 MET B C 1
ATOM 2400 O O . MET B 1 139 ? -3.135 10.367 6.645 1 98.5 139 MET B O 1
ATOM 2404 N N . VAL B 1 140 ? -2.936 8.125 6.469 1 98.56 140 VAL B N 1
ATOM 2405 C CA . VAL B 1 140 ? -4.352 7.883 6.719 1 98.56 140 VAL B CA 1
ATOM 2406 C C . VAL B 1 140 ? -4.695 8.258 8.156 1 98.56 140 VAL B C 1
ATOM 2408 O O . VAL B 1 140 ? -5.688 8.953 8.406 1 98.56 140 VAL B O 1
ATOM 2411 N N . TRP B 1 141 ? -3.832 7.867 9.109 1 98.56 141 TRP B N 1
ATOM 2412 C CA . TRP B 1 141 ? -4.105 8.109 10.523 1 98.56 141 TRP B CA 1
ATOM 2413 C C . TRP B 1 141 ? -4.051 9.602 10.836 1 98.56 141 TRP B C 1
ATOM 2415 O O . TRP B 1 141 ? -4.867 10.109 11.609 1 98.56 141 TRP B O 1
ATOM 2425 N N . MET B 1 142 ? -3.137 10.266 10.25 1 98.88 142 MET B N 1
ATOM 2426 C CA . MET B 1 142 ? -3.082 11.711 10.43 1 98.88 142 MET B CA 1
ATOM 2427 C C . MET B 1 142 ? -4.32 12.383 9.844 1 98.88 142 MET B C 1
ATOM 2429 O O . MET B 1 142 ? -4.941 13.227 10.5 1 98.88 142 MET B O 1
ATOM 2433 N N . ALA B 1 143 ? -4.684 12.016 8.633 1 98.75 143 ALA B N 1
ATOM 2434 C CA . ALA B 1 143 ? -5.844 12.602 7.965 1 98.75 143 ALA B CA 1
ATOM 2435 C C . ALA B 1 143 ? -7.125 12.312 8.742 1 98.75 143 ALA B C 1
ATOM 2437 O O . ALA B 1 143 ? -8.039 13.141 8.766 1 98.75 143 ALA B O 1
ATOM 2438 N N . LYS B 1 144 ? -7.18 11.141 9.367 1 98.56 144 LYS B N 1
ATOM 2439 C CA . LYS B 1 144 ? -8.352 10.719 10.125 1 98.56 144 LYS B CA 1
ATOM 2440 C C . LYS B 1 144 ? -8.766 11.781 11.133 1 98.56 144 LYS B C 1
ATOM 2442 O O . LYS B 1 144 ? -9.953 12.023 11.336 1 98.56 144 LYS B O 1
ATOM 2447 N N . HIS B 1 145 ? -7.82 12.414 11.695 1 98.75 145 HIS B N 1
ATOM 2448 C CA . HIS B 1 145 ? -8.109 13.383 12.75 1 98.75 145 HIS B CA 1
ATOM 2449 C C . HIS B 1 145 ? -7.977 14.812 12.242 1 98.75 145 HIS B C 1
ATOM 2451 O O . HIS B 1 145 ? -8.68 15.711 12.711 1 98.75 145 HIS B O 1
ATOM 2457 N N . ALA B 1 146 ? 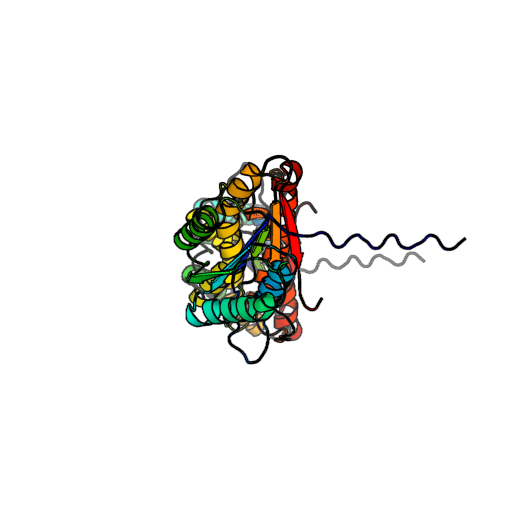-7.125 15.047 11.242 1 98.94 146 ALA B N 1
ATOM 2458 C CA . ALA B 1 146 ? -6.895 16.391 10.734 1 98.94 146 ALA B CA 1
ATOM 2459 C C . ALA B 1 146 ? -8.07 16.859 9.883 1 98.94 146 ALA B 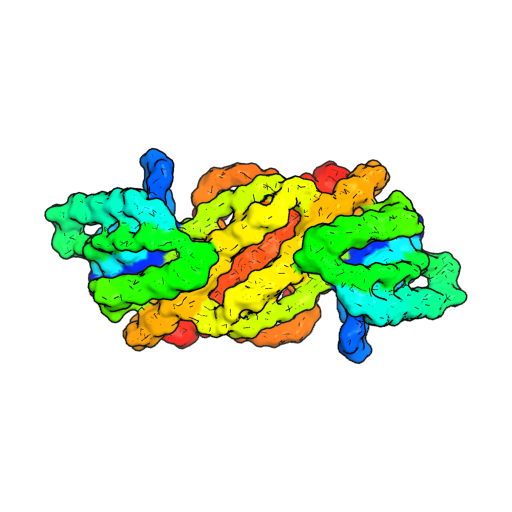C 1
ATOM 2461 O O . ALA B 1 146 ? -8.453 18.031 9.93 1 98.94 146 ALA B O 1
ATOM 2462 N N . VAL B 1 147 ? -8.656 15.93 9.125 1 98.81 147 VAL B N 1
ATOM 2463 C CA . VAL B 1 147 ? -9.703 16.297 8.188 1 98.81 147 VAL B CA 1
ATOM 2464 C C . VAL B 1 147 ? -10.914 16.844 8.945 1 98.81 147 VAL B C 1
ATOM 2466 O O . VAL B 1 147 ? -11.406 17.938 8.641 1 98.81 147 VAL B O 1
ATOM 2469 N N . PRO B 1 148 ? -11.367 16.141 10.016 1 98.56 148 PRO B N 1
ATOM 2470 C CA . PRO B 1 148 ? -12.469 16.719 10.789 1 98.56 148 PRO B CA 1
ATOM 2471 C C . PRO B 1 148 ? -12.125 18.078 11.383 1 98.56 148 PRO B C 1
ATOM 2473 O O . PRO B 1 148 ? -12.984 18.969 11.445 1 98.56 148 PRO B O 1
ATOM 2476 N N . ALA B 1 149 ? -10.914 18.25 11.828 1 98.75 149 ALA B N 1
ATOM 2477 C CA . ALA B 1 149 ? -10.484 19.547 12.352 1 98.75 149 ALA B CA 1
ATOM 2478 C C . ALA B 1 149 ? -10.547 20.625 11.281 1 98.75 149 ALA B C 1
ATOM 2480 O O . ALA B 1 149 ? -10.961 21.766 11.547 1 98.75 149 ALA B O 1
ATOM 2481 N N . MET B 1 150 ? -10.203 20.312 10.062 1 98.69 150 MET B N 1
ATOM 2482 C CA . MET B 1 150 ? -10.219 21.234 8.938 1 98.69 150 MET B CA 1
ATOM 2483 C C . MET B 1 150 ? -11.648 21.625 8.57 1 98.69 150 MET B C 1
ATOM 2485 O O . MET B 1 150 ? -11.922 22.781 8.234 1 98.69 150 MET B O 1
ATOM 2489 N N . LEU B 1 151 ? -12.508 20.672 8.664 1 97.44 151 LEU B N 1
ATOM 2490 C CA . LEU B 1 151 ? -13.891 20.922 8.289 1 97.44 151 LEU B CA 1
ATOM 2491 C C . LEU B 1 151 ? -14.562 21.875 9.273 1 97.44 151 LEU B C 1
ATOM 2493 O O . LEU B 1 151 ? -15.5 22.578 8.922 1 97.44 151 LEU B O 1
ATOM 2497 N N . ARG B 1 152 ? -14.023 21.922 10.445 1 96.88 152 ARG B N 1
ATOM 2498 C CA . ARG B 1 152 ? -14.547 22.844 11.453 1 96.88 152 ARG B CA 1
ATOM 2499 C C . ARG B 1 152 ? -14.172 24.281 11.133 1 96.88 152 ARG B C 1
ATOM 2501 O O . ARG B 1 152 ? -14.734 25.219 11.711 1 96.88 152 ARG B O 1
ATOM 2508 N N . ASN B 1 153 ? -13.281 24.438 10.219 1 96.56 153 ASN B N 1
ATOM 2509 C CA . ASN B 1 153 ? -12.875 25.766 9.789 1 96.56 153 ASN B CA 1
ATOM 2510 C C . ASN B 1 153 ? -13.953 26.438 8.938 1 96.56 153 ASN B C 1
ATOM 2512 O O . ASN B 1 153 ? -13.836 27.609 8.586 1 96.56 153 ASN B O 1
ATOM 2516 N N . GLY B 1 154 ? -15.047 25.719 8.484 1 93.31 154 GLY B N 1
ATOM 2517 C CA . GLY B 1 154 ? -16.078 26.234 7.605 1 93.31 154 GLY B CA 1
ATOM 2518 C C . GLY B 1 154 ? -15.672 26.25 6.148 1 93.31 154 GLY B C 1
ATOM 2519 O O . GLY B 1 154 ? -15.078 25.281 5.652 1 93.31 154 GLY B O 1
ATOM 2520 N N . PRO B 1 155 ? -16.016 27.328 5.477 1 89.12 155 PRO B N 1
ATOM 2521 C CA . PRO B 1 155 ? -15.773 27.359 4.031 1 89.12 155 PRO B CA 1
ATOM 2522 C C . PRO B 1 155 ? -14.289 27.359 3.678 1 89.12 155 PRO B C 1
ATOM 2524 O O . PRO B 1 155 ? -13.914 27.031 2.549 1 89.12 155 PRO B O 1
ATOM 2527 N N . ALA B 1 156 ? -13.492 27.734 4.703 1 87.44 156 ALA B N 1
ATOM 2528 C CA . ALA B 1 156 ? -12.055 27.766 4.441 1 87.44 156 ALA B CA 1
ATOM 2529 C C . ALA B 1 156 ? -11.5 26.359 4.258 1 87.44 156 ALA B C 1
ATOM 2531 O O . ALA B 1 156 ? -10.531 26.156 3.516 1 87.44 156 ALA B O 1
ATOM 2532 N N . GLY B 1 157 ? -12.117 25.391 5 1 95.88 157 GLY B N 1
ATOM 2533 C CA . GLY B 1 157 ? -11.703 24 4.891 1 95.88 157 GLY B CA 1
ATOM 2534 C C . GLY B 1 157 ? -10.25 23.781 5.27 1 95.88 157 GLY B C 1
ATOM 2535 O O . GLY B 1 157 ? -9.805 24.234 6.332 1 95.88 157 GLY B O 1
ATOM 2536 N N . GLY B 1 158 ? -9.516 23 4.414 1 98.25 158 GLY B N 1
ATOM 2537 C CA . GLY B 1 158 ? -8.109 22.719 4.668 1 98.25 158 GLY B CA 1
ATOM 2538 C C . GLY B 1 158 ? -7.418 22.031 3.51 1 98.25 158 GLY B C 1
ATOM 2539 O O . GLY B 1 158 ? -7.98 21.922 2.416 1 98.25 158 GLY B O 1
ATOM 2540 N N . SER B 1 159 ? -6.168 21.766 3.684 1 98.62 159 SER B N 1
ATOM 2541 C CA . SER B 1 159 ? -5.367 21.125 2.646 1 98.62 159 SER B CA 1
ATOM 2542 C C . SER B 1 159 ? -4.461 20.047 3.234 1 98.62 159 SER B C 1
ATOM 2544 O O . SER B 1 159 ? -3.83 20.25 4.273 1 98.62 159 SER B O 1
ATOM 2546 N N . VAL B 1 160 ? -4.488 18.922 2.596 1 98.62 160 VAL B N 1
ATOM 2547 C CA . VAL B 1 160 ? -3.58 17.828 2.922 1 98.62 160 VAL B CA 1
ATOM 2548 C C . VAL B 1 160 ? -2.572 17.641 1.789 1 98.62 160 VAL B C 1
ATOM 2550 O O . VAL B 1 160 ? -2.953 17.578 0.618 1 98.62 160 VAL B O 1
ATOM 2553 N N . VAL B 1 161 ? -1.303 17.625 2.1 1 98.12 161 VAL B N 1
ATOM 2554 C CA . VAL B 1 161 ? -0.229 17.312 1.162 1 98.12 161 VAL B CA 1
ATOM 2555 C C . VAL B 1 161 ? 0.446 16 1.566 1 98.12 161 VAL B C 1
ATOM 2557 O O . VAL B 1 161 ? 1.021 15.906 2.652 1 98.12 161 VAL B O 1
ATOM 2560 N N . ASN B 1 162 ? 0.329 14.992 0.745 1 97.06 162 ASN B N 1
ATOM 2561 C CA . ASN B 1 162 ? 1.048 13.734 0.918 1 97.06 162 ASN B CA 1
ATOM 2562 C C . ASN B 1 162 ? 2.354 13.719 0.13 1 97.06 162 ASN B C 1
ATOM 2564 O O . ASN B 1 162 ? 2.344 13.836 -1.097 1 97.06 162 ASN B O 1
ATOM 2568 N N . VAL B 1 163 ? 3.457 13.586 0.832 1 93.12 163 VAL B N 1
ATOM 2569 C CA . VAL B 1 163 ? 4.746 13.57 0.153 1 93.12 163 VAL B CA 1
ATOM 2570 C C . VAL B 1 163 ? 5.152 12.133 -0.151 1 93.12 163 VAL B C 1
ATOM 2572 O O . VAL B 1 163 ? 5.406 11.344 0.764 1 93.12 163 VAL B O 1
ATOM 2575 N N . GLY B 1 164 ? 4.992 11.602 -1.358 1 77.75 164 GLY B N 1
ATOM 2576 C CA . GLY B 1 164 ? 5.188 10.227 -1.8 1 77.75 164 GLY B CA 1
ATOM 2577 C C . GLY B 1 164 ? 6.645 9.82 -1.851 1 77.75 164 GLY B C 1
ATOM 2578 O O . GLY B 1 164 ? 6.965 8.633 -1.73 1 77.75 164 GLY B O 1
ATOM 2579 N N . SER B 1 165 ? 7.395 10.625 -2.6 1 60.94 165 SER B N 1
ATOM 2580 C CA . SER B 1 165 ? 8.766 10.203 -2.879 1 60.94 165 SER B CA 1
ATOM 2581 C C . SER B 1 165 ? 9.773 11.031 -2.092 1 60.94 165 SER B C 1
ATOM 2583 O O . SER B 1 165 ? 9.523 12.211 -1.807 1 60.94 165 SER B O 1
ATOM 2585 N N . VAL B 1 166 ? 10.312 10.594 -1.039 1 47.53 166 VAL B N 1
ATOM 2586 C CA . VAL B 1 166 ? 11.484 11.328 -0.589 1 47.53 166 VAL B CA 1
ATOM 2587 C C . VAL B 1 166 ? 12.398 11.625 -1.777 1 47.53 166 VAL B C 1
ATOM 2589 O O . VAL B 1 166 ? 12.438 10.852 -2.74 1 47.53 166 VAL B O 1
ATOM 2592 N N . ALA B 1 167 ? 12.898 12.773 -1.804 1 40.34 167 ALA B N 1
ATOM 2593 C CA . ALA B 1 167 ? 13.812 13.227 -2.85 1 40.34 167 ALA B CA 1
ATOM 2594 C C . ALA B 1 167 ? 14.375 12.039 -3.629 1 40.34 167 ALA B C 1
ATOM 2596 O O . ALA B 1 167 ? 14.211 10.891 -3.227 1 40.34 167 ALA B O 1
ATOM 2597 N N . GLY B 1 168 ? 15.625 12.281 -4.184 1 36.97 168 GLY B N 1
ATOM 2598 C CA . GLY B 1 168 ? 16.734 11.82 -4.992 1 36.97 168 GLY B CA 1
ATOM 2599 C C . GLY B 1 168 ? 17.109 10.375 -4.73 1 36.97 168 GLY B C 1
ATOM 2600 O O . GLY B 1 168 ? 18.172 9.914 -5.141 1 36.97 168 GLY B O 1
ATOM 2601 N N . LEU B 1 169 ? 16.641 9.992 -3.525 1 38.06 169 LEU B N 1
ATOM 2602 C CA . LEU B 1 169 ? 17.438 8.773 -3.404 1 38.06 169 LEU B CA 1
ATOM 2603 C C . LEU B 1 169 ? 17.109 7.793 -4.523 1 38.06 169 LEU B C 1
ATOM 2605 O O . LEU B 1 169 ? 15.938 7.422 -4.699 1 38.06 169 LEU B O 1
ATOM 2609 N N . GLY B 1 170 ? 17.578 8.141 -5.551 1 39.28 170 GLY B N 1
ATOM 2610 C CA . GLY B 1 170 ? 17.812 7.199 -6.637 1 39.28 170 GLY B CA 1
ATOM 2611 C C . GLY B 1 170 ? 17.703 5.75 -6.195 1 39.28 170 GLY B C 1
ATOM 2612 O O . GLY B 1 170 ? 18.562 4.934 -6.527 1 39.28 170 GLY B O 1
ATOM 2613 N N . GLY B 1 171 ? 17.453 5.613 -4.832 1 43.53 171 GLY B N 1
ATOM 2614 C CA . GLY B 1 171 ? 17.641 4.191 -4.574 1 43.53 171 GLY B CA 1
ATOM 2615 C C . GLY B 1 171 ? 17.078 3.311 -5.676 1 43.53 171 GLY B C 1
ATOM 2616 O O . GLY B 1 171 ? 15.992 3.58 -6.199 1 43.53 171 GLY B O 1
ATOM 2617 N N . GLY B 1 172 ? 17.875 2.939 -6.34 1 45.31 172 GLY B N 1
ATOM 2618 C CA . GLY B 1 172 ? 17.844 1.973 -7.426 1 45.31 172 GLY B CA 1
ATOM 2619 C C . GLY B 1 172 ? 16.688 0.986 -7.305 1 45.31 172 GLY B C 1
ATOM 2620 O O . GLY B 1 172 ? 16.094 0.85 -6.238 1 45.31 172 GLY B O 1
ATOM 2621 N N . GLN B 1 173 ? 15.992 0.524 -8.492 1 57.81 173 GLN B N 1
ATOM 2622 C CA . GLN B 1 173 ? 15.156 -0.552 -9 1 57.81 173 GLN B CA 1
ATOM 2623 C C . GLN B 1 173 ? 15.352 -1.835 -8.203 1 57.81 173 GLN B C 1
ATOM 2625 O O . GLN B 1 173 ? 14.695 -2.848 -8.469 1 57.81 173 GLN B O 1
ATOM 2630 N N . SER B 1 174 ? 16.094 -1.609 -6.969 1 74.12 174 SER B N 1
ATOM 2631 C CA . SER B 1 174 ? 16.375 -2.926 -6.402 1 74.12 174 SER B CA 1
ATOM 2632 C C . SER B 1 174 ? 15.406 -3.258 -5.277 1 74.12 174 SER B C 1
ATOM 2634 O O . SER B 1 174 ? 15.211 -4.43 -4.941 1 74.12 174 SER B O 1
ATOM 2636 N N . ASP B 1 175 ? 14.742 -2.129 -4.539 1 91.75 175 ASP B N 1
ATOM 2637 C CA . ASP B 1 175 ? 13.836 -2.459 -3.441 1 91.75 175 ASP B CA 1
ATOM 2638 C C . ASP B 1 175 ? 12.383 -2.42 -3.898 1 91.75 175 ASP B C 1
ATOM 2640 O O . ASP B 1 175 ? 11.992 -1.552 -4.684 1 91.75 175 ASP B O 1
ATOM 2644 N N . LEU B 1 176 ? 11.648 -3.254 -3.281 1 95.38 176 LEU B N 1
ATOM 2645 C CA . LEU B 1 176 ? 10.273 -3.447 -3.719 1 95.38 176 LEU B CA 1
ATOM 2646 C C . LEU B 1 176 ? 9.32 -2.529 -2.953 1 95.38 176 LEU B C 1
ATOM 2648 O O . LEU B 1 176 ? 8.414 -1.937 -3.541 1 95.38 176 LEU B O 1
ATOM 2652 N N . LEU B 1 177 ? 9.586 -2.348 -1.679 1 95.31 177 LEU B N 1
ATOM 2653 C CA . LEU B 1 177 ? 8.617 -1.705 -0.801 1 95.31 177 LEU B CA 1
ATOM 2654 C C . LEU B 1 177 ? 8.43 -0.239 -1.177 1 95.31 177 LEU B C 1
ATOM 2656 O O . LEU B 1 177 ? 7.297 0.246 -1.257 1 95.31 177 LEU B O 1
ATOM 2660 N N . TYR B 1 178 ? 9.438 0.444 -1.486 1 92.69 178 TYR B N 1
ATOM 2661 C CA . TYR B 1 178 ? 9.352 1.89 -1.656 1 92.69 178 TYR B CA 1
ATOM 2662 C C . TYR B 1 178 ? 8.492 2.25 -2.861 1 92.69 178 TYR B C 1
ATOM 2664 O O . TYR B 1 178 ? 7.52 2.998 -2.738 1 92.69 178 TYR B O 1
ATOM 2672 N N . PRO B 1 179 ? 8.773 1.72 -4.047 1 91.06 179 PRO B N 1
ATOM 2673 C CA . PRO B 1 179 ? 7.902 2.037 -5.18 1 91.06 179 PRO B CA 1
ATOM 2674 C C . PRO B 1 179 ? 6.457 1.605 -4.949 1 91.06 179 PRO B C 1
ATOM 2676 O O . PRO B 1 179 ? 5.531 2.262 -5.43 1 91.06 179 PRO B O 1
ATOM 2679 N N . VAL B 1 180 ? 6.266 0.535 -4.297 1 94.38 180 VAL B N 1
ATOM 2680 C CA . VAL B 1 180 ? 4.914 0.064 -4.016 1 94.38 180 VAL B CA 1
ATOM 2681 C C . VAL B 1 180 ? 4.191 1.074 -3.129 1 94.38 180 VAL B C 1
ATOM 2683 O O . VAL B 1 180 ? 3.043 1.435 -3.398 1 94.38 180 VAL B O 1
ATOM 2686 N N . SER B 1 181 ? 4.863 1.521 -2.078 1 94.69 181 SER B N 1
ATOM 2687 C CA . SER B 1 181 ? 4.266 2.516 -1.193 1 94.69 181 SER B CA 1
ATOM 2688 C C . SER B 1 181 ? 3.947 3.805 -1.944 1 94.69 181 SER B C 1
ATOM 2690 O O . SER B 1 181 ? 2.924 4.441 -1.689 1 94.69 181 SER B O 1
ATOM 2692 N N . LYS B 1 182 ? 4.785 4.18 -2.85 1 90.81 182 LYS B N 1
ATOM 2693 C CA . LYS B 1 182 ? 4.527 5.363 -3.662 1 90.81 182 LYS B CA 1
ATOM 2694 C C . LYS B 1 182 ? 3.256 5.199 -4.488 1 90.81 182 LYS B C 1
ATOM 2696 O O . LYS B 1 182 ? 2.467 6.137 -4.621 1 90.81 182 LYS B O 1
ATOM 2701 N N . GLY B 1 183 ? 3.127 4.082 -5.102 1 91.25 183 GLY B N 1
ATOM 2702 C CA . GLY B 1 183 ? 1.892 3.801 -5.816 1 91.25 183 GLY B CA 1
ATOM 2703 C C . GLY B 1 183 ? 0.657 3.902 -4.941 1 91.25 183 GLY B C 1
ATOM 2704 O O . GLY B 1 183 ? -0.365 4.449 -5.359 1 91.25 183 GLY B O 1
ATOM 2705 N N . ALA B 1 184 ? 0.793 3.375 -3.764 1 94.38 184 ALA B N 1
ATOM 2706 C CA . ALA B 1 184 ? -0.303 3.455 -2.803 1 94.38 184 ALA B CA 1
ATOM 2707 C C . ALA B 1 184 ? -0.636 4.906 -2.471 1 94.38 184 ALA B C 1
ATOM 2709 O O . ALA B 1 184 ? -1.81 5.285 -2.416 1 94.38 184 ALA B O 1
ATOM 2710 N N . VAL B 1 185 ? 0.339 5.699 -2.279 1 95.44 185 VAL B N 1
ATOM 2711 C CA . VAL B 1 185 ? 0.163 7.082 -1.856 1 95.44 185 VAL B CA 1
ATOM 2712 C C . VAL B 1 185 ? -0.531 7.875 -2.961 1 95.44 185 VAL B C 1
ATOM 2714 O O . VAL B 1 185 ? -1.374 8.734 -2.684 1 95.44 185 VAL B O 1
ATOM 2717 N N . VAL B 1 186 ? -0.178 7.602 -4.195 1 92.69 186 VAL B N 1
ATOM 2718 C CA . VAL B 1 186 ? -0.8 8.297 -5.316 1 92.69 186 VAL B CA 1
ATOM 2719 C C . VAL B 1 186 ? -2.307 8.047 -5.309 1 92.69 186 VAL B C 1
ATOM 2721 O O . VAL B 1 186 ? -3.098 8.992 -5.383 1 92.69 186 VAL B O 1
ATOM 2724 N N . ASN B 1 187 ? -2.713 6.836 -5.199 1 92.81 187 ASN B N 1
ATOM 2725 C CA . ASN B 1 187 ? -4.141 6.535 -5.199 1 92.81 187 ASN B CA 1
ATOM 2726 C C . ASN B 1 187 ? -4.809 6.977 -3.9 1 92.81 187 ASN B C 1
ATOM 2728 O O . ASN B 1 187 ? -5.98 7.359 -3.898 1 92.81 187 ASN B O 1
ATOM 2732 N N . LEU B 1 188 ? -4.059 6.91 -2.799 1 95.38 188 LEU B N 1
ATOM 2733 C CA . LEU B 1 188 ? -4.547 7.48 -1.549 1 95.38 188 LEU B CA 1
ATOM 2734 C C . LEU B 1 188 ? -4.926 8.945 -1.731 1 95.38 188 LEU B C 1
ATOM 2736 O O . LEU B 1 188 ? -6.023 9.359 -1.359 1 95.38 188 LEU B O 1
ATOM 2740 N N . THR B 1 189 ? -4.023 9.633 -2.334 1 95.69 189 THR B N 1
ATOM 2741 C CA . THR B 1 189 ? -4.211 11.062 -2.559 1 95.69 189 THR B CA 1
ATOM 2742 C C . THR B 1 189 ? -5.426 11.32 -3.451 1 95.69 189 THR B C 1
ATOM 2744 O O . THR B 1 189 ? -6.285 12.133 -3.121 1 95.69 189 THR B O 1
ATOM 2747 N N . ARG B 1 190 ? -5.492 10.594 -4.555 1 94.44 190 ARG B N 1
ATOM 2748 C CA . ARG B 1 190 ? -6.598 10.766 -5.492 1 94.44 190 ARG B CA 1
ATOM 2749 C C . ARG B 1 190 ? -7.934 10.461 -4.82 1 94.44 190 ARG B C 1
ATOM 2751 O O . ARG B 1 190 ? -8.898 11.211 -4.992 1 94.44 190 ARG B O 1
ATOM 2758 N N . SER B 1 191 ? -7.977 9.406 -4.086 1 94.56 191 SER B N 1
ATOM 2759 C CA . SER B 1 191 ? -9.211 8.984 -3.432 1 94.56 191 SER B CA 1
ATOM 2760 C C . SER B 1 191 ? -9.648 9.992 -2.367 1 94.56 191 SER B C 1
ATOM 2762 O O . SER B 1 191 ? -10.82 10.344 -2.287 1 94.56 191 SER B O 1
ATOM 2764 N N . MET B 1 192 ? -8.727 10.43 -1.596 1 96.62 192 MET B N 1
ATOM 2765 C CA . MET B 1 192 ? -9.047 11.414 -0.563 1 96.62 192 MET B CA 1
ATOM 2766 C C . MET B 1 192 ? -9.508 12.727 -1.187 1 96.62 192 MET B C 1
ATOM 2768 O O . MET B 1 192 ? -10.406 13.391 -0.658 1 96.62 192 MET B O 1
ATOM 2772 N N . ALA B 1 193 ? -8.836 13.133 -2.283 1 95.56 193 ALA B N 1
ATOM 2773 C CA . ALA B 1 193 ? -9.25 14.344 -2.986 1 95.56 193 ALA B CA 1
ATOM 2774 C C . ALA B 1 193 ? -10.703 14.25 -3.443 1 95.56 193 ALA B C 1
ATOM 2776 O O . ALA B 1 193 ? -11.461 15.211 -3.334 1 95.56 193 ALA B O 1
ATOM 2777 N N . TRP B 1 194 ? -11.008 13.125 -3.922 1 95.12 194 TRP B N 1
ATOM 2778 C CA . TRP B 1 194 ? -12.375 12.891 -4.375 1 95.12 194 TRP B CA 1
ATOM 2779 C C . TRP B 1 194 ? -13.344 12.875 -3.199 1 95.12 194 TRP B C 1
ATOM 2781 O O . TRP B 1 194 ? -14.422 13.469 -3.27 1 95.12 194 TRP B O 1
ATOM 2791 N N . GLN B 1 195 ? -13.023 12.305 -2.09 1 95.19 195 GLN B N 1
ATOM 2792 C CA . GLN B 1 195 ? -13.906 12.078 -0.953 1 95.19 195 GLN B CA 1
ATOM 2793 C C . GLN B 1 195 ? -14.078 13.344 -0.119 1 95.19 195 GLN B C 1
ATOM 2795 O O . GLN B 1 195 ? -15.164 13.617 0.393 1 95.19 195 GLN B O 1
ATOM 2800 N N . HIS B 1 196 ? -13.023 14.102 -0.032 1 96.31 196 HIS B N 1
ATOM 2801 C CA . HIS B 1 196 ? -13.047 15.203 0.916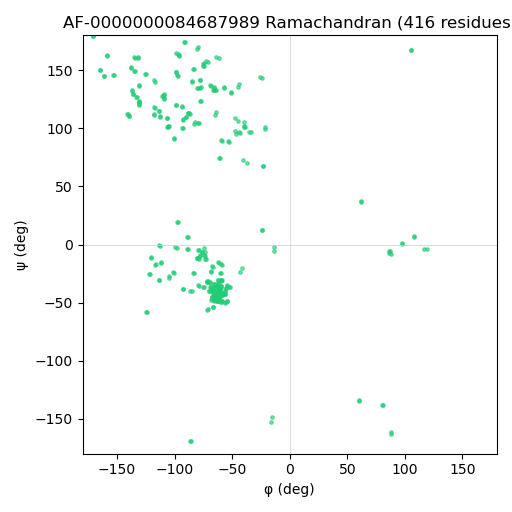 1 96.31 196 HIS B CA 1
ATOM 2802 C C . HIS B 1 196 ? -13.055 16.547 0.194 1 96.31 196 HIS B C 1
ATOM 2804 O O . HIS B 1 196 ? -13.367 17.578 0.796 1 96.31 196 HIS B O 1
ATOM 2810 N N . GLY B 1 197 ? -12.742 16.547 -1.053 1 95.25 197 GLY B N 1
ATOM 2811 C CA . GLY B 1 197 ? -12.68 17.766 -1.841 1 95.25 197 GLY B CA 1
ATOM 2812 C C . GLY B 1 197 ? -13.977 18.562 -1.814 1 95.25 197 GLY B C 1
ATOM 2813 O O . GLY B 1 197 ? -13.969 19.766 -1.52 1 95.25 197 GLY B O 1
ATOM 2814 N N . PRO B 1 198 ? -15.07 17.922 -2.074 1 94.56 198 PRO B N 1
ATOM 2815 C CA . PRO B 1 198 ? -16.344 18.625 -2.098 1 94.56 198 PRO B CA 1
ATOM 2816 C C . PRO B 1 198 ? -16.688 19.297 -0.763 1 94.56 198 PRO B C 1
ATOM 2818 O O . PRO B 1 198 ? -17.406 20.297 -0.729 1 94.56 198 PRO B O 1
ATOM 2821 N N . ALA B 1 199 ? -16.125 18.781 0.332 1 95.62 199 ALA B N 1
ATOM 2822 C CA . ALA B 1 199 ? -16.391 19.344 1.654 1 95.62 199 ALA B CA 1
ATOM 2823 C C . ALA B 1 199 ? -15.391 20.469 1.982 1 95.62 199 ALA B C 1
ATOM 2825 O O . ALA B 1 199 ? -15.461 21.062 3.055 1 95.62 199 ALA B O 1
ATOM 2826 N N . GLY B 1 200 ? -14.43 20.656 1.048 1 97.12 200 GLY B N 1
ATOM 2827 C CA . GLY B 1 200 ? -13.562 21.812 1.22 1 97.12 200 GLY B CA 1
ATOM 2828 C C . GLY B 1 200 ? -12.156 21.453 1.655 1 97.12 200 GLY B C 1
ATOM 2829 O O . GLY B 1 200 ? -11.383 22.328 2.064 1 97.12 200 GLY B O 1
ATOM 2830 N N . VAL B 1 201 ? -11.867 20.156 1.672 1 98.19 201 VAL B N 1
ATOM 2831 C CA . VAL B 1 201 ? -10.5 19.75 2.002 1 98.19 201 VAL B CA 1
ATOM 2832 C C . VAL B 1 201 ? -9.789 19.266 0.742 1 98.19 201 VAL B C 1
ATOM 2834 O O . VAL B 1 201 ? -10.102 18.203 0.216 1 98.19 201 VAL B O 1
ATOM 2837 N N . ARG B 1 202 ? -8.844 20.047 0.271 1 97.75 202 ARG B N 1
ATOM 2838 C CA . ARG B 1 202 ? -8.039 19.656 -0.884 1 97.75 202 ARG B CA 1
ATOM 2839 C C . ARG B 1 202 ? -6.965 18.656 -0.49 1 97.75 202 ARG B C 1
ATOM 2841 O O . ARG B 1 202 ? -6.383 18.75 0.592 1 97.75 202 ARG B O 1
ATOM 2848 N N . VAL B 1 203 ? -6.703 17.688 -1.315 1 97.69 203 VAL B N 1
ATOM 2849 C CA . VAL B 1 203 ? -5.676 16.688 -1.081 1 97.69 203 VAL B CA 1
ATOM 2850 C C . VAL B 1 203 ? -4.793 16.547 -2.32 1 97.69 203 VAL B C 1
ATOM 2852 O O . VAL B 1 203 ? -5.289 16.297 -3.42 1 97.69 203 VAL B O 1
ATOM 2855 N N . ASN B 1 204 ? -3.467 16.75 -2.113 1 95.5 204 ASN B N 1
ATOM 2856 C CA . ASN B 1 204 ? -2.51 16.656 -3.211 1 95.5 204 ASN B CA 1
ATOM 2857 C C . ASN B 1 204 ? -1.274 15.859 -2.812 1 95.5 204 ASN B C 1
ATOM 2859 O O . ASN B 1 204 ? -1.062 15.586 -1.629 1 95.5 204 ASN B O 1
ATOM 2863 N N . CYS B 1 205 ? -0.578 15.414 -3.799 1 93.19 205 CYS B N 1
ATOM 2864 C CA . CYS B 1 205 ? 0.668 14.688 -3.578 1 93.19 205 CYS B CA 1
ATOM 2865 C C . CYS B 1 205 ? 1.849 15.43 -4.191 1 93.19 205 CYS B C 1
ATOM 2867 O O . CYS B 1 205 ? 1.712 16.062 -5.242 1 93.19 205 CYS B O 1
ATOM 2869 N N . VAL B 1 206 ? 2.957 15.43 -3.527 1 85.19 206 VAL B N 1
ATOM 2870 C CA . VAL B 1 206 ? 4.227 15.914 -4.062 1 85.19 206 VAL B CA 1
ATOM 2871 C C . VAL B 1 206 ? 5.191 14.742 -4.227 1 85.19 206 VAL B C 1
ATOM 2873 O O . VAL B 1 206 ? 5.398 13.961 -3.295 1 85.19 206 VAL B O 1
ATOM 2876 N N . CYS B 1 207 ? 5.488 14.359 -5.32 1 70.5 207 CYS B N 1
ATOM 2877 C CA . CYS B 1 207 ? 6.473 13.32 -5.602 1 70.5 207 CYS B CA 1
ATOM 2878 C C . CYS B 1 207 ? 7.805 13.938 -6.023 1 70.5 207 CYS B C 1
ATOM 2880 O O . CYS B 1 207 ? 7.988 14.281 -7.191 1 70.5 207 CYS B O 1
ATOM 2882 N N . PRO B 1 208 ? 8.617 14.141 -5.02 1 51.38 208 PRO B N 1
ATOM 2883 C CA . PRO B 1 208 ? 9.922 14.688 -5.402 1 51.38 208 PRO B CA 1
ATOM 2884 C C . PRO B 1 208 ? 10.742 13.727 -6.258 1 51.38 208 PRO B C 1
ATOM 2886 O O . PRO B 1 208 ? 10.758 12.523 -5.992 1 51.38 208 PRO B O 1
ATOM 2889 N N . GLY B 1 209 ? 11.086 13.914 -7.73 1 46.81 209 GLY B N 1
ATOM 2890 C CA . GLY B 1 209 ? 11.93 13.234 -8.695 1 46.81 209 GLY B CA 1
ATOM 2891 C C . GLY B 1 209 ? 11.156 12.688 -9.883 1 46.81 209 GLY B C 1
ATOM 2892 O O . GLY B 1 209 ? 11.641 11.82 -10.602 1 46.81 209 GLY B O 1
ATOM 2893 N N . GLY B 1 210 ? 9.797 12.789 -9.922 1 37.09 210 GLY B N 1
ATOM 2894 C CA . GLY B 1 210 ? 9.406 12.32 -11.242 1 37.09 210 GLY B CA 1
ATOM 2895 C C . GLY B 1 210 ? 10.133 13.023 -12.367 1 37.09 210 GLY B C 1
ATOM 2896 O O . GLY B 1 210 ? 10.711 14.094 -12.172 1 37.09 210 GLY B O 1
#

Solvent-accessible surface area (backbone atoms only — not comparable to full-atom values): 20383 Å² total; per-residue (Å²): 135,80,76,72,73,67,68,73,69,78,78,68,35,58,89,38,24,31,39,26,32,35,12,23,46,91,56,98,53,81,31,72,22,28,50,49,46,43,54,42,15,60,36,14,12,29,30,39,23,22,11,65,48,50,68,36,7,40,50,42,31,51,50,41,51,60,64,29,71,81,38,92,55,37,27,57,62,40,59,42,64,38,51,48,63,35,60,69,39,21,45,50,51,45,49,49,38,34,72,74,67,70,41,42,33,33,39,36,39,43,45,68,64,67,51,30,61,34,36,56,71,60,41,46,69,71,39,45,52,51,31,45,30,41,43,38,48,19,52,39,36,37,41,28,47,42,48,62,46,7,48,71,58,43,88,72,11,23,38,37,37,39,42,48,35,70,54,72,71,64,71,59,85,54,43,40,48,37,55,16,36,30,25,20,36,53,31,39,28,53,45,46,23,66,61,33,30,86,68,32,30,46,42,43,69,46,56,46,73,119,133,81,74,73,73,66,69,73,71,76,79,67,34,59,89,37,25,32,40,26,31,36,11,23,45,90,59,98,54,80,32,70,22,29,48,48,45,44,54,41,15,62,36,14,12,29,30,38,22,22,11,64,49,50,67,38,7,41,51,40,32,50,50,43,51,60,65,30,71,81,38,91,55,36,26,55,62,40,60,43,67,38,50,49,64,34,60,68,39,21,46,51,50,44,49,50,37,34,72,73,67,70,40,42,33,34,37,38,39,42,46,68,65,68,50,30,60,34,37,55,71,59,41,46,68,69,39,45,51,52,30,45,30,41,44,38,48,18,51,40,36,37,43,28,48,40,48,61,45,8,47,72,56,44,88,72,10,25,36,38,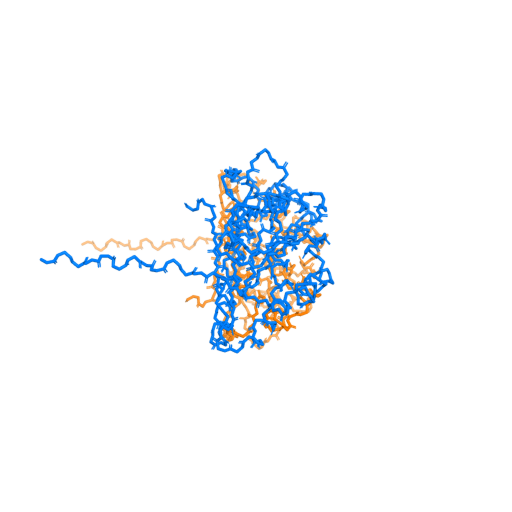38,39,42,48,36,69,57,75,71,65,69,58,83,54,43,41,48,38,54,16,37,30,26,19,35,54,30,40,28,54,46,45,23,66,60,34,31,87,69,32,28,45,42,41,69,47,55,48,76,120

Radius of gyration: 25.22 Å; Cα contacts (8 Å, |Δi|>4): 952; chains: 2; bounding box: 47×84×74 Å

Sequence (420 aa):
MSHPHTPRRPRSLAGKAAIVTGAGSAGTGIGNGRASAILLAEDGCAVLCVDQDAALAAATVDMIASAGSTSASFGPAAACAADVSSPAECERVVHAALRRFGRVDILVNNVGILGAPGDATAVAPDGWDRGMRVNVASMVWMAKHAVPAMLRNGPAGGSVVNVGSVAGLGGGQSDLLYPVSKGAVVNLTRSMAWQHGPAGVRVNCVCPGGMSHPHTPRRPRSLAGKAAIVTGAGSAGTGIGNGRASAILLAEDGCAVLCVDQDAALAAATVDMIASAGSTSASFGPAAACAADVSSPAECERVVHAALRRFGRVDILVNNVGILGAPGDATAVAPDGWDRGMRVNVASMVWMAKHAVPAMLRNGPAGGSVVNVGSVAGLGGGQSDLLYPVSKGAVVNLTRSMAWQHGPAGVRVNCVCPGG

Foldseek 3Di:
DPPPPPPPPLPQCALAEEEFAPLFDPDPDRFPRLVVQLVNQVSRYEYEQEYLDQVRSVVSQVVSCVVCVVPPRGHHYHYDRADLLDLVRLQVSLVVRCVVRVAHAEYEADFADPWAFFDPVDGDPVRLVVRLSRLPVSLVSNCVNRQVRQLVVPLQRHEYERELAGAPPCPDPTGDRNVVSSVNVQVVQVVCCVVRVVSRYHGYYDYHPD/DPPPPPPPPLPQCALAEEEFAPLFDPDPDRFPRLVVQLVNQQSRYEYEQEYLDQVRSVVSQVVSCVVCVVPPRGHHYDYDHADLLDLVRLQVSLVVRCVVRVAHAEYEADFADPWAFFDPVDGDPVRLVVRLSRLPVSLVSNCVNRQVRQLVVPQQRHEYERELAGAPPCPDPTGDRNVVSSVNVQVVQVVCCVVRVVSRYHGYYDYHPD